Protein 3W53 (pdb70)

Organism: NCBI:txid86171

InterPro domains:
  IPR001360 Glycoside hydrolase family 1 [PF00232] (10-468)
  IPR001360 Glycoside hydrolase family 1 [PR00131] (291-305)
  IPR001360 Glycoside hydrolase family 1 [PR00131] (373-381)
  IPR001360 Glycoside hydrolase family 1 [PR00131] (394-405)
  IPR001360 Glycoside hydrolase family 1 [PR00131] (415-432)
  IPR001360 Glycoside hydrolase family 1 [PR00131] (439-451)
  IPR001360 Glycoside hydrolase family 1 [PTHR10353] (16-469)
  IPR017736 Glycoside hydrolase, family 1, beta-glucosidase [TIGR03356] (11-461)
  IPR017853 Glycoside hydrolase superfamily [SSF51445] (11-469)
  IPR018120 Glycoside hydrolase family 1, active site [PS00572] (373-381)

Radius of gyration: 20.82 Å; Cα contacts (8 Å, |Δi|>4): 1024; chains: 1; bounding box: 59×54×54 Å

Solvent-accessible surface area: 17338 Å² total; per-residue (Å²): 153,88,37,64,0,50,140,57,89,14,61,162,162,3,30,0,0,0,0,1,0,3,13,1,2,8,3,10,3,81,46,83,39,19,58,35,2,5,2,7,25,12,16,152,109,165,29,6,10,26,81,66,60,68,8,58,86,4,0,31,3,12,100,68,20,128,92,0,0,91,31,0,139,125,5,34,9,26,0,0,2,5,2,0,1,4,0,1,0,15,8,12,29,160,107,56,14,99,88,0,19,58,0,1,13,90,2,0,68,24,0,73,137,13,64,3,48,0,1,0,1,0,4,3,11,2,1,0,33,44,30,15,106,169,18,0,3,39,41,55,105,6,0,81,86,0,30,101,4,0,33,21,0,16,127,78,0,23,120,54,1,110,22,0,0,0,1,0,15,4,2,9,8,0,1,24,0,2,4,6,6,42,15,6,28,9,65,73,72,48,96,8,0,0,7,0,1,0,6,2,3,0,0,0,0,23,0,0,30,74,0,85,122,56,55,7,96,57,0,0,1,0,3,18,4,1,6,19,52,26,74,70,93,69,28,100,62,1,88,63,0,7,70,42,0,31,0,0,40,1,46,0,3,4,7,0,4,45,117,25,49,10,10,139,39,0,67,110,23,4,146,65,51,10,2,68,131,32,52,93,112,40,1,33,137,53,0,36,47,104,19,58,5,0,0,0,0,2,27,47,6,23,10,0,6,11,79,116,90,79,111,75,50,71,146,109,74,64,17,23,137,27,120,62,48,32,25,11,0,27,0,92,104,10,25,74,9,36,52,154,56,91,84,12,36,2,16,72,19,13,29,33,73,2,0,69,77,0,0,27,66,2,62,134,77,17,105,138,33,22,19,1,33,0,0,7,0,2,3,2,25,118,18,108,65,43,183,89,40,42,0,113,6,93,105,0,43,82,4,4,7,38,0,0,9,0,0,5,91,0,38,88,59,53,5,64,8,119,0,0,0,0,8,0,0,0,0,2,0,17,9,2,18,0,30,72,40,45,5,0,0,0,9,0,53,62,169,81,24,78,32,32,23,0,50,2,0,112,21,1,18,42,5,1,68,81,24,64,180

Structure (mmCIF, N/CA/C/O backbone):
data_3W53
#
_entry.id   3W53
#
_cell.length_a   57.280
_cell.length_b   84.670
_cell.length_c   184.770
_cell.angle_alpha   90.00
_cell.angle_beta   90.00
_cell.angle_gamma   90.00
#
_symmetry.space_group_name_H-M   'C 2 2 21'
#
loop_
_entity.id
_entity.type
_entity.pdbx_description
1 polymer Beta-glucosidase
2 non-polymer 2-AMINO-2-HYDROXYMETHYL-PROPANE-1,3-DIOL
3 water water
#
loop_
_atom_site.group_PDB
_atom_site.id
_atom_site.type_symbol
_atom_site.label_atom_id
_atom_site.label_alt_id
_atom_site.label_comp_id
_atom_site.label_asym_id
_atom_site.label_entity_id
_atom_site.label_seq_id
_atom_site.pdbx_PDB_ins_code
_atom_site.Cartn_x
_atom_site.Cartn_y
_atom_site.Cartn_z
_atom_site.occupancy
_atom_site.B_iso_or_equiv
_atom_site.auth_seq_id
_atom_site.auth_comp_id
_atom_site.auth_asym_id
_atom_site.auth_atom_id
_atom_site.pdbx_PDB_model_num
ATOM 1 N N . MET A 1 36 ? 43.984 21.717 9.253 1.00 51.78 2 MET A N 1
ATOM 2 C CA . MET A 1 36 ? 43.275 22.763 8.511 1.00 48.11 2 MET A CA 1
ATOM 3 C C . MET A 1 36 ? 42.083 23.331 9.288 1.00 49.35 2 MET A C 1
ATOM 4 O O . MET A 1 36 ? 41.433 22.626 10.066 1.00 45.67 2 MET A O 1
ATOM 6 N N . ASN A 1 37 ? 41.794 24.607 9.060 1.00 37.87 3 ASN A N 1
ATOM 7 C CA . ASN A 1 37 ? 40.715 25.273 9.765 1.00 28.05 3 ASN A CA 1
ATOM 8 C C . ASN A 1 37 ? 39.404 25.264 8.987 1.00 26.03 3 ASN A C 1
ATOM 9 O O . ASN A 1 37 ? 39.384 25.104 7.763 1.00 27.38 3 ASN A O 1
ATOM 14 N N . HIS A 1 38 ? 38.310 25.420 9.720 1.00 19.97 4 HIS A N 1
ATOM 15 C CA . HIS A 1 38 ? 36.970 25.481 9.147 1.00 16.19 4 HIS A CA 1
ATOM 16 C C . HIS A 1 38 ? 36.713 26.849 8.529 1.00 13.90 4 HIS A C 1
ATOM 17 O O . HIS A 1 38 ? 37.436 27.800 8.818 1.00 14.56 4 HIS A O 1
ATOM 24 N N . LEU A 1 39 ? 35.681 26.948 7.693 1.00 15.13 5 LEU A N 1
ATOM 25 C CA . LEU A 1 39 ? 35.232 28.240 7.165 1.00 14.31 5 LEU A CA 1
ATOM 26 C C . LEU A 1 39 ? 34.943 29.244 8.285 1.00 12.43 5 LEU A C 1
ATOM 27 O O . LEU A 1 39 ? 35.303 30.424 8.192 1.00 11.14 5 LEU A O 1
ATOM 32 N N . SER A 1 40 ? 34.292 28.770 9.344 1.00 8.61 6 SER A N 1
ATOM 33 C CA . SER A 1 40 ? 33.927 29.645 10.447 1.00 12.31 6 SER A CA 1
ATOM 34 C C . SER A 1 40 ? 35.155 30.235 11.130 1.00 10.34 6 SER A C 1
ATOM 35 O O . SER A 1 40 ? 35.106 31.356 11.646 1.00 13.00 6 SER A O 1
ATOM 38 N N . GLN A 1 41 ? 36.259 29.498 11.120 1.00 9.71 7 GLN A N 1
ATOM 39 C CA . GLN A 1 41 ? 37.483 29.965 11.773 1.00 13.54 7 GLN A CA 1
ATOM 40 C C . GLN A 1 41 ? 38.259 30.982 10.940 1.00 15.27 7 GLN A C 1
ATOM 41 O O . GLN A 1 41 ? 39.170 31.636 11.450 1.00 15.19 7 GLN A O 1
ATOM 47 N N . LYS A 1 42 ? 37.905 31.107 9.663 1.00 11.44 8 LYS A N 1
ATOM 48 C CA . LYS A 1 42 ? 38.632 31.988 8.750 1.00 11.43 8 LYS A CA 1
ATOM 49 C C . LYS A 1 42 ? 37.781 33.139 8.217 1.00 14.40 8 LYS A C 1
ATOM 50 O O . LYS A 1 42 ? 38.304 34.123 7.695 1.00 17.27 8 LYS A O 1
ATOM 56 N N . PHE A 1 43 ? 36.470 33.000 8.364 1.00 12.25 9 PHE A N 1
ATOM 57 C CA . PHE A 1 43 ? 35.502 33.980 7.902 1.00 13.12 9 PHE A CA 1
ATOM 58 C C . PHE A 1 43 ? 35.675 35.288 8.659 1.00 15.23 9 PHE A C 1
ATOM 59 O O . PHE A 1 43 ? 36.007 35.287 9.850 1.00 14.16 9 PHE A O 1
ATOM 67 N N . ALA A 1 44 ? 35.457 36.404 7.966 1.00 14.84 10 ALA A N 1
ATOM 68 C CA . ALA A 1 44 ? 35.406 37.700 8.622 1.00 17.41 10 ALA A CA 1
ATOM 69 C C . ALA A 1 44 ? 33.950 37.960 9.009 1.00 14.98 10 ALA A C 1
ATOM 70 O O . ALA A 1 44 ? 33.183 38.525 8.220 1.00 12.37 10 ALA A O 1
ATOM 72 N N . TRP A 1 45 ? 33.565 37.519 10.209 1.00 16.83 11 TRP A N 1
ATOM 73 C CA . TRP A 1 45 ? 32.180 37.657 10.674 1.00 14.64 11 TRP A CA 1
ATOM 74 C C . TRP A 1 45 ? 31.794 39.131 10.797 1.00 14.28 11 TRP A C 1
ATOM 75 O O . TRP A 1 45 ? 32.668 39.979 11.000 1.00 12.97 11 TRP A O 1
ATOM 86 N N . PRO A 1 46 ? 30.488 39.441 10.681 1.00 9.82 12 PRO A N 1
ATOM 87 C CA . PRO A 1 46 ? 30.065 40.824 10.955 1.00 15.71 12 PRO A CA 1
ATOM 88 C C . PRO A 1 46 ? 30.540 41.296 12.339 1.00 15.14 12 PRO A C 1
ATOM 89 O O . PRO A 1 46 ? 30.522 40.508 13.293 1.00 14.66 12 PRO A O 1
ATOM 93 N N . LYS A 1 47 ? 30.970 42.553 12.446 1.00 16.21 13 LYS A N 1
ATOM 94 C CA . LYS A 1 47 ? 31.553 43.048 13.691 1.00 14.90 13 LYS A CA 1
ATOM 95 C C . LYS A 1 47 ? 30.520 43.091 14.815 1.00 15.73 13 LYS A C 1
ATOM 96 O O . LYS A 1 47 ? 30.849 42.855 15.982 1.00 18.52 13 LYS A O 1
ATOM 102 N N . GLU A 1 48 ? 29.269 43.377 14.458 1.00 13.62 14 GLU A N 1
ATOM 103 C CA . GLU A 1 48 ? 28.189 43.428 15.447 1.00 19.61 14 GLU A CA 1
ATOM 104 C C . GLU A 1 48 ? 27.427 42.097 15.592 1.00 18.49 14 GLU A C 1
ATOM 105 O O . GLU A 1 48 ? 26.367 42.044 16.218 1.00 15.98 14 GLU A O 1
ATOM 111 N N . PHE A 1 49 ? 27.970 41.028 15.008 1.00 15.95 15 PHE A N 1
ATOM 112 C CA . PHE A 1 49 ? 27.456 39.681 15.236 1.00 11.07 15 PHE A CA 1
ATOM 113 C C . PHE A 1 49 ? 27.629 39.351 16.725 1.00 11.37 15 PHE A C 1
ATOM 114 O O . PHE A 1 49 ? 28.686 39.617 17.312 1.00 12.43 15 PHE A O 1
ATOM 122 N N . LEU A 1 50 ? 26.598 38.775 17.337 1.00 11.48 16 LEU A N 1
ATOM 123 C CA . LEU A 1 50 ? 26.593 38.555 18.782 1.00 10.48 16 LEU A CA 1
ATOM 124 C C . LEU A 1 50 ? 27.050 37.127 19.147 1.00 11.67 16 LEU A C 1
ATOM 125 O O . LEU A 1 50 ? 26.397 36.145 18.775 1.00 10.16 16 LEU A O 1
ATOM 130 N N . TRP A 1 51 ? 28.173 37.012 19.864 1.00 9.90 17 TRP A N 1
ATOM 131 C CA . TRP A 1 51 ? 28.700 35.710 20.290 1.00 8.38 17 TRP A CA 1
ATOM 132 C C . TRP A 1 51 ? 28.331 35.420 21.734 1.00 12.79 17 TRP A C 1
ATOM 133 O O . TRP A 1 51 ? 28.750 36.152 22.648 1.00 10.13 17 TRP A O 1
ATOM 144 N N . GLY A 1 52 ? 27.577 34.344 21.955 1.00 10.65 18 GLY A N 1
ATOM 145 C CA . GLY A 1 52 ? 27.117 34.054 23.296 1.00 6.37 18 GLY A CA 1
ATOM 146 C C . GLY A 1 52 ? 27.230 32.605 23.692 1.00 8.83 18 GLY A C 1
ATOM 147 O O . GLY A 1 52 ? 27.791 31.774 22.951 1.00 8.67 18 GLY A O 1
ATOM 148 N N . SER A 1 53 ? 26.701 32.314 24.879 1.00 6.80 19 SER A N 1
ATOM 149 C CA . SER A 1 53 ? 26.510 30.951 25.355 1.00 8.46 19 SER A CA 1
ATOM 150 C C . SER A 1 53 ? 25.224 30.938 26.177 1.00 8.50 19 SER A C 1
ATOM 151 O O . SER A 1 53 ? 24.805 31.986 26.672 1.00 7.11 19 SER A O 1
ATOM 154 N N . ALA A 1 54 ? 24.605 29.767 26.321 1.00 6.44 20 ALA A N 1
ATOM 155 C CA . ALA A 1 54 ? 23.277 29.677 26.934 1.00 9.81 20 ALA A CA 1
ATOM 156 C C . ALA A 1 54 ? 23.179 28.618 28.041 1.00 8.99 20 ALA A C 1
ATOM 157 O O . ALA A 1 54 ? 23.883 27.607 28.005 1.00 6.98 20 ALA A O 1
ATOM 159 N N . THR A 1 55 ? 22.297 28.867 29.016 1.00 8.77 21 THR A N 1
ATOM 160 C CA . THR A 1 55 ? 21.954 27.905 30.064 1.00 5.19 21 THR A CA 1
ATOM 161 C C . THR A 1 55 ? 20.473 28.095 30.394 1.00 8.35 21 THR A C 1
ATOM 162 O O . THR A 1 55 ? 19.809 28.940 29.797 1.00 5.44 21 THR A O 1
ATOM 166 N N . ALA A 1 56 ? 19.968 27.309 31.343 1.00 4.87 22 ALA A N 1
ATOM 167 C CA . ALA A 1 56 ? 18.617 27.485 31.879 1.00 6.04 22 ALA A CA 1
ATOM 168 C C . ALA A 1 56 ? 18.681 27.359 33.401 1.00 6.81 22 ALA A C 1
ATOM 169 O O . ALA A 1 56 ? 19.534 26.630 33.931 1.00 7.67 22 ALA A O 1
ATOM 171 N N . ALA A 1 57 ? 17.800 28.068 34.101 1.00 4.04 23 ALA A N 1
ATOM 172 C CA . ALA A 1 57 ? 17.808 28.063 35.566 1.00 7.55 23 ALA A CA 1
ATOM 173 C C . ALA A 1 57 ? 17.772 26.658 36.142 1.00 8.55 23 ALA A C 1
ATOM 174 O O . ALA A 1 57 ? 18.681 26.255 36.879 1.00 10.01 23 ALA A O 1
ATOM 176 N N . ALA A 1 58 ? 16.721 25.914 35.812 1.00 7.30 24 ALA A N 1
ATOM 177 C CA . ALA A 1 58 ? 16.523 24.577 36.373 1.00 8.41 24 ALA A CA 1
ATOM 178 C C . ALA A 1 58 ? 17.736 23.690 36.154 1.00 8.53 24 ALA A C 1
ATOM 179 O O . ALA A 1 58 ? 18.040 22.827 36.979 1.00 9.29 24 ALA A O 1
ATOM 181 N N . GLN A 1 59 ? 18.433 23.899 35.044 1.00 6.75 25 GLN A N 1
ATOM 182 C CA . GLN A 1 59 ? 19.528 22.995 34.683 1.00 7.35 25 GLN A CA 1
ATOM 183 C C . GLN A 1 59 ? 20.863 23.250 35.394 1.00 8.14 25 GLN A C 1
ATOM 184 O O . GLN A 1 59 ? 21.687 22.338 35.494 1.00 8.61 25 GLN A O 1
ATOM 190 N N . ILE A 1 60 ? 21.086 24.473 35.881 1.00 7.55 26 ILE A N 1
ATOM 191 C CA . ILE A 1 60 ? 22.382 24.805 36.483 1.00 8.60 26 ILE A CA 1
ATOM 192 C C . ILE A 1 60 ? 22.369 25.358 37.910 1.00 10.32 26 ILE A C 1
ATOM 193 O O . ILE A 1 60 ? 23.369 25.224 38.636 1.00 9.39 26 ILE A O 1
ATOM 198 N N . GLU A 1 61 ? 21.275 26.011 38.301 1.00 6.92 27 GLU A N 1
ATOM 199 C CA . GLU A 1 61 ? 21.257 26.796 39.539 1.00 7.34 27 GLU A CA 1
ATOM 200 C C . GLU A 1 61 ? 21.496 25.970 40.810 1.00 8.84 27 GLU A C 1
ATOM 201 O O . GLU A 1 61 ? 22.269 26.376 41.683 1.00 9.21 27 GLU A O 1
ATOM 207 N N . GLY A 1 62 ? 20.848 24.815 40.927 1.00 7.36 28 GLY A N 1
ATOM 208 C CA . GLY A 1 62 ? 20.826 24.157 42.222 1.00 8.32 28 GLY A CA 1
ATOM 209 C C . GLY A 1 62 ? 20.095 25.071 43.206 1.00 9.36 28 GLY A C 1
ATOM 210 O O . GLY A 1 62 ? 19.240 25.874 42.787 1.00 8.69 28 GLY A O 1
ATOM 211 N N . ALA A 1 63 ? 20.418 24.970 44.497 1.00 8.90 29 ALA A N 1
ATOM 212 C CA . ALA A 1 63 ? 19.667 25.700 45.516 1.00 8.97 29 ALA A CA 1
ATOM 213 C C . ALA A 1 63 ? 18.184 25.420 45.282 1.00 10.56 29 ALA A C 1
ATOM 214 O O . ALA A 1 63 ? 17.351 26.339 45.311 1.00 12.63 29 ALA A O 1
ATOM 216 N N . GLY A 1 64 ? 17.869 24.151 45.023 1.00 11.20 30 GLY A N 1
ATOM 217 C CA . GLY A 1 64 ? 16.545 23.747 44.563 1.00 10.04 30 GLY A CA 1
ATOM 218 C C . GLY A 1 64 ? 15.402 24.038 45.518 1.00 12.49 30 GLY A C 1
ATOM 219 O O . GLY A 1 64 ? 14.253 24.208 45.097 1.00 10.88 30 GLY A O 1
ATOM 220 N N . HIS A 1 65 ? 15.709 24.085 46.809 1.00 11.88 31 HIS A N 1
ATOM 221 C CA . HIS A 1 65 ? 14.697 24.390 47.807 1.00 15.95 31 HIS A CA 1
ATOM 222 C C . HIS A 1 65 ? 15.293 25.264 48.889 1.00 18.23 31 HIS A C 1
ATOM 223 O O . HIS A 1 65 ? 15.018 25.078 50.076 1.00 17.06 31 HIS A O 1
ATOM 230 N N . SER A 1 66 ? 16.114 26.221 48.462 1.00 11.33 32 SER A N 1
ATOM 231 C CA . SER A 1 66 ? 16.715 27.169 49.381 1.00 11.70 32 SER A CA 1
ATOM 232 C C . SER A 1 66 ? 16.319 28.567 48.944 1.00 15.74 32 SER A C 1
ATOM 233 O O . SER A 1 66 ? 15.898 28.775 47.796 1.00 11.56 32 SER A O 1
ATOM 236 N N . TYR A 1 67 ? 16.449 29.520 49.864 1.00 14.19 33 TYR A N 1
ATOM 237 C CA . TYR A 1 67 ? 16.250 30.926 49.550 1.00 15.19 33 TYR A CA 1
ATOM 238 C C . TYR A 1 67 ? 14.859 31.147 48.983 1.00 12.26 33 TYR A C 1
ATOM 239 O O . TYR A 1 67 ? 14.664 31.975 48.093 1.00 9.01 33 TYR A O 1
ATOM 248 N N . GLY A 1 68 ? 13.904 30.384 49.507 1.00 12.12 34 GLY A N 1
ATOM 249 C CA . GLY A 1 68 ? 12.503 30.581 49.198 1.00 10.58 34 GLY A CA 1
ATOM 250 C C . GLY A 1 68 ? 11.987 29.766 48.028 1.00 11.74 34 GLY A C 1
ATOM 251 O O . GLY A 1 68 ? 10.767 29.576 47.895 1.00 13.57 34 GLY A O 1
ATOM 252 N N . LYS A 1 69 ? 12.884 29.279 47.176 1.00 8.35 35 LYS A N 1
ATOM 253 C CA . LYS A 1 69 ? 12.447 28.471 46.027 1.00 10.29 35 LYS A CA 1
ATOM 254 C C . LYS A 1 69 ? 11.660 27.234 46.470 1.00 11.56 35 LYS A C 1
ATOM 255 O O . LYS A 1 69 ? 12.001 26.605 47.480 1.00 12.00 35 LYS A O 1
ATOM 261 N N . GLU A 1 70 ? 10.607 26.892 45.723 1.00 9.01 36 GLU A N 1
ATOM 262 C CA . GLU A 1 70 ? 9.840 25.672 45.972 1.00 10.00 36 GLU A CA 1
ATOM 263 C C . GLU A 1 70 ? 9.750 24.853 44.684 1.00 12.32 36 GLU A C 1
ATOM 264 O O . GLU A 1 70 ? 10.218 25.315 43.633 1.00 11.84 36 GLU A O 1
ATOM 270 N N . ASP A 1 71 ? 9.169 23.652 44.766 1.00 10.48 37 ASP A N 1
ATOM 271 C CA . ASP A 1 71 ? 9.090 22.742 43.620 1.00 8.90 37 ASP A CA 1
ATOM 272 C C . ASP A 1 71 ? 8.712 23.434 42.307 1.00 9.89 37 ASP A C 1
ATOM 273 O O . ASP A 1 71 ? 7.776 24.242 42.267 1.00 9.48 37 ASP A O 1
ATOM 278 N N . SER A 1 72 ? 9.464 23.126 41.253 1.00 7.94 38 SER A N 1
ATOM 279 C CA . SER A 1 72 ? 8.999 23.335 39.889 1.00 11.23 38 SER A CA 1
ATOM 280 C C . SER A 1 72 ? 8.357 22.019 39.454 1.00 9.10 38 SER A C 1
ATOM 281 O O . SER A 1 72 ? 8.489 21.002 40.147 1.00 10.43 38 SER A O 1
ATOM 284 N N . VAL A 1 73 ? 7.684 22.013 38.310 1.00 9.52 39 VAL A N 1
ATOM 285 C CA . VAL A 1 73 ? 7.172 20.760 37.760 1.00 7.85 39 VAL A CA 1
ATOM 286 C C . VAL A 1 73 ? 8.278 19.728 37.623 1.00 7.36 39 VAL A C 1
ATOM 287 O O . VAL A 1 73 ? 8.025 18.515 37.718 1.00 8.14 39 VAL A O 1
ATOM 291 N N . TRP A 1 74 ? 9.506 20.202 37.411 1.00 6.47 40 TRP A N 1
ATOM 292 C CA . TRP A 1 74 ? 10.640 19.294 37.279 1.00 8.02 40 TRP A CA 1
ATOM 293 C C . TRP A 1 74 ? 11.093 18.687 38.607 1.00 7.82 40 TRP A C 1
ATOM 294 O O . TRP A 1 74 ? 11.437 17.502 38.658 1.00 10.27 40 TRP A O 1
ATOM 305 N N . ASP A 1 75 ? 11.083 19.465 39.687 1.00 7.03 41 ASP A N 1
ATOM 306 C CA . ASP A 1 75 ? 11.386 18.876 41.005 1.00 9.77 41 ASP A CA 1
ATOM 307 C C . ASP A 1 75 ? 10.393 17.757 41.374 1.00 10.94 41 ASP A C 1
ATOM 308 O O . ASP A 1 75 ? 10.791 16.694 41.861 1.00 12.34 41 ASP A O 1
ATOM 313 N N . ALA A 1 76 ? 9.112 17.991 41.111 1.00 8.71 42 ALA A N 1
ATOM 314 C CA . ALA A 1 76 ? 8.084 16.989 41.394 1.00 13.48 42 ALA A CA 1
ATOM 315 C C . ALA A 1 76 ? 8.225 15.764 40.483 1.00 12.07 42 ALA A C 1
ATOM 316 O O . ALA A 1 76 ? 8.154 14.617 40.940 1.00 12.63 42 ALA A O 1
ATOM 318 N N . PHE A 1 77 ? 8.424 16.015 39.192 1.00 12.57 43 PHE A N 1
ATOM 319 C CA . PHE A 1 77 ? 8.590 14.947 38.205 1.00 13.40 43 PHE A CA 1
ATOM 320 C C . PHE A 1 77 ? 9.754 14.032 38.602 1.00 12.24 43 PHE A C 1
ATOM 321 O O . PHE A 1 77 ? 9.659 12.813 38.492 1.00 13.75 43 PHE A O 1
ATOM 329 N N . ALA A 1 78 ? 10.836 14.623 39.109 1.00 13.41 44 ALA A N 1
ATOM 330 C CA . ALA A 1 78 ? 12.054 13.860 39.419 1.00 13.47 44 ALA A CA 1
ATOM 331 C C . ALA A 1 78 ? 11.906 12.945 40.626 1.00 14.58 44 ALA A C 1
ATOM 332 O O . ALA A 1 78 ? 12.833 12.206 40.959 1.00 21.82 44 ALA A O 1
ATOM 334 N N . ARG A 1 79 ? 10.757 12.997 41.292 1.00 14.47 45 ARG A N 1
ATOM 335 C CA . AR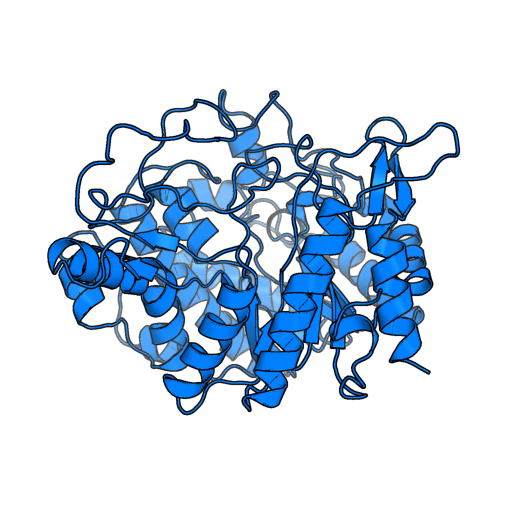G A 1 79 ? 10.471 12.037 42.360 1.00 17.35 45 ARG A CA 1
ATOM 336 C C . ARG A 1 79 ? 9.773 10.806 41.808 1.00 17.92 45 ARG A C 1
ATOM 337 O O . ARG A 1 79 ? 9.682 9.783 42.484 1.00 20.07 45 ARG A O 1
ATOM 345 N N . LYS A 1 80 ? 9.283 10.903 40.573 1.00 17.13 46 LYS A N 1
ATOM 346 C CA . LYS A 1 80 ? 8.594 9.775 39.955 1.00 13.51 46 LYS A CA 1
ATOM 347 C C . LYS A 1 80 ? 9.622 8.779 39.432 1.00 21.13 46 LYS A C 1
ATOM 348 O O . LYS A 1 80 ? 10.633 9.167 38.827 1.00 18.06 46 LYS A O 1
ATOM 354 N N . GLU A 1 81 ? 9.387 7.497 39.692 1.00 24.00 47 GLU A N 1
ATOM 355 C CA . GLU A 1 81 ? 10.312 6.452 39.261 1.00 20.67 47 GLU A CA 1
ATOM 356 C C . GLU A 1 81 ? 10.302 6.360 37.737 1.00 21.04 47 GLU A C 1
ATOM 357 O O . GLU A 1 81 ? 9.239 6.402 37.111 1.00 15.87 47 GLU A O 1
ATOM 363 N N . GLY A 1 82 ? 11.481 6.255 37.134 1.00 18.74 48 GLY A N 1
ATOM 364 C CA . GLY A 1 82 ? 11.565 6.127 35.687 1.00 16.11 48 GLY A CA 1
ATOM 365 C C . GLY A 1 82 ? 11.620 7.470 34.974 1.00 15.26 48 GLY A C 1
ATOM 366 O O . GLY A 1 82 ? 11.895 7.541 33.776 1.00 15.54 48 GLY A O 1
ATOM 367 N N . ALA A 1 83 ? 11.367 8.545 35.713 1.00 13.43 49 ALA A N 1
ATOM 368 C CA . ALA A 1 83 ? 11.346 9.875 35.112 1.00 11.43 49 ALA A CA 1
ATOM 369 C C . ALA A 1 83 ? 12.732 10.319 34.626 1.00 15.76 49 ALA A C 1
ATOM 370 O O . ALA A 1 83 ? 12.885 10.753 33.476 1.00 15.47 49 ALA A O 1
ATOM 372 N N . ILE A 1 84 ? 13.731 10.227 35.505 1.00 14.34 50 ILE A N 1
ATOM 373 C CA . ILE A 1 84 ? 15.075 10.734 35.205 1.00 13.37 50 ILE A CA 1
ATOM 374 C C . ILE A 1 84 ? 16.125 9.622 35.317 1.00 14.28 50 ILE A C 1
ATOM 375 O O . ILE A 1 84 ? 16.087 8.830 36.266 1.00 11.94 50 ILE A O 1
ATOM 380 N N . ALA A 1 85 ? 17.034 9.548 34.339 1.00 10.88 51 ALA A N 1
ATOM 381 C CA . ALA A 1 85 ? 18.159 8.604 34.384 1.00 10.78 51 ALA A CA 1
ATOM 382 C C . ALA A 1 85 ? 18.889 8.645 35.730 1.00 13.81 51 ALA A C 1
ATOM 383 O O . ALA A 1 85 ? 19.163 9.724 36.268 1.00 12.86 51 ALA A O 1
ATOM 385 N N . GLY A 1 86 ? 19.190 7.470 36.277 1.00 13.63 52 GLY A N 1
ATOM 386 C CA . GLY A 1 86 ? 19.980 7.370 37.493 1.00 11.52 52 GLY A CA 1
ATOM 387 C C . GLY A 1 86 ? 19.306 7.863 38.766 1.00 12.49 52 GLY A C 1
ATOM 388 O O . GLY A 1 86 ? 19.936 7.888 39.828 1.00 18.04 52 GLY A O 1
ATOM 389 N N . GLY A 1 87 ? 18.037 8.256 38.675 1.00 11.95 53 GLY A N 1
ATOM 390 C CA . GLY A 1 87 ? 17.321 8.762 39.835 1.00 11.85 53 GLY A CA 1
ATOM 391 C C . GLY A 1 87 ? 17.828 10.128 40.280 1.00 11.92 53 GLY A C 1
ATOM 392 O O . GLY A 1 87 ? 17.695 10.512 41.445 1.00 14.66 53 GLY A O 1
ATOM 393 N N . GLU A 1 88 ? 18.392 10.881 39.343 1.00 11.35 54 GLU A N 1
ATOM 394 C CA . GLU A 1 88 ? 18.999 12.163 39.673 1.00 10.76 54 GLU A CA 1
ATOM 395 C C . GLU A 1 88 ? 17.942 13.262 39.751 1.00 12.17 54 GLU A C 1
ATOM 396 O O . GLU A 1 88 ? 16.825 13.103 39.236 1.00 10.89 54 GLU A O 1
ATOM 402 N N . ASN A 1 89 ? 18.299 14.375 40.389 1.00 10.89 55 ASN A N 1
ATOM 403 C CA . ASN A 1 89 ? 17.375 15.493 40.568 1.00 10.09 55 ASN A CA 1
ATOM 404 C C . ASN A 1 89 ? 18.053 16.862 40.381 1.00 12.11 55 ASN A C 1
ATOM 405 O O . ASN A 1 89 ? 19.239 16.942 40.012 1.00 8.06 55 ASN A O 1
ATOM 410 N N . LEU A 1 90 ? 17.310 17.926 40.684 1.00 9.48 56 LEU A N 1
ATOM 411 C CA . LEU A 1 90 ? 17.724 19.279 40.328 1.00 12.49 56 LEU A CA 1
ATOM 412 C C . LEU A 1 90 ? 18.119 20.114 41.539 1.00 10.84 56 LEU A C 1
ATOM 413 O O . LEU A 1 90 ? 18.309 21.330 41.425 1.00 9.82 56 LEU A O 1
ATOM 418 N N . GLU A 1 91 ? 18.257 19.461 42.689 1.00 8.36 57 GLU A N 1
ATOM 419 C CA . GLU A 1 91 ? 18.564 20.150 43.942 1.00 9.34 57 GLU A CA 1
ATOM 420 C C . GLU A 1 91 ? 19.868 20.933 43.914 1.00 10.01 57 GLU A C 1
ATOM 421 O O . GLU A 1 91 ? 19.943 22.044 44.448 1.00 11.43 57 GLU A O 1
ATOM 427 N N . VAL A 1 92 ? 20.894 20.345 43.302 1.00 9.11 58 VAL A N 1
ATOM 428 C CA . VAL A 1 92 ? 22.243 20.908 43.331 1.00 10.21 58 VAL A CA 1
ATOM 429 C C . VAL A 1 92 ? 22.790 21.285 41.943 1.00 8.69 58 VAL A C 1
ATOM 430 O O . VAL A 1 92 ? 23.391 22.349 41.783 1.00 7.78 58 VAL A O 1
ATOM 434 N N . ALA A 1 93 ? 22.592 20.416 40.950 1.00 11.54 59 ALA A N 1
ATOM 435 C CA . ALA A 1 93 ? 23.094 20.668 39.597 1.00 8.46 59 ALA A CA 1
ATOM 436 C C . ALA A 1 93 ? 24.572 21.054 39.605 1.00 8.31 59 ALA A C 1
ATOM 437 O O . ALA A 1 93 ? 25.405 20.357 40.193 1.00 6.98 59 ALA A O 1
ATOM 439 N N . VAL A 1 94 ? 24.905 22.169 38.955 1.00 7.32 60 VAL A N 1
ATOM 440 C CA . VAL A 1 94 ? 26.273 22.669 39.023 1.00 9.22 60 VAL A CA 1
ATOM 441 C C . VAL A 1 94 ? 26.369 23.887 39.932 1.00 7.86 60 VAL A C 1
ATOM 442 O O . VAL A 1 94 ? 27.324 24.665 39.851 1.00 7.93 60 VAL A O 1
ATOM 446 N N . ASP A 1 95 ? 25.363 24.044 40.784 1.00 7.50 61 ASP A N 1
ATOM 447 C CA . ASP A 1 95 ? 25.404 25.016 41.873 1.00 8.80 61 ASP A CA 1
ATOM 448 C C . ASP A 1 95 ? 25.746 26.448 41.420 1.00 11.13 61 ASP A C 1
ATOM 449 O O . ASP A 1 95 ? 26.454 27.184 42.122 1.00 11.48 61 ASP A O 1
ATOM 454 N N . HIS A 1 96 ? 25.230 26.839 40.258 1.00 8.04 62 HIS A N 1
ATOM 455 C CA . HIS A 1 96 ? 25.418 28.192 39.725 1.00 8.59 62 HIS A CA 1
ATOM 456 C C . HIS A 1 96 ? 24.908 29.281 40.682 1.00 8.56 62 HIS A C 1
ATOM 457 O O . HIS A 1 96 ? 25.384 30.420 40.647 1.00 6.56 62 HIS A O 1
ATOM 464 N N . TYR A 1 97 ? 23.928 28.938 41.516 1.00 7.36 63 TYR A N 1
ATOM 465 C CA . TYR A 1 97 ? 23.351 29.902 42.451 1.00 9.53 63 TYR A CA 1
ATOM 466 C C . TYR A 1 97 ? 24.444 30.485 43.351 1.00 11.23 63 TYR A C 1
ATOM 467 O O . TYR A 1 97 ? 24.433 31.675 43.672 1.00 12.88 63 TYR A O 1
ATOM 476 N N . HIS A 1 98 ? 25.405 29.650 43.734 1.00 11.54 64 HIS A N 1
ATOM 477 C CA . HIS A 1 98 ? 26.488 30.086 44.626 1.00 10.34 64 HIS A CA 1
ATOM 478 C C . HIS A 1 98 ? 27.792 30.390 43.877 1.00 14.52 64 HIS A C 1
ATOM 479 O O . HIS A 1 98 ? 28.748 30.924 44.460 1.00 14.44 64 HIS A O 1
ATOM 486 N N . ARG A 1 99 ? 27.843 30.044 42.591 1.00 13.06 65 ARG A N 1
ATOM 487 C CA . ARG A 1 99 ? 29.082 30.198 41.819 1.00 16.09 65 ARG A CA 1
ATOM 488 C C . ARG A 1 99 ? 28.988 31.157 40.639 1.00 14.06 65 ARG A C 1
ATOM 489 O O . ARG A 1 99 ? 29.920 31.234 39.832 1.00 14.63 65 ARG A O 1
ATOM 497 N N . TYR A 1 100 ? 27.878 31.890 40.548 1.00 12.30 66 TYR A N 1
ATOM 498 C CA . TYR A 1 100 ? 27.611 32.746 39.389 1.00 13.00 66 TYR A CA 1
ATOM 499 C C . TYR A 1 100 ? 28.720 33.770 39.146 1.00 13.45 66 TYR A C 1
ATOM 500 O O . TYR A 1 100 ? 29.026 34.091 37.991 1.00 12.50 66 TYR A O 1
ATOM 509 N N . ARG A 1 101 ? 29.314 34.295 40.216 1.00 15.49 67 ARG A N 1
ATOM 510 C CA . ARG A 1 101 ? 30.351 35.319 40.052 1.00 18.48 67 ARG A CA 1
ATOM 511 C C . ARG A 1 101 ? 31.508 34.723 39.290 1.00 14.94 67 ARG A C 1
ATOM 512 O O . ARG A 1 101 ? 32.068 35.346 38.387 1.00 13.67 67 ARG A O 1
ATOM 520 N N . GLU A 1 102 ? 31.847 33.494 39.651 1.00 13.57 68 GLU A N 1
ATOM 521 C CA . GLU A 1 102 ? 32.967 32.813 39.036 1.00 13.72 68 GLU A CA 1
ATOM 522 C C . GLU A 1 102 ? 32.600 32.276 37.654 1.00 11.89 68 GLU A C 1
ATOM 523 O O . GLU A 1 102 ? 33.440 32.201 36.754 1.00 12.08 68 GLU A O 1
ATOM 529 N N . ASP A 1 103 ? 31.335 31.940 37.460 1.00 10.64 69 ASP A N 1
ATOM 530 C CA . ASP A 1 103 ? 30.907 31.513 36.133 1.00 11.43 69 ASP A CA 1
ATOM 531 C C . ASP A 1 103 ? 30.939 32.711 35.184 1.00 7.45 69 ASP A C 1
ATOM 532 O O . ASP A 1 103 ? 31.303 32.576 34.012 1.00 8.68 69 ASP A O 1
ATOM 537 N N . VAL A 1 104 ? 30.595 33.890 35.696 1.00 8.55 70 VAL A N 1
ATOM 538 C CA . VAL A 1 104 ? 30.700 35.119 34.897 1.00 10.69 70 VAL A CA 1
ATOM 539 C C . VAL A 1 104 ? 32.158 35.430 34.497 1.00 10.03 70 VAL A C 1
ATOM 540 O O . VAL A 1 104 ? 32.432 35.817 33.352 1.00 11.08 70 VAL A O 1
ATOM 544 N N . GLN A 1 105 ? 33.094 35.238 35.422 1.00 7.19 71 GLN A N 1
ATOM 545 C CA . GLN A 1 105 ? 34.514 35.383 35.083 1.00 11.76 71 GLN A CA 1
ATOM 546 C C . GLN A 1 105 ? 34.937 34.421 33.969 1.00 8.98 71 GLN A C 1
ATOM 547 O O . GLN A 1 105 ? 35.753 34.775 33.119 1.00 9.52 71 GLN A O 1
ATOM 553 N N . LEU A 1 106 ? 34.372 33.216 33.949 1.00 9.20 72 LEU A N 1
ATOM 554 C CA . LEU A 1 106 ? 34.689 32.292 32.862 1.00 9.38 72 LEU A CA 1
ATOM 555 C C . LEU A 1 106 ? 34.140 32.797 31.529 1.00 8.42 72 LEU A C 1
ATOM 556 O O . LEU A 1 106 ? 34.796 32.655 30.492 1.00 8.32 72 LEU A O 1
ATOM 561 N N . MET A 1 107 ? 32.946 33.392 31.556 1.00 9.46 73 MET A N 1
ATOM 562 C CA . MET A 1 107 ? 32.360 33.970 30.345 1.00 9.14 73 MET A CA 1
ATOM 563 C C . MET A 1 107 ? 33.310 35.017 29.796 1.00 10.39 73 MET A C 1
ATOM 564 O O . MET A 1 107 ? 33.562 35.077 28.592 1.00 13.12 73 MET A O 1
ATOM 569 N N . ARG A 1 108 ? 33.856 35.833 30.688 1.00 9.37 74 ARG A N 1
ATOM 570 C CA . ARG A 1 108 ? 34.757 36.900 30.263 1.00 10.71 74 ARG A CA 1
ATOM 571 C C . ARG A 1 108 ? 36.074 36.358 29.706 1.00 12.60 74 ARG A C 1
ATOM 572 O O . ARG A 1 108 ? 36.584 36.868 28.709 1.00 13.30 74 ARG A O 1
ATOM 580 N N . GLU A 1 109 ? 36.613 35.323 30.344 1.00 9.31 75 GLU A N 1
ATOM 581 C CA . GLU A 1 109 ? 37.851 34.693 29.877 1.00 15.67 75 GLU A CA 1
ATOM 582 C C . GLU A 1 109 ? 37.632 34.061 28.493 1.00 15.41 75 GLU A C 1
ATOM 583 O O . GLU A 1 109 ? 38.560 33.954 27.692 1.00 14.83 75 GLU A O 1
ATOM 589 N N . LEU A 1 110 ? 36.394 33.659 28.209 1.00 13.92 76 LEU A N 1
ATOM 590 C CA . LEU A 1 110 ? 36.029 33.156 26.879 1.00 11.49 76 LEU A CA 1
ATOM 591 C C . LEU A 1 110 ? 35.827 34.299 25.873 1.00 11.99 76 LEU A C 1
ATOM 592 O O . LEU A 1 110 ? 35.875 34.089 24.661 1.00 12.44 76 LEU A O 1
ATOM 597 N N . GLY A 1 111 ? 35.587 35.507 26.373 1.00 12.24 77 GLY A N 1
ATOM 598 C CA . GLY A 1 111 ? 35.359 36.642 25.493 1.00 12.01 77 GLY A CA 1
ATOM 599 C C . GLY A 1 111 ? 33.969 36.672 24.871 1.00 15.14 77 GLY A C 1
ATOM 600 O O . GLY A 1 111 ? 33.778 37.248 23.799 1.00 16.22 77 GLY A O 1
ATOM 601 N N . LEU A 1 112 ? 32.994 36.048 25.530 1.00 10.82 78 LEU A N 1
ATOM 602 C CA . LEU A 1 112 ? 31.609 36.109 25.058 1.00 11.49 78 LEU A CA 1
ATOM 603 C C . LEU A 1 112 ? 31.064 37.544 25.058 1.00 12.32 78 LEU A C 1
ATOM 604 O O . LEU A 1 112 ? 31.396 38.338 25.948 1.00 13.54 78 LEU A O 1
ATOM 609 N N . ASP A 1 113 ? 30.226 37.875 24.072 1.00 10.91 79 ASP A N 1
ATOM 610 C CA . ASP A 1 113 ? 29.539 39.172 24.030 1.00 10.62 79 ASP A CA 1
ATOM 611 C C . ASP A 1 113 ? 28.310 39.156 24.914 1.00 12.66 79 ASP A C 1
ATOM 612 O O . ASP A 1 113 ? 27.882 40.193 25.438 1.00 9.11 79 ASP A O 1
ATOM 617 N N . SER A 1 114 ? 27.711 37.976 25.043 1.00 8.82 80 SER A N 1
ATOM 618 C CA . SER A 1 114 ? 26.420 37.880 25.692 1.00 7.90 80 SER A CA 1
ATOM 619 C C . SER A 1 114 ? 26.171 36.547 26.383 1.00 9.56 80 SER A C 1
ATOM 620 O O . SER A 1 114 ? 26.788 35.524 26.058 1.00 10.01 80 SER A O 1
ATOM 623 N N . TYR A 1 115 ? 25.245 36.563 27.333 1.00 7.53 81 TYR A N 1
ATOM 624 C CA . TYR A 1 115 ? 24.927 35.369 28.087 1.00 7.05 81 TYR A CA 1
ATOM 625 C C . TYR A 1 115 ? 23.424 35.213 28.137 1.00 7.88 81 TYR A C 1
ATOM 626 O O . TYR A 1 115 ? 22.707 36.106 28.607 1.00 6.43 81 TYR A O 1
ATOM 635 N N . ARG A 1 116 ? 22.957 34.079 27.616 1.00 7.92 82 ARG A N 1
ATOM 636 C CA . ARG A 1 116 ? 21.542 33.744 27.586 1.00 10.07 82 ARG A CA 1
ATOM 637 C C . ARG A 1 116 ? 21.226 32.798 28.744 1.00 9.52 82 ARG A C 1
ATOM 638 O O . ARG A 1 116 ? 21.826 31.715 28.872 1.00 10.64 82 ARG A O 1
ATOM 646 N N . PHE A 1 117 ? 20.308 33.223 29.605 1.00 7.15 83 PHE A N 1
ATOM 647 C CA . PHE A 1 117 ? 19.965 32.467 30.799 1.00 8.42 83 PHE A CA 1
ATOM 648 C C . PHE A 1 117 ? 18.470 32.620 31.035 1.00 8.03 83 PHE A C 1
ATOM 649 O O . PHE A 1 117 ? 17.831 33.488 30.443 1.00 6.93 83 PHE A O 1
ATOM 657 N N . SER A 1 118 ? 17.897 31.796 31.904 1.00 5.83 84 SER A N 1
ATOM 658 C CA . SER A 1 118 ? 16.493 31.997 32.231 1.00 6.71 84 SER A CA 1
ATOM 659 C C . SER A 1 118 ? 16.293 32.319 33.717 1.00 8.80 84 SER A C 1
ATOM 660 O O . SER A 1 118 ? 17.148 32.006 34.558 1.00 7.91 84 SER A O 1
ATOM 663 N N . THR A 1 119 ? 15.171 32.960 34.039 1.00 7.67 85 THR A N 1
ATOM 664 C CA . THR A 1 119 ? 14.770 33.116 35.432 1.00 6.57 85 THR A CA 1
ATOM 665 C C . THR A 1 119 ? 13.749 32.033 35.730 1.00 8.66 85 THR A C 1
ATOM 666 O O . THR A 1 119 ? 12.909 31.702 34.876 1.00 6.72 85 THR A O 1
ATOM 670 N N . SER A 1 120 ? 13.811 31.484 36.940 1.00 7.12 86 SER A N 1
ATOM 671 C CA . SER A 1 120 ? 12.917 30.397 37.318 1.00 8.74 86 SER A CA 1
ATOM 672 C C . SER A 1 120 ? 11.644 30.873 38.022 1.00 10.82 86 SER A C 1
ATOM 673 O O . SER A 1 120 ? 11.698 31.414 39.139 1.00 9.26 86 SER A O 1
ATOM 676 N N . TRP A 1 121 ? 10.504 30.663 37.362 1.00 9.73 87 TRP A N 1
ATOM 677 C CA . TRP A 1 121 ? 9.187 30.987 37.922 1.00 11.11 87 TRP A CA 1
ATOM 678 C C . TRP A 1 121 ? 9.030 30.306 39.288 1.00 11.11 87 TRP A C 1
ATOM 679 O O . TRP A 1 121 ? 8.495 30.893 40.246 1.00 10.39 87 TRP A O 1
ATOM 690 N N . ALA A 1 122 ? 9.516 29.070 39.381 1.00 10.08 88 ALA A N 1
ATOM 691 C CA . ALA A 1 122 ? 9.467 28.325 40.643 1.00 9.06 88 ALA A CA 1
ATOM 692 C C . ALA A 1 122 ? 10.289 28.988 41.750 1.00 9.32 88 ALA A C 1
ATOM 693 O O . ALA A 1 122 ? 10.043 28.746 42.9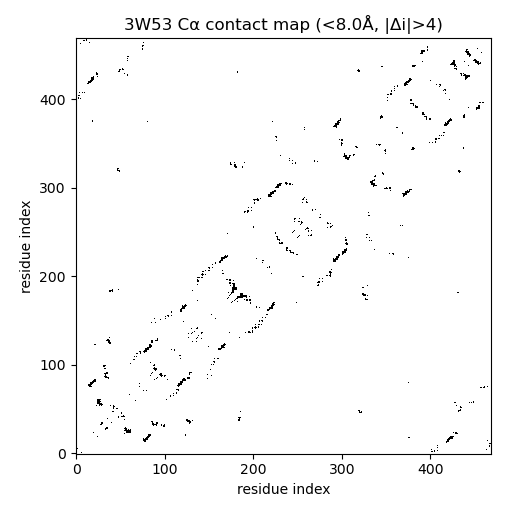35 1.00 10.96 88 ALA A O 1
ATOM 695 N N . ARG A 1 123 ? 11.275 29.800 41.373 1.00 6.73 89 ARG A N 1
ATOM 696 C CA . ARG A 1 123 ? 12.096 30.512 42.360 1.00 9.28 89 ARG A CA 1
ATOM 697 C C . ARG A 1 123 ? 11.572 31.923 42.631 1.00 9.83 89 ARG A C 1
ATOM 698 O O . ARG A 1 123 ? 11.640 32.409 43.773 1.00 9.57 89 ARG A O 1
ATOM 706 N N . VAL A 1 124 ? 11.056 32.579 41.582 1.00 7.85 90 VAL A N 1
ATOM 707 C CA . VAL A 1 124 ? 10.578 33.955 41.695 1.00 6.06 90 VAL A CA 1
ATOM 708 C C . VAL A 1 124 ? 9.194 34.061 42.357 1.00 9.98 90 VAL A C 1
ATOM 709 O O . VAL A 1 124 ? 8.944 34.974 43.145 1.00 9.60 90 VAL A O 1
ATOM 713 N N . VAL A 1 125 ? 8.293 33.138 42.037 1.00 8.15 91 VAL A N 1
ATOM 714 C CA . VAL A 1 125 ? 6.973 33.122 42.682 1.00 10.35 91 VAL A CA 1
ATOM 715 C C . VAL A 1 125 ? 6.698 31.726 43.224 1.00 11.26 91 VAL A C 1
ATOM 716 O O . VAL A 1 125 ? 5.908 30.970 42.645 1.00 9.10 91 VAL A O 1
ATOM 720 N N . PRO A 1 126 ? 7.375 31.374 44.330 1.00 11.51 92 PRO A N 1
ATOM 721 C CA . PRO A 1 126 ? 7.376 29.987 44.801 1.00 12.79 92 PRO A CA 1
ATOM 722 C C . PRO A 1 126 ? 5.956 29.531 45.086 1.00 11.91 92 PRO A C 1
ATOM 723 O O . PRO A 1 126 ? 5.232 30.229 45.806 1.00 13.73 92 PRO A O 1
ATOM 727 N N . GLY A 1 127 ? 5.555 28.406 44.498 1.00 13.49 93 GLY A N 1
ATOM 728 C CA . GLY A 1 127 ? 4.213 27.875 44.690 1.00 14.54 93 GLY A CA 1
ATOM 729 C C . GLY A 1 127 ? 3.133 28.742 44.060 1.00 14.27 93 GLY A C 1
ATOM 730 O O . GLY A 1 127 ? 1.937 28.561 44.324 1.00 21.01 93 GLY A O 1
ATOM 731 N N . GLY A 1 128 ? 3.549 29.695 43.230 1.00 11.35 94 GLY A N 1
ATOM 732 C CA . GLY A 1 128 ? 2.611 30.593 42.580 1.00 10.06 94 GLY A CA 1
ATOM 733 C C . GLY A 1 128 ? 1.944 31.529 43.568 1.00 13.18 94 GLY A C 1
ATOM 734 O O . GLY A 1 128 ? 0.950 32.183 43.240 1.00 13.13 94 GLY A O 1
ATOM 735 N N . ARG A 1 129 ? 2.497 31.600 44.779 1.00 13.84 95 ARG A N 1
ATOM 736 C CA . ARG A 1 129 ? 1.914 32.406 45.849 1.00 13.31 95 ARG A CA 1
ATOM 737 C C . ARG A 1 129 ? 2.461 33.829 45.871 1.00 14.89 95 ARG A C 1
ATOM 738 O O . ARG A 1 129 ? 2.068 34.671 45.059 1.00 20.01 95 ARG A O 1
ATOM 746 N N . THR A 1 130 ? 3.367 34.087 46.808 1.00 16.80 96 THR A N 1
ATOM 747 C CA . THR A 1 130 ? 3.951 35.414 46.993 1.00 19.05 96 THR A CA 1
ATOM 748 C C . THR A 1 130 ? 5.287 35.541 46.243 1.00 17.01 96 THR A C 1
ATOM 749 O O . THR A 1 130 ? 6.099 34.605 46.225 1.00 13.99 96 THR A O 1
ATOM 753 N N . VAL A 1 131 ? 5.522 36.694 45.630 1.00 13.59 97 VAL A N 1
ATOM 754 C CA . VAL A 1 131 ? 6.838 36.981 45.071 1.00 13.54 97 VAL A CA 1
ATOM 755 C C . VAL A 1 131 ? 7.956 36.791 46.117 1.00 15.19 97 VAL A C 1
ATOM 756 O O . VAL A 1 131 ? 7.799 37.127 47.296 1.00 17.60 97 VAL A O 1
ATOM 760 N N . ASN A 1 132 ? 9.078 36.237 45.675 1.00 12.64 98 ASN A N 1
ATOM 761 C CA . ASN A 1 132 ? 10.214 35.957 46.540 1.00 13.18 98 ASN A CA 1
ATOM 762 C C . ASN A 1 132 ? 11.340 36.957 46.256 1.00 12.30 98 ASN A C 1
ATOM 763 O O . ASN A 1 132 ? 12.006 36.858 45.222 1.00 11.35 98 ASN A O 1
ATOM 768 N N . PRO A 1 133 ? 11.545 37.937 47.164 1.00 12.23 99 PRO A N 1
ATOM 769 C CA . PRO A 1 133 ? 12.602 38.943 46.963 1.00 12.48 99 PRO A CA 1
ATOM 770 C C . PRO A 1 133 ? 14.024 38.378 46.963 1.00 13.60 99 PRO A C 1
ATOM 771 O O . PRO A 1 133 ? 14.922 39.012 46.399 1.00 14.04 99 PRO A O 1
ATOM 775 N N . GLU A 1 134 ? 14.246 37.231 47.596 1.00 12.49 100 GLU A N 1
ATOM 776 C CA . GLU A 1 134 ? 15.567 36.606 47.545 1.00 12.89 100 GLU A CA 1
ATOM 777 C C . GLU A 1 134 ? 15.862 36.102 46.135 1.00 11.99 100 GLU A C 1
ATOM 778 O O . GLU A 1 134 ? 17.009 36.133 45.676 1.00 9.47 100 GLU A O 1
ATOM 784 N N . GLY A 1 135 ? 14.819 35.609 45.467 1.00 9.57 101 GLY A N 1
ATOM 785 C CA . GLY A 1 135 ? 14.949 35.113 44.110 1.00 11.65 101 GLY A CA 1
ATOM 786 C C . GLY A 1 135 ? 15.217 36.247 43.139 1.00 9.78 101 GLY A C 1
ATOM 787 O O . GLY A 1 135 ? 16.114 36.156 42.306 1.00 8.72 101 GLY A O 1
ATOM 788 N N . LEU A 1 136 ? 14.447 37.323 43.241 1.00 9.31 102 LEU A N 1
ATOM 789 C CA . LEU A 1 136 ? 14.682 38.478 42.372 1.00 10.82 102 LEU A CA 1
ATOM 790 C C . LEU A 1 136 ? 16.064 39.071 42.633 1.00 12.99 102 LEU A C 1
ATOM 791 O O . LEU A 1 136 ? 16.741 39.535 41.712 1.00 13.57 102 LEU A O 1
ATOM 796 N N . ASP A 1 137 ? 16.490 39.041 43.889 1.00 9.82 103 ASP A N 1
ATOM 797 C CA . ASP A 1 137 ? 17.776 39.627 44.244 1.00 13.77 103 ASP A CA 1
ATOM 798 C C . ASP A 1 137 ? 18.948 38.853 43.613 1.00 14.00 103 ASP A C 1
ATOM 799 O O . ASP A 1 137 ? 19.919 39.454 43.143 1.00 12.06 103 ASP A O 1
ATOM 804 N N . PHE A 1 138 ? 18.851 37.527 43.598 1.00 10.59 104 PHE A N 1
ATOM 805 C CA . PHE A 1 138 ? 19.863 36.716 42.932 1.00 11.90 104 PHE A CA 1
ATOM 806 C C . PHE A 1 138 ? 19.983 37.161 41.480 1.00 10.86 104 PHE A C 1
ATOM 807 O O . PHE A 1 138 ? 21.075 37.483 41.010 1.00 11.95 104 PHE A O 1
ATOM 815 N N . TYR A 1 139 ? 18.856 37.215 40.775 1.00 11.19 105 TYR A N 1
ATOM 816 C CA . TYR A 1 139 ? 18.879 37.615 39.367 1.00 13.12 105 TYR A CA 1
ATOM 817 C C . TYR A 1 139 ? 19.425 39.032 39.182 1.00 9.87 105 TYR A C 1
ATOM 818 O O . TYR A 1 139 ? 20.139 39.312 38.213 1.00 8.71 105 TYR A O 1
ATOM 827 N N . SER A 1 140 ? 19.117 39.913 40.126 1.00 10.79 106 SER A N 1
ATOM 828 C CA . SER A 1 140 ? 19.656 41.270 40.100 1.00 11.88 106 SER A CA 1
ATOM 829 C C . SER A 1 140 ? 21.182 41.279 40.305 1.00 11.30 106 SER A C 1
ATOM 830 O O . SER A 1 140 ? 21.904 42.014 39.627 1.00 11.41 106 SER A O 1
ATOM 833 N N . ARG A 1 141 ? 21.671 40.461 41.231 1.00 9.08 107 ARG A N 1
ATOM 834 C CA . ARG A 1 141 ? 23.114 40.339 41.437 1.00 12.52 107 ARG A CA 1
ATOM 835 C C . ARG A 1 141 ? 23.799 39.730 40.220 1.00 10.52 107 ARG A C 1
ATOM 836 O O . ARG A 1 141 ? 24.914 40.113 39.880 1.00 11.08 107 ARG A O 1
ATOM 844 N N . LEU A 1 142 ? 23.134 38.780 39.568 1.00 9.22 108 LEU A N 1
ATOM 845 C CA . LEU A 1 142 ? 23.692 38.143 38.372 1.00 11.74 108 LEU A CA 1
ATOM 846 C C . LEU A 1 142 ? 23.837 39.175 37.255 1.00 10.31 108 LEU A C 1
ATOM 847 O O . LEU A 1 142 ? 24.914 39.313 36.646 1.00 9.72 108 LEU A O 1
ATOM 852 N N . VAL A 1 143 ? 22.742 39.891 36.994 1.00 8.04 109 VAL A N 1
ATOM 853 C CA . VAL A 1 143 ? 22.703 40.901 35.945 1.00 10.96 109 VAL A CA 1
ATOM 854 C C . VAL A 1 143 ? 23.778 41.970 36.158 1.00 12.36 109 VAL A C 1
ATOM 855 O O . VAL A 1 143 ? 24.434 42.387 35.191 1.00 10.59 109 VAL A O 1
ATOM 859 N N . ASP A 1 144 ? 23.976 42.389 37.415 1.00 11.80 110 ASP A N 1
ATOM 860 C CA . ASP A 1 144 ? 25.064 43.322 37.750 1.00 14.04 110 ASP A CA 1
ATOM 861 C C . ASP A 1 144 ? 26.451 42.758 37.419 1.00 11.52 110 ASP A C 1
ATOM 862 O O . ASP A 1 144 ? 27.273 43.466 36.847 1.00 10.18 110 ASP A O 1
ATOM 867 N N . GLU A 1 145 ? 26.718 41.502 37.799 1.00 12.73 111 GLU A N 1
ATOM 868 C CA . GLU A 1 145 ? 27.994 40.849 37.463 1.00 13.00 111 GLU A CA 1
ATOM 869 C C . GLU A 1 145 ? 28.225 40.863 35.952 1.00 13.16 111 GLU A C 1
ATOM 870 O O . GLU A 1 145 ? 29.317 41.199 35.458 1.00 12.03 111 GLU A O 1
ATOM 876 N N . LEU A 1 146 ? 27.192 40.461 35.224 1.00 9.37 112 LEU A N 1
ATOM 877 C CA . LEU A 1 146 ? 27.245 40.447 33.768 1.00 10.65 112 LEU A CA 1
ATOM 878 C C . LEU A 1 146 ? 27.619 41.828 33.238 1.00 11.75 112 LEU A C 1
ATOM 879 O O . LEU A 1 146 ? 28.630 41.981 32.549 1.00 12.26 112 LEU A O 1
ATOM 884 N N . LEU A 1 147 ? 26.823 42.839 33.578 1.00 10.97 113 LEU A N 1
ATOM 885 C CA . LEU A 1 147 ? 27.052 44.180 33.028 1.00 14.67 113 LEU A CA 1
ATOM 886 C C . LEU A 1 147 ? 28.439 44.712 33.403 1.00 16.63 113 LEU A C 1
ATOM 887 O O . LEU A 1 147 ? 29.168 45.240 32.550 1.00 13.70 113 LEU A O 1
ATOM 892 N N . GLU A 1 148 ? 28.804 44.534 34.669 1.00 10.74 114 GLU A N 1
ATOM 893 C CA . GLU A 1 148 ? 30.104 44.955 35.176 1.00 19.17 114 GLU A CA 1
ATOM 894 C C . GLU A 1 148 ? 31.245 44.333 34.379 1.00 15.66 114 GLU A C 1
ATOM 895 O O . GLU A 1 148 ? 32.294 44.955 34.192 1.00 20.64 114 GLU A O 1
ATOM 901 N N . ASN A 1 149 ? 31.041 43.111 33.895 1.00 13.58 115 ASN A N 1
ATOM 902 C CA . ASN A 1 149 ? 32.069 42.460 33.091 1.00 13.07 115 ASN A CA 1
ATOM 903 C C . ASN A 1 149 ? 31.859 42.600 31.583 1.00 13.11 115 ASN A C 1
ATOM 904 O O . ASN A 1 149 ? 32.466 41.865 30.798 1.00 12.80 115 ASN A O 1
ATOM 909 N N . GLY A 1 150 ? 31.017 43.548 31.179 1.00 8.95 116 GLY A N 1
ATOM 910 C CA . GLY A 1 150 ? 30.807 43.814 29.763 1.00 15.58 116 GLY A CA 1
ATOM 911 C C . GLY A 1 150 ? 30.067 42.718 29.003 1.00 17.53 116 GLY A C 1
ATOM 912 O O . GLY A 1 150 ? 30.204 42.584 27.779 1.00 17.66 116 GLY A O 1
ATOM 913 N N . ILE A 1 151 ? 29.267 41.938 29.724 1.00 12.41 117 ILE A N 1
ATOM 914 C CA . ILE A 1 151 ? 28.511 40.856 29.110 1.00 11.31 117 ILE A CA 1
ATOM 915 C C . ILE A 1 151 ? 27.024 41.199 29.056 1.00 10.51 117 ILE A C 1
ATOM 916 O O . ILE A 1 151 ? 26.418 41.559 30.069 1.00 10.64 117 ILE A O 1
ATOM 921 N N . LEU A 1 152 ? 26.444 41.087 27.865 1.00 10.48 118 LEU A N 1
ATOM 922 C CA . LEU A 1 152 ? 25.054 41.465 27.639 1.00 9.10 118 LEU A CA 1
ATOM 923 C C . LEU A 1 152 ? 24.067 40.385 28.110 1.00 8.74 118 LEU A C 1
ATOM 924 O O . LEU A 1 152 ? 24.062 39.265 27.588 1.00 9.31 118 LEU A O 1
ATOM 929 N N . PRO A 1 153 ? 23.207 40.723 29.082 1.00 10.84 119 PRO A N 1
ATOM 930 C CA . PRO A 1 153 ? 22.216 39.737 29.538 1.00 12.60 119 PRO A CA 1
ATOM 931 C C . PRO A 1 153 ? 21.104 39.527 28.510 1.00 12.35 119 PRO A C 1
ATOM 932 O O . PRO A 1 153 ? 20.496 40.494 28.038 1.00 11.18 119 PRO A O 1
ATOM 936 N N . TRP A 1 154 ? 20.846 38.267 28.178 1.00 9.81 120 TRP A N 1
ATOM 937 C CA . TRP A 1 154 ? 19.755 37.895 27.297 1.00 10.21 120 TRP A CA 1
ATOM 938 C C . TRP A 1 154 ? 18.871 36.997 28.135 1.00 10.61 120 TRP A C 1
ATOM 939 O O . TRP A 1 154 ? 19.225 35.834 28.376 1.00 6.87 120 TRP A O 1
ATOM 950 N N . LEU A 1 155 ? 17.727 37.514 28.570 1.00 8.31 121 LEU A N 1
ATOM 951 C CA . LEU A 1 155 ? 16.903 36.809 29.549 1.00 8.47 121 LEU A CA 1
ATOM 952 C C . LEU A 1 155 ? 15.739 36.024 28.913 1.00 9.69 121 LEU A C 1
ATOM 953 O O . LEU A 1 155 ? 15.030 36.536 28.036 1.00 10.22 121 LEU A O 1
ATOM 958 N N . THR A 1 156 ? 15.553 34.778 29.353 1.00 9.41 122 THR A N 1
ATOM 959 C CA . THR A 1 156 ? 14.365 33.996 28.996 1.00 8.08 122 THR A CA 1
ATOM 960 C C . THR A 1 156 ? 13.462 33.846 30.220 1.00 7.85 122 THR A C 1
ATOM 961 O O . THR A 1 156 ? 13.925 33.420 31.285 1.00 7.07 122 THR A O 1
ATOM 965 N N . LEU A 1 157 ? 12.181 34.182 30.080 1.00 8.89 123 LEU A N 1
ATOM 966 C CA . LEU A 1 157 ? 11.248 34.079 31.210 1.00 7.77 123 LEU A CA 1
ATOM 967 C C . LEU A 1 157 ? 10.789 32.660 31.524 1.00 7.03 123 LEU A C 1
ATOM 968 O O . LEU A 1 157 ? 10.611 32.289 32.693 1.00 6.49 123 LEU A O 1
ATOM 973 N N . TYR A 1 158 ? 10.557 31.863 30.489 1.00 9.48 124 TYR A N 1
ATOM 974 C CA . TYR A 1 158 ? 10.097 30.504 30.735 1.00 8.07 124 TYR A CA 1
ATOM 975 C C . TYR A 1 158 ? 10.953 29.451 30.045 1.00 8.47 124 TYR A C 1
ATOM 976 O O . TYR A 1 158 ? 10.947 29.327 28.810 1.00 7.44 124 TYR A O 1
ATOM 985 N N . HIS A 1 159 ? 11.690 28.697 30.856 1.00 8.95 125 HIS A N 1
ATOM 986 C CA . HIS A 1 159 ? 12.456 27.570 30.363 1.00 7.85 125 HIS A CA 1
ATOM 987 C C . HIS A 1 159 ? 12.099 26.325 31.193 1.00 11.15 125 HIS A C 1
ATOM 988 O O . HIS A 1 159 ? 12.983 25.652 31.742 1.00 6.97 125 HIS A O 1
ATOM 995 N N . TRP A 1 160 ? 10.785 26.080 31.297 1.00 8.45 126 TRP A N 1
ATOM 996 C CA . TRP A 1 160 ? 10.182 24.801 31.713 1.00 8.07 126 TRP A CA 1
ATOM 997 C C . TRP A 1 160 ? 9.923 24.630 33.208 1.00 7.43 126 TRP A C 1
ATOM 998 O O . TRP A 1 160 ? 9.455 23.56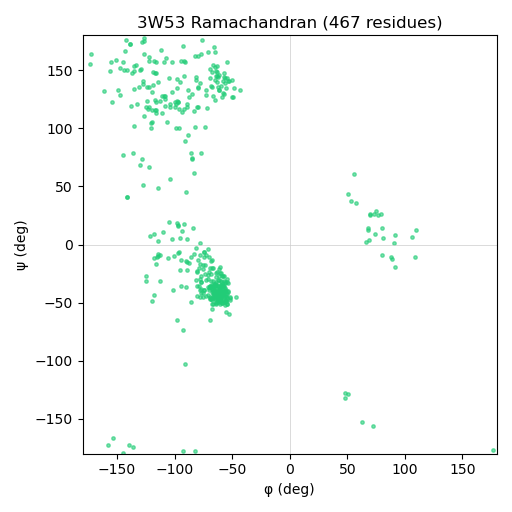3 33.620 1.00 9.40 126 TRP A O 1
ATOM 1009 N N . ASP A 1 161 ? 10.225 25.643 34.019 1.00 5.57 127 ASP A N 1
ATOM 1010 C CA . ASP A 1 161 ? 10.100 25.480 35.465 1.00 7.98 127 ASP A CA 1
ATOM 1011 C C . ASP A 1 161 ? 8.863 26.162 36.048 1.00 10.16 127 ASP A C 1
ATOM 1012 O O . ASP A 1 161 ? 8.969 26.996 36.949 1.00 11.21 127 ASP A O 1
ATOM 1017 N N . LEU A 1 162 ? 7.693 25.806 35.524 1.00 10.55 128 LEU A N 1
ATOM 1018 C CA . LEU A 1 162 ? 6.424 26.190 36.132 1.00 9.69 128 LEU A CA 1
ATOM 1019 C C . LEU A 1 162 ? 6.420 25.684 37.568 1.00 7.83 128 LEU A C 1
ATOM 1020 O O . LEU A 1 162 ? 6.884 24.568 37.829 1.00 11.22 128 LEU A O 1
ATOM 1025 N N . PRO A 1 163 ? 5.918 26.496 38.514 1.00 9.08 129 PRO A N 1
ATOM 1026 C CA . PRO A 1 163 ? 5.847 25.938 39.875 1.00 11.06 129 PRO A CA 1
ATOM 1027 C C . PRO A 1 163 ? 4.893 24.751 39.899 1.00 9.78 129 PRO A C 1
ATOM 1028 O O . PRO A 1 163 ? 3.860 24.816 39.214 1.00 11.72 129 PRO A O 1
ATOM 1032 N N . GLN A 1 164 ? 5.234 23.683 40.624 1.00 9.52 130 GLN A N 1
ATOM 1033 C CA . GLN A 1 164 ? 4.391 22.478 40.642 1.00 9.71 130 GLN A CA 1
ATOM 1034 C C . GLN A 1 164 ? 2.964 22.791 41.078 1.00 12.64 130 GLN A C 1
ATOM 1035 O O . GLN A 1 164 ? 2.007 22.268 40.509 1.00 16.61 130 GLN A O 1
ATOM 1041 N N . ALA A 1 165 ? 2.828 23.667 42.070 1.00 13.68 131 ALA A N 1
ATOM 1042 C CA . ALA A 1 165 ? 1.513 24.045 42.580 1.00 16.53 131 ALA A CA 1
ATOM 1043 C C . ALA A 1 165 ? 0.585 24.536 41.473 1.00 13.83 131 ALA A C 1
ATOM 1044 O O . ALA A 1 165 ? -0.629 24.336 41.543 1.00 17.65 131 ALA A O 1
ATOM 1046 N N . LEU A 1 166 ? 1.138 25.191 40.454 1.00 11.27 132 LEU A N 1
ATOM 1047 C CA . LEU A 1 166 ? 0.287 25.643 39.350 1.00 15.66 132 LEU A CA 1
ATOM 1048 C C . LEU A 1 166 ? -0.078 24.480 38.418 1.00 15.84 132 LEU A C 1
ATOM 1049 O O . LEU A 1 166 ? -1.143 24.486 37.781 1.00 14.96 132 LEU A O 1
ATOM 1054 N N . GLU A 1 167 ? 0.782 23.464 38.362 1.00 13.93 133 GLU A N 1
ATOM 1055 C CA . GLU A 1 167 ? 0.446 22.256 37.607 1.00 15.38 133 GLU A CA 1
ATOM 1056 C C . GLU A 1 167 ? -0.688 21.475 38.288 1.00 15.19 133 GLU A C 1
ATOM 1057 O O . GLU A 1 167 ? -1.554 20.913 37.616 1.00 15.03 133 GLU A O 1
ATOM 1063 N N . GLU A 1 168 ? -0.687 21.458 39.621 1.00 16.20 134 GLU A N 1
ATOM 1064 C CA . GLU A 1 168 ? -1.772 20.831 40.377 1.00 17.17 134 GLU A CA 1
ATOM 1065 C C . GLU A 1 168 ? -3.132 21.468 40.039 1.00 20.33 134 GLU A C 1
ATOM 1066 O O . GLU A 1 168 ? -4.168 20.823 40.161 1.00 15.51 134 GLU A O 1
ATOM 1072 N N . ARG A 1 169 ? -3.119 22.736 39.623 1.00 16.61 135 ARG A N 1
ATOM 1073 C CA . ARG A 1 169 ? -4.330 23.405 39.145 1.00 18.76 135 ARG A CA 1
ATOM 1074 C C . ARG A 1 169 ? -4.529 23.279 37.621 1.00 12.86 135 ARG A C 1
ATOM 1075 O O . ARG A 1 169 ? -5.297 24.034 37.016 1.00 17.36 135 ARG A O 1
ATOM 1083 N N . GLY A 1 170 ? -3.835 22.329 37.004 1.00 11.02 136 GLY A N 1
ATOM 1084 C CA . GLY A 1 170 ? -4.008 22.086 35.582 1.00 12.63 136 GLY A CA 1
ATOM 1085 C C . GLY A 1 170 ? -2.831 22.528 34.721 1.00 13.36 136 GLY A C 1
ATOM 1086 O O . GLY A 1 170 ? -2.783 22.196 33.523 1.00 13.85 136 GLY A O 1
ATOM 1087 N N . GLY A 1 171 ? -1.892 23.268 35.319 1.00 14.23 137 GLY A N 1
ATOM 1088 C CA . GLY A 1 171 ? -0.736 23.792 34.605 1.00 9.07 137 GLY A CA 1
ATOM 1089 C C . GLY A 1 171 ? -1.089 24.478 33.291 1.00 10.38 137 GLY A C 1
ATOM 1090 O O . GLY A 1 171 ? -1.969 25.344 33.243 1.00 10.27 137 GLY A O 1
ATOM 1091 N N . TRP A 1 172 ? -0.430 24.076 32.208 1.00 10.64 138 TRP A N 1
ATOM 1092 C CA . TRP A 1 172 ? -0.688 24.708 30.914 1.00 11.28 138 TRP A CA 1
ATOM 1093 C C . TRP A 1 172 ? -2.014 24.296 30.261 1.00 9.66 138 TRP A C 1
ATOM 1094 O O . TRP A 1 172 ? -2.402 24.854 29.235 1.00 10.52 138 TRP A O 1
ATOM 1105 N N . THR A 1 173 ? -2.716 23.330 30.852 1.00 8.15 139 THR A N 1
ATOM 1106 C CA . THR A 1 173 ? -4.071 23.014 30.390 1.00 11.17 139 THR A CA 1
ATOM 1107 C C . THR A 1 173 ? -5.066 24.072 30.863 1.00 13.32 139 THR A C 1
ATOM 1108 O O . THR A 1 173 ? -6.182 24.191 30.330 1.00 13.14 139 THR A O 1
ATOM 1112 N N . ASN A 1 174 ? -4.658 24.843 31.869 1.00 14.39 140 ASN A N 1
ATOM 1113 C CA . ASN A 1 174 ? -5.540 25.825 32.503 1.00 12.82 140 ASN A CA 1
ATOM 1114 C C . ASN A 1 174 ? -5.266 27.223 31.965 1.00 14.97 140 ASN A C 1
ATOM 1115 O O . ASN A 1 174 ? -4.143 27.712 32.075 1.00 16.48 140 ASN A O 1
ATOM 1120 N N . ARG A 1 175 ? -6.291 27.870 31.413 1.00 12.48 141 ARG A N 1
ATOM 1121 C CA . ARG A 1 175 ? -6.119 29.171 30.770 1.00 12.54 141 ARG A CA 1
ATOM 1122 C C . ARG A 1 175 ? -5.581 30.237 31.732 1.00 13.17 141 ARG A C 1
ATOM 1123 O O . ARG A 1 175 ? -4.850 31.145 31.317 1.00 12.01 141 ARG A O 1
ATOM 1131 N N . GLU A 1 176 ? -5.930 30.123 33.012 1.00 10.82 142 GLU A N 1
ATOM 1132 C CA . GLU A 1 176 ? -5.448 31.079 34.012 1.00 14.79 142 GLU A CA 1
ATOM 1133 C C . GLU A 1 176 ? -3.923 31.147 34.063 1.00 15.12 142 GLU A C 1
ATOM 1134 O O . GLU A 1 176 ? -3.352 32.201 34.364 1.00 10.97 142 GLU A O 1
ATOM 1140 N N . THR A 1 177 ? -3.266 30.024 33.772 1.00 9.04 143 THR A N 1
ATOM 1141 C CA . THR A 1 177 ? -1.801 29.978 33.807 1.00 10.37 143 THR A CA 1
ATOM 1142 C C . THR A 1 177 ? -1.178 30.989 32.833 1.00 9.16 143 THR A C 1
ATOM 1143 O O . THR A 1 177 ? -0.120 31.557 33.096 1.00 10.19 143 THR A O 1
ATOM 1147 N N . SER A 1 178 ? -1.851 31.238 31.720 1.00 7.46 144 SER A N 1
ATOM 1148 C CA . SER A 1 178 ? -1.346 32.221 30.773 1.00 10.54 144 SER A CA 1
ATOM 1149 C C . SER A 1 178 ? -1.306 33.600 31.436 1.00 13.07 144 SER A C 1
ATOM 1150 O O . SER A 1 178 ? -0.315 34.330 31.308 1.00 10.22 144 SER A O 1
ATOM 1153 N N . TYR A 1 179 ? -2.369 33.940 32.168 1.00 11.96 145 TYR A N 1
ATOM 1154 C CA . TYR A 1 179 ? -2.441 35.228 32.860 1.00 11.75 145 TYR A CA 1
ATOM 1155 C C . TYR A 1 179 ? -1.522 35.303 34.086 1.00 14.35 145 TYR A C 1
ATOM 1156 O O . TYR A 1 179 ? -1.021 36.382 34.413 1.00 16.05 145 TYR A O 1
ATOM 1165 N N . LYS A 1 180 ? -1.278 34.173 34.752 1.00 11.68 146 LYS A N 1
ATOM 1166 C CA . LYS A 1 180 ? -0.282 34.159 35.827 1.00 13.63 146 LYS A CA 1
ATOM 1167 C C . LYS A 1 180 ? 1.116 34.438 35.270 1.00 11.17 146 LYS A C 1
ATOM 1168 O O . LYS A 1 180 ? 1.881 35.196 35.868 1.00 12.44 146 LYS A O 1
ATOM 1174 N N . PHE A 1 181 ? 1.433 33.852 34.114 1.00 9.22 147 PHE A N 1
ATOM 1175 C CA . PHE A 1 181 ? 2.710 34.120 33.446 1.00 10.68 147 PHE A CA 1
ATOM 1176 C C . PHE A 1 181 ? 2.868 35.608 33.150 1.00 11.75 147 PHE A C 1
ATOM 1177 O O . PHE A 1 181 ? 3.954 36.179 33.316 1.00 13.32 147 PHE A O 1
ATOM 1185 N N . LEU A 1 182 ? 1.783 36.226 32.690 1.00 12.02 148 LEU A N 1
ATOM 1186 C CA . LEU A 1 182 ? 1.774 37.663 32.404 1.00 12.63 148 LEU A CA 1
ATOM 1187 C C . LEU A 1 182 ? 2.217 38.467 33.621 1.00 10.69 148 LEU A C 1
ATOM 1188 O O . LEU A 1 182 ? 3.110 39.320 33.529 1.00 11.24 148 LEU A O 1
ATOM 1193 N N . GLU A 1 183 ? 1.599 38.188 34.764 1.00 11.64 149 GLU A N 1
ATOM 1194 C CA . GLU A 1 183 ? 1.971 38.853 36.014 1.00 15.70 149 GLU A CA 1
ATOM 1195 C C . GLU A 1 183 ? 3.428 38.553 36.411 1.00 12.11 149 GLU A C 1
ATOM 1196 O O . GLU A 1 183 ? 4.157 39.451 36.836 1.00 11.84 149 GLU A O 1
ATOM 1202 N N . TYR A 1 184 ? 3.840 37.293 36.265 1.00 11.27 150 TYR A N 1
ATOM 1203 C CA . TYR A 1 184 ? 5.228 36.891 36.496 1.00 10.14 150 TYR A CA 1
ATOM 1204 C C . TYR A 1 184 ? 6.188 37.694 35.609 1.00 10.10 150 TYR A C 1
ATOM 1205 O O . TYR A 1 184 ? 7.171 38.249 36.099 1.00 11.07 150 TYR A O 1
ATOM 1214 N N . ALA A 1 185 ? 5.898 37.765 34.311 1.00 8.67 151 ALA A N 1
ATOM 1215 C CA . ALA A 1 185 ? 6.709 38.576 33.394 1.00 9.17 151 ALA A CA 1
ATOM 1216 C C . ALA A 1 185 ? 6.884 40.025 33.883 1.00 10.17 151 ALA A C 1
ATOM 1217 O O . ALA A 1 185 ? 7.998 40.576 33.867 1.00 7.85 151 ALA A O 1
ATOM 1219 N N . GLU A 1 186 ? 5.787 40.640 34.319 1.00 9.20 152 GLU A N 1
ATOM 1220 C CA . GLU A 1 186 ? 5.844 42.014 34.813 1.00 11.63 152 GLU A CA 1
ATOM 1221 C C . GLU A 1 186 ? 6.680 42.078 36.090 1.00 11.39 152 GLU A C 1
ATOM 1222 O O . GLU A 1 186 ? 7.508 42.981 36.259 1.00 11.34 152 GLU A O 1
ATOM 1228 N N . THR A 1 187 ? 6.479 41.105 36.979 1.00 8.89 153 THR A N 1
ATOM 1229 C CA . THR A 1 187 ? 7.242 41.048 38.235 1.00 12.37 153 THR A CA 1
ATOM 1230 C C . THR A 1 187 ? 8.761 41.039 37.978 1.00 12.10 153 THR A C 1
ATOM 1231 O O . THR A 1 187 ? 9.509 41.772 38.628 1.00 10.86 153 THR A O 1
ATOM 1235 N N . VAL A 1 188 ? 9.214 40.230 37.020 1.00 9.92 154 VAL A N 1
ATOM 1236 C CA . VAL A 1 188 ? 10.645 40.170 36.695 1.00 9.08 154 VAL A CA 1
ATOM 1237 C C . VAL A 1 188 ? 11.123 41.468 36.034 1.00 10.99 154 VAL A C 1
ATOM 1238 O O . VAL A 1 188 ? 12.238 41.937 36.289 1.00 8.98 154 VAL A O 1
ATOM 1242 N N . HIS A 1 189 ? 10.271 42.063 35.201 1.00 10.99 155 HIS A N 1
ATOM 1243 C CA . HIS A 1 189 ? 10.665 43.269 34.495 1.00 10.79 155 HIS A CA 1
ATOM 1244 C C . HIS A 1 189 ? 10.777 44.483 35.418 1.00 13.69 155 HIS A C 1
ATOM 1245 O O . HIS A 1 189 ? 11.641 45.353 35.217 1.00 13.95 155 HIS A O 1
ATOM 1252 N N . GLU A 1 190 ? 9.886 44.552 36.407 1.00 13.56 156 GLU A N 1
ATOM 1253 C CA . GLU A 1 190 ? 9.970 45.573 37.449 1.00 15.96 156 GLU A CA 1
ATOM 1254 C C . GLU A 1 190 ? 11.375 45.555 38.041 1.00 13.36 156 GLU A C 1
ATOM 1255 O O . GLU A 1 190 ? 12.000 46.599 38.207 1.00 14.00 156 GLU A O 1
ATOM 1261 N N . LYS A 1 191 ? 11.879 44.358 38.327 1.00 13.88 157 LYS A N 1
ATOM 1262 C CA . LYS A 1 191 ? 13.177 44.219 38.994 1.00 11.22 157 LYS A CA 1
ATOM 1263 C C . LYS A 1 191 ? 14.383 44.439 38.065 1.00 12.01 157 LYS A C 1
ATOM 1264 O O . LYS A 1 191 ? 15.347 45.091 38.457 1.00 12.95 157 LYS A O 1
ATOM 1270 N N . LEU A 1 192 ? 14.327 43.916 36.840 1.00 9.56 158 LEU A N 1
ATOM 1271 C CA . LEU A 1 192 ? 15.513 43.871 35.984 1.00 9.76 158 LEU A CA 1
ATOM 1272 C C . LEU A 1 192 ? 15.433 44.778 34.752 1.00 9.53 158 LEU A C 1
ATOM 1273 O O . LEU A 1 192 ? 16.428 44.963 34.051 1.00 10.86 158 LEU A O 1
ATOM 1278 N N . GLY A 1 193 ? 14.257 45.345 34.500 1.00 10.39 159 GLY A N 1
ATOM 1279 C CA . GLY A 1 193 ? 14.008 46.087 33.275 1.00 9.86 159 GLY A CA 1
ATOM 1280 C C . GLY A 1 193 ? 14.892 47.303 33.070 1.00 16.01 159 GLY A C 1
ATOM 1281 O O . GLY A 1 193 ? 15.052 47.773 31.938 1.00 14.23 159 GLY A O 1
ATOM 1282 N N . ASP A 1 194 ? 15.463 47.823 34.156 1.00 13.54 160 ASP A N 1
ATOM 1283 C CA . ASP A 1 194 ? 16.338 48.988 34.047 1.00 14.44 160 ASP A CA 1
ATOM 1284 C C . ASP A 1 194 ? 17.684 48.608 33.428 1.00 17.69 160 ASP A C 1
ATOM 1285 O O . ASP A 1 194 ? 18.421 49.475 32.943 1.00 14.42 160 ASP A O 1
ATOM 1290 N N . ARG A 1 195 ? 17.989 47.310 33.424 1.00 14.19 161 ARG A N 1
ATOM 1291 C CA . ARG A 1 195 ? 19.313 46.838 33.008 1.00 14.15 161 ARG A CA 1
ATOM 1292 C C . ARG A 1 195 ? 19.277 45.801 31.875 1.00 13.98 161 ARG A C 1
ATOM 1293 O O . ARG A 1 195 ? 20.193 45.730 31.050 1.00 22.75 161 ARG A O 1
ATOM 1301 N N . VAL A 1 196 ? 18.219 45.001 31.835 1.00 12.26 162 VAL A N 1
ATOM 1302 C CA . VAL A 1 196 ? 18.100 43.967 30.819 1.00 13.72 162 VAL A CA 1
ATOM 1303 C C . VAL A 1 196 ? 17.230 44.467 29.670 1.00 13.55 162 VAL A C 1
ATOM 1304 O O . VAL A 1 196 ? 16.084 44.853 29.892 1.00 12.39 162 VAL A O 1
ATOM 1308 N N . LYS A 1 197 ? 17.778 44.463 28.453 1.00 10.56 163 LYS A N 1
ATOM 1309 C CA . LYS A 1 197 ? 17.061 44.968 27.281 1.00 13.77 163 LYS A CA 1
ATOM 1310 C C . LYS A 1 197 ? 16.561 43.865 26.348 1.00 12.08 163 LYS A C 1
ATOM 1311 O O . LYS A 1 197 ? 15.785 44.133 25.422 1.00 12.38 163 LYS A O 1
ATOM 1317 N N . HIS A 1 198 ? 17.027 42.642 26.567 1.00 10.23 164 HIS A N 1
ATOM 1318 C CA . HIS A 1 198 ? 16.682 41.527 25.685 1.00 11.06 164 HIS A CA 1
ATOM 1319 C C . HIS A 1 198 ? 15.879 40.489 26.451 1.00 13.87 164 HIS A C 1
ATOM 1320 O O . HIS A 1 198 ? 16.388 39.858 27.402 1.00 8.07 164 HIS A O 1
ATOM 1327 N N . TRP A 1 199 ? 14.631 40.324 26.016 1.00 8.34 165 TRP A N 1
ATOM 1328 C CA . TRP A 1 199 ? 13.644 39.516 26.704 1.00 8.97 165 TRP A CA 1
ATOM 1329 C C . TRP A 1 199 ? 13.063 38.425 25.814 1.00 12.79 165 TRP A C 1
ATOM 1330 O O . TRP A 1 199 ? 12.523 38.720 24.741 1.00 11.71 165 TRP A O 1
ATOM 1341 N N . THR A 1 200 ? 13.180 37.171 26.260 1.00 12.57 166 THR A N 1
ATOM 1342 C CA . THR A 1 200 ? 12.540 36.042 25.585 1.00 8.84 166 THR A CA 1
ATOM 1343 C C . THR A 1 200 ? 11.420 35.485 26.460 1.00 9.09 166 THR A C 1
ATOM 1344 O O . THR A 1 200 ? 11.630 35.182 27.645 1.00 10.65 166 THR A O 1
ATOM 1348 N N . THR A 1 201 ? 10.227 35.348 25.886 1.00 7.16 167 THR A N 1
ATOM 1349 C CA . THR A 1 201 ? 9.104 34.800 26.643 1.00 8.08 167 THR A CA 1
ATOM 1350 C C . THR A 1 201 ? 9.322 33.311 26.938 1.00 7.07 167 THR A C 1
ATOM 1351 O O . THR A 1 201 ? 9.493 32.909 28.097 1.00 9.27 167 THR A O 1
ATOM 1355 N N . PHE A 1 202 ? 9.343 32.501 25.887 1.00 5.79 168 PHE A N 1
ATOM 1356 C CA . PHE A 1 202 ? 9.508 31.057 26.033 1.00 7.58 168 PHE A CA 1
ATOM 1357 C C . PHE A 1 202 ? 10.767 30.524 25.353 1.00 10.91 168 PHE A C 1
ATOM 1358 O O . PHE A 1 202 ? 11.197 31.045 24.314 1.00 9.92 168 PHE A O 1
ATOM 1366 N N . ASN A 1 203 ? 11.335 29.470 25.930 1.00 7.32 169 ASN A N 1
ATOM 1367 C CA . ASN A 1 203 ? 12.311 28.651 25.222 1.00 8.77 169 ASN A CA 1
ATOM 1368 C C . ASN A 1 203 ? 11.716 27.296 24.850 1.00 7.26 169 ASN A C 1
ATOM 1369 O O . ASN A 1 203 ? 11.331 26.524 25.729 1.00 9.37 169 ASN A O 1
ATOM 1374 N N . GLU A 1 204 ? 11.651 27.006 23.556 1.00 7.50 170 GLU A N 1
ATOM 1375 C CA . GLU A 1 204 ? 11.182 25.707 23.072 1.00 7.85 170 GLU A CA 1
ATOM 1376 C C . GLU A 1 204 ? 9.792 25.338 23.571 1.00 6.61 170 GLU A C 1
ATOM 1377 O O . GLU A 1 204 ? 9.628 24.314 24.236 1.00 7.73 170 GLU A O 1
ATOM 1383 N N . PRO A 1 205 ? 8.779 26.156 23.239 1.00 7.68 171 PRO A N 1
ATOM 1384 C CA . PRO A 1 205 ? 7.426 25.819 23.710 1.00 6.16 171 PRO A CA 1
ATOM 1385 C C . PRO A 1 205 ? 6.951 24.441 23.271 1.00 6.17 171 PRO A C 1
ATOM 1386 O O . PRO A 1 205 ? 6.121 23.839 23.972 1.00 6.23 171 PRO A O 1
ATOM 1390 N N . LEU A 1 206 ? 7.466 23.937 22.150 1.00 7.83 172 LEU A N 1
ATOM 1391 C CA . LEU A 1 206 ? 7.094 22.598 21.680 1.00 6.42 172 LEU A CA 1
ATOM 1392 C C . LEU A 1 206 ? 7.400 21.555 22.732 1.00 9.14 172 LEU A C 1
ATOM 1393 O O . LEU A 1 206 ? 6.633 20.600 22.922 1.00 8.12 172 LEU A O 1
ATOM 1398 N N . CYS A 1 207 ? 8.546 21.710 23.390 1.00 5.80 173 CYS A N 1
ATOM 1399 C CA . CYS A 1 207 ? 8.958 20.729 24.389 1.00 10.09 173 CYS A CA 1
ATOM 1400 C C . CYS A 1 207 ? 8.026 20.743 25.604 1.00 10.37 173 CYS A C 1
ATOM 1401 O O . CYS A 1 207 ? 7.512 19.699 26.016 1.00 11.42 173 CYS A O 1
ATOM 1404 N N . SER A 1 208 ? 7.797 21.926 26.170 1.00 6.35 174 SER A N 1
ATOM 1405 C CA . SER A 1 208 ? 6.997 22.013 27.385 1.00 8.23 174 SER A CA 1
ATOM 1406 C C . SER A 1 208 ? 5.523 21.679 27.114 1.00 7.99 174 SER A C 1
ATOM 1407 O O . SER A 1 208 ? 4.781 21.325 28.031 1.00 9.89 174 SER A O 1
ATOM 1410 N N . SER A 1 209 ? 5.101 21.769 25.856 1.00 6.80 175 SER A N 1
ATOM 1411 C CA . SER A 1 209 ? 3.731 21.402 25.505 1.00 6.24 175 SER A CA 1
ATOM 1412 C C . SER A 1 209 ? 3.616 19.934 25.062 1.00 10.42 175 SER A C 1
ATOM 1413 O O . SER A 1 209 ? 3.103 19.085 25.810 1.00 11.48 175 SER A O 1
ATOM 1416 N N . LEU A 1 210 ? 4.089 19.629 23.855 1.00 9.11 176 LEU A N 1
ATOM 1417 C CA . LEU A 1 210 ? 3.990 18.263 23.311 1.00 8.84 176 LEU A CA 1
ATOM 1418 C C . LEU A 1 210 ? 4.793 17.215 24.092 1.00 9.64 176 LEU A C 1
ATOM 1419 O O . LEU A 1 210 ? 4.309 16.121 24.367 1.00 9.21 176 LEU A O 1
ATOM 1424 N N . ILE A 1 211 ? 6.030 17.529 24.437 1.00 8.65 177 ILE A N 1
ATOM 1425 C CA . ILE A 1 211 ? 6.886 16.507 25.026 1.00 9.56 177 ILE A CA 1
ATOM 1426 C C . ILE A 1 211 ? 6.590 16.313 26.514 1.00 11.08 177 ILE A C 1
ATOM 1427 O O . ILE A 1 211 ? 6.851 15.245 27.074 1.00 11.88 177 ILE A O 1
ATOM 1432 N N . GLY A 1 212 ? 6.024 17.339 27.150 1.00 8.81 178 GLY A N 1
ATOM 1433 C CA . GLY A 1 212 ? 5.670 17.258 28.558 1.00 7.96 178 GLY A CA 1
ATOM 1434 C C . GLY A 1 212 ? 4.220 16.868 28.823 1.00 12.42 178 GLY A C 1
ATOM 1435 O O . GLY A 1 212 ? 3.904 16.380 29.909 1.00 11.17 178 GLY A O 1
ATOM 1436 N N . TYR A 1 213 ? 3.333 17.073 27.853 1.00 7.51 179 TYR A N 1
ATOM 1437 C CA . TYR A 1 213 ? 1.929 16.708 28.056 1.00 10.82 179 TYR A CA 1
ATOM 1438 C C . TYR A 1 213 ? 1.421 15.578 27.141 1.00 12.56 179 TYR A C 1
ATOM 1439 O O . TYR A 1 213 ? 0.334 15.045 27.356 1.00 11.70 179 TYR A O 1
ATOM 1448 N N . ALA A 1 214 ? 2.199 15.208 26.129 1.00 9.71 180 ALA A N 1
ATOM 1449 C CA . ALA A 1 214 ? 1.781 14.156 25.204 1.00 8.86 180 ALA A CA 1
ATOM 1450 C C . ALA A 1 214 ? 2.749 12.968 25.194 1.00 12.71 180 ALA A C 1
ATOM 1451 O O . ALA A 1 214 ? 2.326 11.812 25.302 1.00 14.11 180 ALA A O 1
ATOM 1453 N N . ALA A 1 215 ? 4.044 13.250 25.067 1.00 6.96 181 ALA A N 1
ATOM 1454 C CA . ALA A 1 215 ? 5.052 12.190 24.986 1.00 9.94 181 ALA A CA 1
ATOM 1455 C C . ALA A 1 215 ? 5.347 11.593 26.350 1.00 10.59 181 ALA A C 1
ATOM 1456 O O . ALA A 1 215 ? 5.690 10.410 26.471 1.00 8.95 181 ALA A O 1
ATOM 1458 N N . GLY A 1 216 ? 5.255 12.431 27.376 1.00 11.16 182 GLY A N 1
ATOM 1459 C CA . GLY A 1 216 ? 5.520 12.004 28.737 1.00 11.66 182 GLY A CA 1
ATOM 1460 C C . GLY A 1 216 ? 6.989 11.954 29.109 1.00 12.59 182 GLY A C 1
ATOM 1461 O O . GLY A 1 216 ? 7.327 11.502 30.205 1.00 14.12 182 GLY A O 1
ATOM 1462 N N . GLU A 1 217 ? 7.871 12.409 28.218 1.00 9.94 183 GLU A N 1
ATOM 1463 C CA . GLU A 1 217 ? 9.297 12.408 28.548 1.00 11.33 183 GLU A CA 1
ATOM 1464 C C . GLU A 1 217 ? 9.664 13.580 29.464 1.00 11.45 183 GLU A C 1
ATOM 1465 O O . GLU A 1 217 ? 10.522 13.447 30.345 1.00 9.42 183 GLU A O 1
ATOM 1471 N N . HIS A 1 218 ? 9.013 14.725 29.249 1.00 10.01 184 HIS A N 1
ATOM 1472 C CA . HIS A 1 218 ? 9.311 15.941 30.016 1.00 10.72 184 HIS A CA 1
ATOM 1473 C C . HIS A 1 218 ? 8.262 16.189 31.089 1.00 9.01 184 HIS A C 1
ATOM 1474 O O . HIS A 1 218 ? 7.134 15.714 30.972 1.00 7.93 184 HIS A O 1
ATOM 1481 N N . ALA A 1 219 ? 8.637 16.937 32.129 1.00 10.27 185 ALA A N 1
ATOM 1482 C CA . ALA A 1 219 ? 7.684 17.334 33.165 1.00 10.58 185 ALA A CA 1
ATOM 1483 C C . ALA A 1 219 ? 6.509 18.073 32.516 1.00 10.61 185 ALA A C 1
ATOM 1484 O O . ALA A 1 219 ? 6.712 18.846 31.576 1.00 11.80 185 ALA A O 1
ATOM 1486 N N . PRO A 1 220 ? 5.280 17.866 33.030 1.00 9.76 186 PRO A N 1
ATOM 1487 C CA . PRO A 1 220 ? 4.910 17.044 34.194 1.00 8.71 186 PRO A CA 1
ATOM 1488 C C . PRO A 1 220 ? 4.741 15.560 33.882 1.00 12.40 186 PRO A C 1
ATOM 1489 O O . PRO A 1 220 ? 4.170 14.828 34.701 1.00 12.05 186 PRO A O 1
ATOM 1493 N N . GLY A 1 221 ? 5.208 15.118 32.716 1.00 10.99 187 GLY A N 1
ATOM 1494 C CA . GLY A 1 221 ? 5.197 13.701 32.395 1.00 8.22 187 GLY A CA 1
ATOM 1495 C C . GLY A 1 221 ? 3.828 13.147 32.036 1.00 15.72 187 GLY A C 1
ATOM 1496 O O . GLY A 1 221 ? 3.548 11.959 32.249 1.00 12.11 187 GLY A O 1
ATOM 1497 N N . ARG A 1 222 ? 2.962 13.988 31.480 1.00 11.21 188 ARG A N 1
ATOM 1498 C CA . ARG A 1 222 ? 1.634 13.518 31.107 1.00 12.02 188 ARG A CA 1
ATOM 1499 C C . ARG A 1 222 ? 1.599 12.998 29.672 1.00 14.22 188 ARG A C 1
ATOM 1500 O O . ARG A 1 222 ? 2.449 13.357 28.846 1.00 10.98 188 ARG A O 1
ATOM 1508 N N . GLN A 1 223 ? 0.627 12.137 29.380 1.00 15.10 189 GLN A N 1
ATOM 1509 C CA . GLN A 1 223 ? 0.452 11.607 28.025 1.00 13.95 189 GLN A CA 1
ATOM 1510 C C . GLN A 1 223 ? -1.009 11.757 27.589 1.00 14.48 189 GLN A C 1
ATOM 1511 O O . GLN A 1 223 ? -1.748 10.770 27.454 1.00 10.82 189 GLN A O 1
ATOM 1517 N N . GLU A 1 224 ? -1.410 13.014 27.392 1.00 15.07 190 GLU A N 1
ATOM 1518 C CA . GLU A 1 224 ? -2.784 13.375 27.056 1.00 14.23 190 GLU A CA 1
ATOM 1519 C C . GLU A 1 224 ? -2.809 14.394 25.933 1.00 12.69 190 GLU A C 1
ATOM 1520 O O . GLU A 1 224 ? -2.584 15.589 26.170 1.00 16.86 190 GLU A O 1
ATOM 1526 N N . PRO A 1 225 ? -3.103 13.930 24.711 1.00 14.90 191 PRO A N 1
ATOM 1527 C CA . PRO A 1 225 ? -3.159 14.767 23.510 1.00 15.26 191 PRO A CA 1
ATOM 1528 C C . PRO A 1 225 ? -3.953 16.050 23.734 1.00 15.82 191 PRO A C 1
ATOM 1529 O O . PRO A 1 225 ? -3.491 17.127 23.330 1.00 13.36 191 PRO A O 1
ATOM 1533 N N . GLN A 1 226 ? -5.114 15.943 24.378 1.00 13.09 192 GLN A N 1
ATOM 1534 C CA . GLN A 1 226 ? -5.961 17.114 24.626 1.00 16.18 192 GLN A CA 1
ATOM 1535 C C . GLN A 1 226 ? -5.257 18.111 25.530 1.00 14.69 192 GLN A C 1
ATOM 1536 O O . GLN A 1 226 ? -5.415 19.326 25.374 1.00 13.20 192 GLN A O 1
ATOM 1542 N N . ALA A 1 227 ? -4.507 17.589 26.500 1.00 12.50 193 ALA A N 1
ATOM 1543 C CA . ALA A 1 227 ? -3.787 18.432 27.443 1.00 12.09 193 ALA A CA 1
ATOM 1544 C C . ALA A 1 227 ? -2.643 19.113 26.714 1.00 12.42 193 ALA A C 1
ATOM 1545 O O . ALA A 1 227 ? -2.355 20.289 26.955 1.00 10.60 193 ALA A O 1
ATOM 1547 N N . ALA A 1 228 ? -2.012 18.386 25.794 1.00 9.71 194 ALA A N 1
ATOM 1548 C CA . ALA A 1 228 ? -0.872 18.937 25.051 1.00 13.17 194 ALA A CA 1
ATOM 1549 C C . ALA A 1 228 ? -1.282 20.117 24.175 1.00 10.83 194 ALA A C 1
ATOM 1550 O O . ALA A 1 228 ? -0.652 21.190 24.202 1.00 11.53 194 ALA A O 1
ATOM 1552 N N . LEU A 1 229 ? -2.346 19.925 23.403 1.00 12.33 195 LEU A N 1
ATOM 1553 C CA . LEU A 1 229 ? -2.858 20.990 22.533 1.00 13.12 195 LEU A CA 1
ATOM 1554 C C . LEU A 1 229 ? -3.370 22.207 23.329 1.00 11.11 195 LEU A C 1
ATOM 1555 O O . LEU A 1 229 ? -3.248 23.357 22.886 1.00 11.01 195 LEU A O 1
ATOM 1560 N N . ALA A 1 230 ? -3.932 21.958 24.505 1.00 11.92 196 ALA A N 1
ATOM 1561 C CA . ALA A 1 230 ? -4.345 23.051 25.381 1.00 11.32 196 ALA A CA 1
ATOM 1562 C C . ALA A 1 230 ? -3.098 23.825 25.797 1.00 13.06 196 ALA A C 1
ATOM 1563 O O . ALA A 1 230 ? -3.080 25.068 25.788 1.00 11.46 196 ALA A O 1
ATOM 1565 N N . ALA A 1 231 ? -2.049 23.080 26.139 1.00 8.51 197 ALA A N 1
ATOM 1566 C CA . ALA A 1 231 ? -0.778 23.681 26.529 1.00 10.88 197 ALA A CA 1
ATOM 1567 C C . ALA A 1 231 ? -0.182 24.491 25.376 1.00 9.21 197 ALA A C 1
ATOM 1568 O O . ALA A 1 231 ? 0.371 25.570 25.598 1.00 9.15 197 ALA A O 1
ATOM 1570 N N . VAL A 1 232 ? -0.280 23.972 24.151 1.00 8.68 198 VAL A N 1
ATOM 1571 C CA . VAL A 1 232 ? 0.205 24.715 22.992 1.00 9.84 198 VAL A CA 1
ATOM 1572 C C . VAL A 1 232 ? -0.420 26.100 22.941 1.00 7.24 198 VAL A C 1
ATOM 1573 O O . VAL A 1 232 ? 0.275 27.109 22.824 1.00 9.52 198 VAL A O 1
ATOM 1577 N N . HIS A 1 233 ? -1.741 26.149 23.037 1.00 9.03 199 HIS A N 1
ATOM 1578 C CA . HIS A 1 233 ? -2.446 27.419 22.915 1.00 8.47 199 HIS A CA 1
ATOM 1579 C C . HIS A 1 233 ? -2.199 28.365 24.089 1.00 8.17 199 HIS A C 1
ATOM 1580 O O . HIS A 1 233 ? -1.962 29.561 23.902 1.00 9.42 199 HIS A O 1
ATOM 1587 N N . HIS A 1 234 ? -2.263 27.845 25.306 1.00 8.50 200 HIS A N 1
ATOM 1588 C CA . HIS A 1 234 ? -2.107 28.716 26.467 1.00 7.64 200 HIS A CA 1
ATOM 1589 C C . HIS A 1 234 ? -0.694 29.279 26.601 1.00 11.26 200 HIS A C 1
ATOM 1590 O O . HIS A 1 234 ? -0.523 30.408 27.078 1.00 13.69 200 HIS A O 1
ATOM 1597 N N . GLN A 1 235 ? 0.315 28.526 26.162 1.00 8.55 201 GLN A N 1
ATOM 1598 C CA . GLN A 1 235 ? 1.682 29.070 26.101 1.00 9.00 201 GLN A CA 1
ATOM 1599 C C . GLN A 1 235 ? 1.753 30.215 25.092 1.00 7.86 201 GLN A C 1
ATOM 1600 O O . GLN A 1 235 ? 2.339 31.266 25.370 1.00 10.23 201 GLN A O 1
ATOM 1606 N N . HIS A 1 236 ? 1.154 30.002 23.920 1.00 7.76 202 HIS A N 1
ATOM 1607 C CA . HIS A 1 236 ? 1.069 31.034 22.887 1.00 9.57 202 HIS A CA 1
ATOM 1608 C C . HIS A 1 236 ? 0.409 32.276 23.477 1.00 9.58 202 HIS A C 1
ATOM 1609 O O . HIS A 1 236 ? 0.902 33.401 23.313 1.00 8.29 202 HIS A O 1
ATOM 1616 N N . LEU A 1 237 ? -0.715 32.066 24.162 1.00 10.78 203 LEU A N 1
ATOM 1617 C CA . LEU A 1 237 ? -1.473 33.175 24.744 1.00 8.87 203 LEU A CA 1
ATOM 1618 C C . LEU A 1 237 ? -0.612 33.885 25.790 1.00 11.54 203 LEU A C 1
ATOM 1619 O O . LEU A 1 237 ? -0.560 35.117 25.840 1.00 11.53 203 LEU A O 1
ATOM 1624 N N . ALA A 1 238 ? 0.071 33.092 26.613 1.00 9.12 204 ALA A N 1
ATOM 1625 C CA . ALA A 1 238 ? 1.024 33.615 27.586 1.00 9.94 204 ALA A CA 1
ATOM 1626 C C . ALA A 1 238 ? 2.115 34.439 26.888 1.00 9.80 204 ALA A C 1
ATOM 1627 O O . ALA A 1 238 ? 2.481 35.523 27.340 1.00 11.07 204 ALA A O 1
ATOM 1629 N N . HIS A 1 239 ? 2.638 33.913 25.788 1.00 10.33 205 HIS A N 1
ATOM 1630 C CA . HIS A 1 239 ? 3.652 34.626 25.026 1.00 7.18 205 HIS A CA 1
ATOM 1631 C C . HIS A 1 239 ? 3.150 35.995 24.580 1.00 9.66 205 HIS A C 1
ATOM 1632 O O . HIS A 1 239 ? 3.886 36.998 24.647 1.00 10.47 205 HIS A O 1
ATOM 1639 N N . GLY A 1 240 ? 1.911 36.026 24.090 1.00 9.20 206 GLY A N 1
ATOM 1640 C CA . GLY A 1 240 ? 1.349 37.234 23.498 1.00 10.94 206 GLY A CA 1
ATOM 1641 C C . GLY A 1 240 ? 1.022 38.280 24.545 1.00 10.67 206 GLY A C 1
ATOM 1642 O O . GLY A 1 240 ? 1.332 39.470 24.375 1.00 12.80 206 GLY A O 1
ATOM 1643 N N . LEU A 1 241 ? 0.405 37.831 25.635 1.00 9.40 207 LEU A N 1
ATOM 1644 C CA . LEU A 1 241 ? 0.106 38.699 26.766 1.00 11.47 207 LEU A CA 1
ATOM 1645 C C . LEU A 1 241 ? 1.389 39.330 27.302 1.00 10.65 207 LEU A C 1
ATOM 1646 O O . LEU A 1 241 ? 1.451 40.539 27.535 1.00 15.03 207 LEU A O 1
ATOM 1651 N N . ALA A 1 242 ? 2.412 38.508 27.498 1.00 10.32 208 ALA A N 1
ATOM 1652 C CA . ALA A 1 242 ? 3.667 38.977 28.080 1.00 9.60 208 ALA A CA 1
ATOM 1653 C C . ALA A 1 242 ? 4.432 39.892 27.131 1.00 9.55 208 ALA A C 1
ATOM 1654 O O . ALA A 1 242 ? 5.032 40.882 27.567 1.00 11.58 208 ALA A O 1
ATOM 1656 N N . THR A 1 243 ? 4.423 39.566 25.838 1.00 9.83 209 THR A N 1
ATOM 1657 C CA . THR A 1 243 ? 5.120 40.402 24.852 1.00 10.62 209 THR A CA 1
ATOM 1658 C C . THR A 1 243 ? 4.542 41.809 24.864 1.00 10.39 209 THR A C 1
ATOM 1659 O O . THR A 1 243 ? 5.286 42.786 24.938 1.00 15.61 209 THR A O 1
ATOM 1663 N N . ALA A 1 244 ? 3.215 41.897 24.817 1.00 11.12 210 ALA A N 1
ATOM 1664 C CA . ALA A 1 244 ? 2.516 43.179 24.835 1.00 14.63 210 ALA A CA 1
ATOM 1665 C C . ALA A 1 244 ? 2.833 43.977 26.089 1.00 11.49 210 ALA A C 1
ATOM 1666 O O . ALA A 1 244 ? 3.185 45.158 26.008 1.00 12.68 210 ALA A O 1
ATOM 1668 N N . ARG A 1 245 ? 2.704 43.338 27.248 1.00 14.08 211 ARG A N 1
ATOM 1669 C CA . ARG A 1 245 ? 2.945 44.028 28.521 1.00 12.53 211 ARG A CA 1
ATOM 1670 C C . ARG A 1 245 ? 4.401 44.509 28.633 1.00 14.72 211 ARG A C 1
ATOM 1671 O O . ARG A 1 245 ? 4.657 45.665 28.984 1.00 15.05 211 ARG A O 1
ATOM 1679 N N . LEU A 1 246 ? 5.348 43.629 28.306 1.00 12.59 212 LEU A N 1
ATOM 1680 C CA . LEU A 1 246 ? 6.771 43.976 28.347 1.00 12.79 212 LEU A CA 1
ATOM 1681 C C . LEU A 1 246 ? 7.074 45.139 27.410 1.00 14.12 212 LEU A C 1
ATOM 1682 O O . LEU A 1 246 ? 7.871 46.019 27.729 1.00 15.58 212 LEU A O 1
ATOM 1687 N N . ARG A 1 247 ? 6.436 45.137 26.247 1.00 12.42 213 ARG A N 1
ATOM 1688 C CA . ARG A 1 247 ? 6.574 46.246 25.319 1.00 15.85 213 ARG A CA 1
ATOM 1689 C C . ARG A 1 247 ? 6.081 47.536 25.987 1.00 15.40 213 ARG A C 1
ATOM 1690 O O . ARG A 1 247 ? 6.787 48.558 25.985 1.00 16.68 213 ARG A O 1
ATOM 1698 N N . GLU A 1 248 ? 4.886 47.488 26.577 1.00 16.15 214 GLU A N 1
ATOM 1699 C CA . GLU A 1 248 ? 4.364 48.628 27.342 1.00 14.30 214 GLU A CA 1
ATOM 1700 C C . GLU A 1 248 ? 5.354 49.089 28.415 1.00 16.38 214 GLU A C 1
ATOM 1701 O O . GLU A 1 248 ? 5.532 50.287 28.634 1.00 14.71 214 GLU A O 1
ATOM 1707 N N . LEU A 1 249 ? 5.999 48.137 29.086 1.00 13.90 215 LEU A N 1
ATOM 1708 C CA . LEU A 1 249 ? 6.932 48.476 30.158 1.00 13.92 215 LEU A CA 1
ATOM 1709 C C . LEU A 1 249 ? 8.272 48.958 29.607 1.00 14.34 215 LEU A C 1
ATOM 1710 O O . LEU A 1 249 ? 9.204 49.259 30.370 1.00 14.97 215 LEU A O 1
ATOM 1715 N N . GLY A 1 250 ? 8.367 49.026 28.281 1.00 14.45 216 GLY A N 1
AT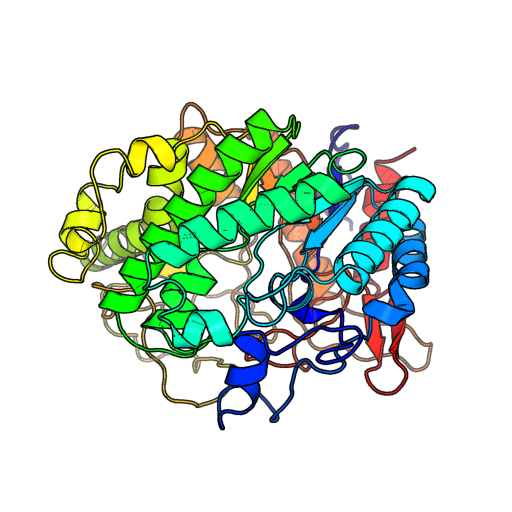OM 1716 C CA . GLY A 1 250 ? 9.544 49.575 27.630 1.00 14.96 216 GLY A CA 1
ATOM 1717 C C . GLY A 1 250 ? 10.652 48.602 27.257 1.00 16.11 216 GLY A C 1
ATOM 1718 O O . GLY A 1 250 ? 11.729 49.035 26.845 1.00 16.10 216 GLY A O 1
ATOM 1719 N N . ALA A 1 251 ? 10.416 47.299 27.392 1.00 16.04 217 ALA A N 1
ATOM 1720 C CA . ALA A 1 251 ? 11.439 46.331 26.996 1.00 11.68 217 ALA A CA 1
ATOM 1721 C C . ALA A 1 251 ? 11.806 46.560 25.533 1.00 12.87 217 ALA A C 1
ATOM 1722 O O . ALA A 1 251 ? 10.925 46.643 24.672 1.00 11.05 217 ALA A O 1
ATOM 1724 N N . GLU A 1 252 ? 13.104 46.671 25.259 1.00 11.49 218 GLU A N 1
ATOM 1725 C CA . GLU A 1 252 ? 13.574 47.088 23.939 1.00 16.12 218 GLU A CA 1
ATOM 1726 C C . GLU A 1 252 ? 13.526 45.988 22.873 1.00 13.29 218 GLU A C 1
ATOM 1727 O O . GLU A 1 252 ? 13.093 46.231 21.749 1.00 13.03 218 GLU A O 1
ATOM 1733 N N . HIS A 1 253 ? 13.986 44.788 23.212 1.00 12.81 219 HIS A N 1
ATOM 1734 C CA . HIS A 1 253 ? 13.938 43.673 22.264 1.00 14.20 219 HIS A CA 1
ATOM 1735 C C . HIS A 1 253 ? 13.205 42.513 22.899 1.00 12.22 219 HIS A C 1
ATOM 1736 O O . HIS A 1 253 ? 13.631 41.987 23.930 1.00 10.75 219 HIS A O 1
ATOM 1743 N N . ILE A 1 254 ? 12.091 42.126 22.293 1.00 11.63 220 ILE A N 1
ATOM 1744 C CA . ILE A 1 254 ? 11.304 41.019 22.809 1.00 11.33 220 ILE A CA 1
ATOM 1745 C C . ILE A 1 254 ? 11.133 39.974 21.713 1.00 11.03 220 ILE A C 1
ATOM 1746 O O . ILE A 1 254 ? 10.840 40.307 20.560 1.00 9.86 220 ILE A O 1
ATOM 1751 N N . GLY A 1 255 ? 11.314 38.708 22.068 1.00 6.95 221 GLY A N 1
ATOM 1752 C CA . GLY A 1 255 ? 11.126 37.641 21.100 1.00 9.32 221 GLY A CA 1
ATOM 1753 C C . GLY A 1 255 ? 10.750 36.324 21.754 1.00 7.59 221 GLY A C 1
ATOM 1754 O O . GLY A 1 255 ? 10.405 36.282 22.939 1.00 7.03 221 GLY A O 1
ATOM 1755 N N . ILE A 1 256 ? 10.834 35.251 20.973 1.00 6.02 222 ILE A N 1
ATOM 1756 C CA . ILE A 1 256 ? 10.557 33.905 21.448 1.00 7.10 222 ILE A CA 1
ATOM 1757 C C . ILE A 1 256 ? 11.577 32.964 20.800 1.00 8.79 222 ILE A C 1
ATOM 1758 O O . ILE A 1 256 ? 12.067 33.239 19.690 1.00 9.59 222 ILE A O 1
ATOM 1763 N N . THR A 1 257 ? 11.917 31.877 21.493 1.00 6.42 223 THR A N 1
ATOM 1764 C CA . THR A 1 257 ? 12.862 30.898 20.960 1.00 8.22 223 THR A CA 1
ATOM 1765 C C . THR A 1 257 ? 12.176 29.561 20.665 1.00 8.40 223 THR A C 1
ATOM 1766 O O . THR A 1 257 ? 11.548 28.960 21.553 1.00 8.09 223 THR A O 1
ATOM 1770 N N . LEU A 1 258 ? 12.288 29.104 19.414 1.00 8.56 224 LEU A N 1
ATOM 1771 C CA . LEU A 1 258 ? 11.668 27.847 18.987 1.00 7.76 224 LEU A CA 1
ATOM 1772 C C . LEU A 1 258 ? 12.705 26.835 18.515 1.00 9.74 224 LEU A C 1
ATOM 1773 O O . LEU A 1 258 ? 13.655 27.189 17.786 1.00 5.94 224 LEU A O 1
ATOM 1778 N N . ASN A 1 259 ? 12.531 25.573 18.912 1.00 6.63 225 ASN A N 1
ATOM 1779 C CA . ASN A 1 259 ? 13.341 24.530 18.302 1.00 7.54 225 ASN A CA 1
ATOM 1780 C C . ASN A 1 259 ? 12.676 24.135 16.983 1.00 8.88 225 ASN A C 1
ATOM 1781 O O . ASN A 1 259 ? 11.539 23.649 16.962 1.00 8.79 225 ASN A O 1
ATOM 1786 N N . LEU A 1 260 ? 13.371 24.396 15.877 1.00 7.30 226 LEU A N 1
ATOM 1787 C CA . LEU A 1 260 ? 12.790 24.179 14.552 1.00 9.18 226 LEU A CA 1
ATOM 1788 C C . LEU A 1 260 ? 13.554 23.100 13.800 1.00 8.14 226 LEU A C 1
ATOM 1789 O O . LEU A 1 260 ? 14.728 22.828 14.083 1.00 8.33 226 LEU A O 1
ATOM 1794 N N . THR A 1 261 ? 12.883 22.484 12.839 1.00 11.08 227 THR A N 1
ATOM 1795 C CA . THR A 1 261 ? 13.469 21.359 12.122 1.00 10.78 227 THR A CA 1
ATOM 1796 C C . THR A 1 261 ? 13.159 21.447 10.633 1.00 10.36 227 THR A C 1
ATOM 1797 O O . THR A 1 261 ? 12.400 22.328 10.198 1.00 10.42 227 THR A O 1
ATOM 1801 N N . ASN A 1 262 ? 13.772 20.561 9.855 1.00 9.23 228 ASN A N 1
ATOM 1802 C CA . ASN A 1 262 ? 13.321 20.313 8.495 1.00 9.60 228 ASN A CA 1
ATOM 1803 C C . ASN A 1 262 ? 12.682 18.933 8.508 1.00 11.96 228 ASN A C 1
ATOM 1804 O O . ASN A 1 262 ? 13.301 17.975 8.966 1.00 8.87 228 ASN A O 1
ATOM 1809 N N . ALA A 1 263 ? 11.438 18.830 8.052 1.00 8.38 229 ALA A N 1
ATOM 1810 C CA . ALA A 1 263 ? 10.801 17.523 7.935 1.00 9.56 229 ALA A CA 1
ATOM 1811 C C . ALA A 1 263 ? 11.135 16.955 6.563 1.00 9.23 229 ALA A C 1
ATOM 1812 O O . ALA A 1 263 ? 10.455 17.252 5.574 1.00 10.46 229 ALA A O 1
ATOM 1814 N N . VAL A 1 264 ? 12.199 16.156 6.513 1.00 10.16 230 VAL A N 1
ATOM 1815 C CA . VAL A 1 264 ? 12.692 15.567 5.267 1.00 11.77 230 VAL A CA 1
ATOM 1816 C C . VAL A 1 264 ? 12.015 14.222 5.000 1.00 14.14 230 VAL A C 1
ATOM 1817 O O . VAL A 1 264 ? 12.152 13.284 5.793 1.00 10.36 230 VAL A O 1
ATOM 1821 N N . PRO A 1 265 ? 11.284 14.120 3.880 1.00 15.03 231 PRO A N 1
ATOM 1822 C CA . PRO A 1 265 ? 10.677 12.829 3.553 1.00 10.91 231 PRO A CA 1
ATOM 1823 C C . PRO A 1 265 ? 11.758 11.797 3.223 1.00 14.27 231 PRO A C 1
ATOM 1824 O O . PRO A 1 265 ? 12.632 12.055 2.384 1.00 12.37 231 PRO A O 1
ATOM 1828 N N . ASN A 1 266 ? 11.697 10.640 3.881 1.00 9.45 232 ASN A N 1
ATOM 1829 C CA . ASN A 1 266 ? 12.679 9.591 3.655 1.00 10.57 232 ASN A CA 1
ATOM 1830 C C . ASN A 1 266 ? 12.768 9.233 2.180 1.00 12.95 232 ASN A C 1
ATOM 1831 O O . ASN A 1 266 ? 13.857 9.106 1.628 1.00 12.07 232 ASN A O 1
ATOM 1836 N N . ASN A 1 267 ? 11.608 9.074 1.552 1.00 11.25 233 ASN A N 1
ATOM 1837 C CA . ASN A 1 267 ? 11.524 8.886 0.113 1.00 11.50 233 ASN A CA 1
ATOM 1838 C C . ASN A 1 267 ? 10.670 10.011 -0.462 1.00 11.30 233 ASN A C 1
ATOM 1839 O O . ASN A 1 267 ? 9.443 9.995 -0.329 1.00 14.18 233 ASN A O 1
ATOM 1844 N N . PRO A 1 268 ? 11.316 10.991 -1.111 1.00 11.27 234 PRO A N 1
ATOM 1845 C CA . PRO A 1 268 ? 10.616 12.162 -1.649 1.00 15.61 234 PRO A CA 1
ATOM 1846 C C . PRO A 1 268 ? 9.715 11.791 -2.821 1.00 16.25 234 PRO A C 1
ATOM 1847 O O . PRO A 1 268 ? 8.886 12.612 -3.221 1.00 14.51 234 PRO A O 1
ATOM 1851 N N . GLY A 1 269 ? 9.890 10.588 -3.370 1.00 12.47 235 GLY A N 1
ATOM 1852 C CA . GLY A 1 269 ? 9.050 10.121 -4.458 1.00 11.11 235 GLY A CA 1
ATOM 1853 C C . GLY A 1 269 ? 7.804 9.399 -3.975 1.00 13.67 235 GLY A C 1
ATOM 1854 O O . GLY A 1 269 ? 7.028 8.871 -4.779 1.00 12.86 235 GLY A O 1
ATOM 1855 N N . ASP A 1 270 ? 7.603 9.387 -2.657 1.00 12.10 236 ASP A N 1
ATOM 1856 C CA . ASP A 1 270 ? 6.536 8.596 -2.038 1.00 10.58 236 ASP A CA 1
ATOM 1857 C C . ASP A 1 270 ? 5.530 9.519 -1.353 1.00 12.27 236 ASP A C 1
ATOM 1858 O O . ASP A 1 270 ? 5.868 10.187 -0.364 1.00 11.81 236 ASP A O 1
ATOM 1863 N N . PRO A 1 271 ? 4.288 9.566 -1.876 1.00 12.14 237 PRO A N 1
ATOM 1864 C CA . PRO A 1 271 ? 3.264 10.425 -1.264 1.00 8.89 237 PRO A CA 1
ATOM 1865 C C . PRO A 1 271 ? 2.967 10.078 0.196 1.00 12.88 237 PRO A C 1
ATOM 1866 O O . PRO A 1 271 ? 2.488 10.952 0.926 1.00 13.23 237 PRO A O 1
ATOM 1870 N N . VAL A 1 272 ? 3.221 8.839 0.617 1.00 11.33 238 VAL A N 1
ATOM 1871 C CA . VAL A 1 272 ? 3.026 8.484 2.024 1.00 10.81 238 VAL A CA 1
ATOM 1872 C C . VAL A 1 272 ? 4.023 9.235 2.923 1.00 11.12 238 VAL A C 1
ATOM 1873 O O . VAL A 1 272 ? 3.670 9.692 4.022 1.00 11.86 238 VAL A O 1
ATOM 1877 N N . ASP A 1 273 ? 5.255 9.377 2.445 1.00 9.24 239 ASP A N 1
ATOM 1878 C CA . ASP A 1 273 ? 6.308 10.078 3.189 1.00 11.53 239 ASP A CA 1
ATOM 1879 C C . ASP A 1 273 ? 6.109 11.584 3.166 1.00 10.88 239 ASP A C 1
ATOM 1880 O O . ASP A 1 273 ? 6.357 12.266 4.162 1.00 11.45 239 ASP A O 1
ATOM 1885 N N . LEU A 1 274 ? 5.676 12.098 2.018 1.00 11.22 240 LEU A N 1
ATOM 1886 C CA . LEU A 1 274 ? 5.380 13.523 1.875 1.00 13.97 240 LEU A CA 1
ATOM 1887 C C . LEU A 1 274 ? 4.247 13.933 2.805 1.00 14.62 240 LEU A C 1
ATOM 1888 O O . LEU A 1 274 ? 4.280 15.008 3.411 1.00 16.84 240 LEU A O 1
ATOM 1893 N N . GLU A 1 275 ? 3.241 13.074 2.926 1.00 12.99 241 GLU A N 1
ATOM 1894 C CA . GLU A 1 275 ? 2.136 13.349 3.840 1.00 12.63 241 GLU A CA 1
ATOM 1895 C C . GLU A 1 275 ? 2.641 13.333 5.278 1.00 13.80 241 GLU A C 1
ATOM 1896 O O . GLU A 1 275 ? 2.272 14.195 6.084 1.00 14.17 241 GLU A O 1
ATOM 1902 N N . ALA A 1 276 ? 3.495 12.361 5.595 1.00 7.67 242 ALA A N 1
ATOM 1903 C CA . ALA A 1 276 ? 4.027 12.262 6.947 1.00 9.27 242 ALA A CA 1
ATOM 1904 C C . ALA A 1 276 ? 4.894 13.477 7.240 1.00 9.11 242 ALA A C 1
ATOM 1905 O O . ALA A 1 276 ? 4.853 14.023 8.344 1.00 8.56 242 ALA A O 1
ATOM 1907 N N . ALA A 1 277 ? 5.668 13.904 6.244 1.00 8.78 243 ALA A N 1
ATOM 1908 C CA . ALA A 1 277 ? 6.546 15.064 6.403 1.00 11.91 243 ALA A CA 1
ATOM 1909 C C . ALA A 1 277 ? 5.750 16.355 6.592 1.00 11.35 243 ALA A C 1
ATOM 1910 O O . ALA A 1 277 ? 6.117 17.210 7.412 1.00 11.49 243 ALA A O 1
ATOM 1912 N N . ARG A 1 278 ? 4.686 16.507 5.812 1.00 9.21 244 ARG A N 1
ATOM 1913 C CA . ARG A 1 278 ? 3.761 17.626 5.990 1.00 11.31 244 ARG A CA 1
ATOM 1914 C C . ARG A 1 278 ? 3.212 17.682 7.423 1.00 11.75 244 ARG A C 1
ATOM 1915 O O . ARG A 1 278 ? 3.207 18.745 8.056 1.00 7.65 244 ARG A O 1
ATOM 1923 N N . ARG A 1 279 ? 2.747 16.537 7.928 1.00 9.33 245 ARG A N 1
ATOM 1924 C CA . ARG A 1 279 ? 2.134 16.486 9.250 1.00 11.39 245 ARG A CA 1
ATOM 1925 C C . ARG A 1 279 ? 3.154 16.826 10.335 1.00 12.91 245 ARG A C 1
ATOM 1926 O O . ARG A 1 279 ? 2.816 17.446 11.341 1.00 14.32 245 ARG A O 1
ATOM 1934 N N . VAL A 1 280 ? 4.406 16.439 10.111 1.00 10.61 246 VAL A N 1
ATOM 1935 C CA . VAL A 1 280 ? 5.478 16.730 11.059 1.00 11.44 246 VAL A CA 1
ATOM 1936 C C . VAL A 1 280 ? 5.871 18.201 10.960 1.00 8.74 246 VAL A C 1
ATOM 1937 O O . VAL A 1 280 ? 6.079 18.863 11.970 1.00 6.94 246 VAL A O 1
ATOM 1941 N N . ASP A 1 281 ? 5.958 18.714 9.737 1.00 7.34 247 ASP A N 1
ATOM 1942 C CA . ASP A 1 281 ? 6.290 20.116 9.544 1.00 8.30 247 ASP A CA 1
ATOM 1943 C C . ASP A 1 281 ? 5.217 20.978 10.214 1.00 11.46 247 ASP A C 1
ATOM 1944 O O . ASP A 1 281 ? 5.532 21.960 10.903 1.00 8.51 247 ASP A O 1
ATOM 1949 N N . ALA A 1 282 ? 3.954 20.585 10.045 1.00 7.28 248 ALA A N 1
ATOM 1950 C CA . ALA A 1 282 ? 2.830 21.305 10.641 1.00 8.99 248 ALA A CA 1
ATOM 1951 C C . ALA A 1 282 ? 2.902 21.348 12.168 1.00 9.43 248 ALA A C 1
ATOM 1952 O O . ALA A 1 282 ? 2.690 22.404 12.787 1.00 9.83 248 ALA A O 1
ATOM 1954 N N . LEU A 1 283 ? 3.179 20.200 12.780 1.00 7.63 249 LEU A N 1
ATOM 1955 C CA . LEU A 1 283 ? 3.144 20.106 14.239 1.00 10.48 249 LEU A CA 1
ATOM 1956 C C . LEU A 1 283 ? 4.365 20.754 14.871 1.00 9.24 249 LEU A C 1
ATOM 1957 O O . LEU A 1 283 ? 4.250 21.508 15.840 1.00 12.93 249 LEU A O 1
ATOM 1962 N N . TRP A 1 284 ? 5.534 20.464 14.313 1.00 9.59 250 TRP A N 1
ATOM 1963 C CA . TRP A 1 284 ? 6.804 20.877 14.915 1.00 11.22 250 TRP A CA 1
ATOM 1964 C C . TRP A 1 284 ? 7.170 22.327 14.627 1.00 9.22 250 TRP A C 1
ATOM 1965 O O . TRP A 1 284 ? 7.633 23.055 15.517 1.00 7.12 250 TRP A O 1
ATOM 1976 N N . ASN A 1 285 ? 6.989 22.738 13.375 1.00 7.83 251 ASN A N 1
ATOM 1977 C CA . ASN A 1 285 ? 7.364 24.086 12.954 1.00 8.03 251 ASN A CA 1
ATOM 1978 C C . ASN A 1 285 ? 6.178 25.043 12.935 1.00 8.85 251 ASN A C 1
ATOM 1979 O O . ASN A 1 285 ? 6.118 25.999 13.715 1.00 7.71 251 ASN A O 1
ATOM 1984 N N . ARG A 1 286 ? 5.224 24.771 12.052 1.00 8.38 252 ARG A N 1
ATOM 1985 C CA . ARG A 1 286 ? 4.173 25.746 11.759 1.00 10.90 252 ARG A CA 1
ATOM 1986 C C . ARG A 1 286 ? 3.132 25.988 12.865 1.00 10.91 252 ARG A C 1
ATOM 1987 O O . ARG A 1 286 ? 2.599 27.094 12.987 1.00 8.23 252 ARG A O 1
ATOM 1995 N N . MET A 1 287 ? 2.855 24.981 13.686 1.00 9.67 253 MET A N 1
ATOM 1996 C CA . MET A 1 287 ? 1.958 25.196 14.821 1.00 8.92 253 MET A CA 1
ATOM 1997 C C . MET A 1 287 ? 2.499 26.265 15.789 1.00 12.12 253 MET A C 1
ATOM 1998 O O . MET A 1 287 ? 1.721 26.909 16.507 1.00 8.34 253 MET A O 1
ATOM 2003 N N . TYR A 1 288 ? 3.823 26.460 15.792 1.00 9.04 254 TYR A N 1
ATOM 2004 C CA . TYR A 1 288 ? 4.462 27.462 16.657 1.00 9.48 254 TYR A CA 1
ATOM 2005 C C . TYR A 1 288 ? 4.838 28.751 15.910 1.00 10.70 254 TYR A C 1
ATOM 2006 O O . TYR A 1 288 ? 4.680 29.857 16.438 1.00 11.06 254 TYR A O 1
ATOM 2015 N N . LEU A 1 289 ? 5.319 28.612 14.682 1.00 7.21 255 LEU A N 1
ATOM 2016 C CA . LEU A 1 289 ? 5.647 29.786 13.869 1.00 6.56 255 LEU A CA 1
ATOM 2017 C C . LEU A 1 289 ? 4.418 30.613 13.453 1.00 10.57 255 LEU A C 1
ATOM 2018 O O . LEU A 1 289 ? 4.422 31.840 13.556 1.00 11.00 255 LEU A O 1
ATOM 2023 N N . ASP A 1 290 ? 3.378 29.952 12.957 1.00 9.82 256 ASP A N 1
ATOM 2024 C CA . ASP A 1 290 ? 2.271 30.682 12.333 1.00 14.70 256 ASP A CA 1
ATOM 2025 C C . ASP A 1 290 ? 1.448 31.563 13.286 1.00 12.85 256 ASP A C 1
ATOM 2026 O O . ASP A 1 290 ? 1.160 32.711 12.946 1.00 9.95 256 ASP A O 1
ATOM 2031 N N . PRO A 1 291 ? 1.078 31.043 14.476 1.00 11.26 257 PRO A N 1
ATOM 2032 C CA . PRO A 1 291 ? 0.307 31.941 15.349 1.00 12.89 257 PRO A CA 1
ATOM 2033 C C . PRO A 1 291 ? 1.108 33.169 15.798 1.00 13.07 257 PRO A C 1
ATOM 2034 O O . PRO A 1 291 ? 0.528 34.259 15.938 1.00 11.33 257 PRO A O 1
ATOM 2038 N N . VAL A 1 292 ? 2.410 32.997 16.022 1.00 10.96 258 VAL A N 1
ATOM 2039 C CA . VAL A 1 292 ? 3.282 34.120 16.382 1.00 12.98 258 VAL A CA 1
ATOM 2040 C C . VAL A 1 292 ? 3.450 35.116 15.227 1.00 14.75 258 VAL A C 1
ATOM 2041 O O . VAL A 1 292 ? 3.188 36.319 15.382 1.00 13.05 258 VAL A O 1
ATOM 2045 N N . LEU A 1 293 ? 3.887 34.610 14.073 1.00 11.30 259 LEU A N 1
ATOM 2046 C CA . LEU A 1 293 ? 4.187 35.464 12.916 1.00 12.95 259 LEU A CA 1
ATOM 2047 C C . LEU A 1 293 ? 3.009 35.738 11.965 1.00 14.23 259 LEU A C 1
ATOM 2048 O O . LEU A 1 293 ? 3.043 36.713 11.217 1.00 17.48 259 LEU A O 1
ATOM 2053 N N . ARG A 1 294 ? 1.984 34.889 11.957 1.00 11.44 260 ARG A N 1
ATOM 2054 C CA . ARG A 1 294 ? 0.891 35.084 10.996 1.00 15.51 260 ARG A CA 1
ATOM 2055 C C . ARG A 1 294 ? -0.469 35.351 11.628 1.00 13.40 260 ARG A C 1
ATOM 2056 O O . ARG A 1 294 ? -1.400 35.735 10.927 1.00 15.20 260 ARG A O 1
ATOM 2064 N N . GLY A 1 295 ? -0.582 35.149 12.940 1.00 11.93 261 GLY A N 1
ATOM 2065 C CA . GLY A 1 295 ? -1.836 35.381 13.639 1.00 10.45 261 GLY A CA 1
ATOM 2066 C C . GLY A 1 295 ? -2.880 34.315 13.349 1.00 13.05 261 GLY A C 1
ATOM 2067 O O . GLY A 1 295 ? -4.083 34.568 13.438 1.00 16.43 261 GLY A O 1
ATOM 2068 N N . SER A 1 296 ? -2.421 33.115 12.999 1.00 14.65 262 SER A N 1
ATOM 2069 C CA . SER A 1 296 ? -3.323 32.001 12.683 1.00 14.23 262 SER A CA 1
ATOM 2070 C C . SER A 1 296 ? -2.639 30.653 12.883 1.00 13.77 262 SER A C 1
ATOM 2071 O O . SER A 1 296 ? -1.429 30.532 12.704 1.00 12.60 262 SER A O 1
ATOM 2074 N N . TYR A 1 297 ? -3.414 29.641 13.253 1.00 13.39 263 TYR A N 1
ATOM 2075 C CA . TYR A 1 297 ? -2.935 28.272 13.155 1.00 14.32 263 TYR A CA 1
ATOM 2076 C C . TYR A 1 297 ? -3.120 27.846 11.699 1.00 16.88 263 TYR A C 1
ATOM 2077 O O . TYR A 1 297 ? -4.092 28.253 11.055 1.00 12.49 263 TYR A O 1
ATOM 2086 N N . PRO A 1 298 ? -2.182 27.042 11.165 1.00 16.94 264 PRO A N 1
ATOM 2087 C CA . PRO A 1 298 ? -2.283 26.621 9.761 1.00 16.11 264 PRO A CA 1
ATOM 2088 C C . PRO A 1 298 ? -3.558 25.828 9.542 1.00 15.04 264 PRO A C 1
ATOM 2089 O O . PRO A 1 298 ? -3.975 25.098 10.447 1.00 13.29 264 PRO A O 1
ATOM 2093 N N . GLU A 1 299 ? -4.157 25.956 8.363 1.00 17.85 265 GLU A N 1
ATOM 2094 C CA . GLU A 1 299 ? -5.412 25.277 8.064 1.00 19.86 265 GLU A CA 1
ATOM 2095 C C . GLU A 1 299 ? -5.242 23.747 8.052 1.00 18.19 265 GLU A C 1
ATOM 2096 O O . GLU A 1 299 ? -6.094 23.016 8.577 1.00 18.53 265 GLU A O 1
ATOM 2102 N N . ASP A 1 300 ? -4.145 23.261 7.471 1.00 13.31 266 ASP A N 1
ATOM 2103 C CA . ASP A 1 300 ? -3.920 21.812 7.419 1.00 14.35 266 ASP A CA 1
ATOM 2104 C C . ASP A 1 300 ? -3.675 21.231 8.817 1.00 14.40 266 ASP A C 1
ATOM 2105 O O . ASP A 1 300 ? -4.106 20.112 9.130 1.00 14.33 266 ASP A O 1
ATOM 2110 N N . LEU A 1 301 ? -3.012 22.005 9.670 1.00 13.33 267 LEU A N 1
ATOM 2111 C CA . LEU A 1 301 ? -2.766 21.559 11.036 1.00 14.44 267 LEU A CA 1
ATOM 2112 C C . LEU A 1 301 ? -4.080 21.410 11.798 1.00 10.87 267 LEU A C 1
ATOM 2113 O O . LEU A 1 301 ? -4.305 20.409 12.479 1.00 13.70 267 LEU A O 1
ATOM 2118 N N . LEU A 1 302 ? -4.943 22.413 11.682 1.00 13.78 268 LEU A N 1
ATOM 2119 C CA . LEU A 1 302 ? -6.261 22.382 12.327 1.00 16.28 268 LEU A CA 1
ATOM 2120 C C . LEU A 1 302 ? -7.090 21.181 11.868 1.00 16.20 268 LEU A C 1
ATOM 2121 O O . LEU A 1 302 ? -7.878 20.630 12.642 1.00 18.00 268 LEU A O 1
ATOM 2126 N N . GLU A 1 303 ? -6.919 20.785 10.611 1.00 16.36 269 GLU A N 1
ATOM 2127 C CA . GLU A 1 303 ? -7.600 19.603 10.097 1.00 17.80 269 GLU A CA 1
ATOM 2128 C C . GLU A 1 303 ? -6.997 18.346 10.703 1.00 19.61 269 GLU A C 1
ATOM 2129 O O . GLU A 1 303 ? -7.727 17.422 11.068 1.00 19.31 269 GLU A O 1
ATOM 2135 N N . ASP A 1 304 ? -5.665 18.299 10.782 1.00 14.41 270 ASP A N 1
ATOM 2136 C CA . ASP A 1 304 ? -4.976 17.123 11.329 1.00 13.99 270 ASP A CA 1
ATOM 2137 C C . ASP A 1 304 ? -5.389 16.827 12.770 1.00 17.79 270 ASP A C 1
ATOM 2138 O O . ASP A 1 304 ? -5.628 15.672 13.132 1.00 17.82 270 ASP A O 1
ATOM 2143 N N . VAL A 1 305 ? -5.491 17.873 13.589 1.00 15.68 271 VAL A N 1
ATOM 2144 C CA . VAL A 1 305 ? -5.768 17.678 15.014 1.00 15.92 271 VAL A CA 1
ATOM 2145 C C . VAL A 1 305 ? -7.245 17.868 15.358 1.00 16.66 271 VAL A C 1
ATOM 2146 O O . VAL A 1 305 ? -7.605 18.078 16.514 1.00 19.44 271 VAL A O 1
ATOM 2150 N N . GLN A 1 306 ? -8.086 17.800 14.332 1.00 20.37 272 GLN A N 1
ATOM 2151 C CA . GLN A 1 306 ? -9.533 17.962 14.470 1.00 22.13 272 GLN A CA 1
ATOM 2152 C C . GLN A 1 306 ? -10.091 17.087 15.594 1.00 21.86 272 GLN A C 1
ATOM 2153 O O . GLN A 1 306 ? -9.835 15.877 15.637 1.00 21.14 272 GLN A O 1
ATOM 2159 N N . GLY A 1 307 ? -10.826 17.704 16.517 1.00 20.01 273 GLY A N 1
ATOM 2160 C CA . GLY A 1 307 ? -11.445 16.978 17.611 1.00 18.92 273 GLY A CA 1
ATOM 2161 C C . GLY A 1 307 ? -10.483 16.529 18.700 1.00 24.45 273 GLY A C 1
ATOM 2162 O O . GLY A 1 307 ? -10.859 15.766 19.593 1.00 24.71 273 GLY A O 1
ATOM 2163 N N . LEU A 1 308 ? -9.240 16.994 18.645 1.00 20.28 274 LEU A N 1
ATOM 2164 C CA . LEU A 1 308 ? -8.263 16.591 19.654 1.00 21.80 274 LEU A CA 1
ATOM 2165 C C . LEU A 1 308 ? -8.014 17.667 20.717 1.00 19.57 274 LEU A C 1
ATOM 2166 O O . LEU A 1 308 ? -7.150 17.499 21.574 1.00 22.62 274 LEU A O 1
ATOM 2171 N N . GLY A 1 309 ? -8.762 18.769 20.655 1.00 22.78 275 GLY A N 1
ATOM 2172 C CA . GLY A 1 309 ? -8.801 19.721 21.757 1.00 21.08 275 GLY A CA 1
ATOM 2173 C C . GLY A 1 309 ? -8.141 21.082 21.587 1.00 23.27 275 GLY A C 1
ATOM 2174 O O . GLY A 1 309 ? -7.961 21.803 22.572 1.00 26.21 275 GLY A O 1
ATOM 2175 N N . LEU A 1 310 ? -7.777 21.449 20.361 1.00 18.68 276 LEU A N 1
ATOM 2176 C CA . LEU A 1 310 ? -7.189 22.768 20.113 1.00 18.49 276 LEU A CA 1
ATOM 2177 C C . LEU A 1 310 ? -8.259 23.840 19.899 1.00 19.24 276 LEU A C 1
ATOM 2178 O O . LEU A 1 310 ? -8.220 24.902 20.519 1.00 18.02 276 LEU A O 1
ATOM 2183 N N . ALA A 1 311 ? -9.216 23.553 19.021 1.00 21.58 277 ALA A N 1
ATOM 2184 C CA . ALA A 1 311 ? -10.294 24.495 18.709 1.00 25.73 277 ALA A CA 1
ATOM 2185 C C . ALA A 1 311 ? -11.077 24.929 19.954 1.00 25.30 277 ALA A C 1
ATOM 2186 O O . ALA A 1 311 ? -11.562 26.061 20.035 1.00 25.13 277 ALA A O 1
ATOM 2188 N N . GLU A 1 312 ? -11.193 24.025 20.923 1.00 19.87 278 GLU A N 1
ATOM 2189 C CA . GLU A 1 312 ? -12.023 24.254 22.098 1.00 22.63 278 GLU A CA 1
ATOM 2190 C C . GLU A 1 312 ? -11.440 25.304 23.034 1.00 20.79 278 GLU A C 1
ATOM 2191 O O . GLU A 1 312 ? -12.176 25.947 23.786 1.00 21.70 278 GLU A O 1
ATOM 2197 N N . VAL A 1 313 ? -10.118 25.464 23.002 1.00 18.07 279 VAL A N 1
ATOM 2198 C CA . VAL A 1 313 ? -9.458 26.392 23.923 1.00 16.89 279 VAL A CA 1
ATOM 2199 C C . VAL A 1 313 ? -9.201 27.750 23.267 1.00 12.22 279 VAL A C 1
ATOM 2200 O O . VAL A 1 313 ? -8.804 28.713 23.935 1.00 12.91 279 VAL A O 1
ATOM 2204 N N . ILE A 1 314 ? -9.458 27.837 21.964 1.00 14.50 280 ILE A N 1
ATOM 2205 C CA . ILE A 1 314 ? -9.285 29.104 21.248 1.00 14.81 280 ILE A CA 1
ATOM 2206 C C . ILE A 1 314 ? -10.479 30.040 21.450 1.00 19.82 280 ILE A C 1
ATOM 2207 O O . ILE A 1 314 ? -11.605 29.713 21.060 1.00 18.29 280 ILE A O 1
ATOM 2212 N N . GLU A 1 315 ? -10.237 31.209 22.044 1.00 15.18 281 GLU A N 1
ATOM 2213 C CA . GLU A 1 315 ? -11.303 32.192 22.238 1.00 14.30 281 GLU A CA 1
ATOM 2214 C C . GLU A 1 315 ? -11.093 33.396 21.314 1.00 20.31 281 GLU A C 1
ATOM 2215 O O . GLU A 1 315 ? -9.969 33.652 20.850 1.00 16.44 281 GLU A O 1
ATOM 2221 N N . ALA A 1 316 ? -12.174 34.123 21.033 1.00 17.41 282 ALA A N 1
ATOM 2222 C CA . ALA A 1 316 ? -12.093 35.287 20.141 1.00 17.64 282 ALA A CA 1
ATOM 2223 C C . ALA A 1 316 ? -11.046 36.276 20.641 1.00 19.45 282 ALA A C 1
ATOM 2224 O O . ALA A 1 316 ? -10.982 36.577 21.842 1.00 15.51 282 ALA A O 1
ATOM 2226 N N . GLY A 1 317 ? -10.217 36.762 19.720 1.00 15.12 283 GLY A N 1
ATOM 2227 C CA . GLY A 1 317 ? -9.170 37.703 20.061 1.00 14.73 283 GLY A CA 1
ATOM 2228 C C . GLY A 1 317 ? -7.859 37.047 20.472 1.00 18.42 283 GLY A C 1
ATOM 2229 O O . GLY A 1 317 ? -6.826 37.734 20.572 1.00 15.87 283 GLY A O 1
ATOM 2230 N N . ASP A 1 318 ? -7.881 35.735 20.721 1.00 12.17 284 ASP A N 1
ATOM 2231 C CA . ASP A 1 318 ? -6.661 35.049 21.166 1.00 16.29 284 ASP A CA 1
ATOM 2232 C C . ASP A 1 318 ? -5.502 35.187 20.168 1.00 14.59 284 ASP A C 1
ATOM 2233 O O . ASP A 1 318 ? -4.383 35.571 20.540 1.00 12.48 284 ASP A O 1
ATOM 2238 N N . LEU A 1 319 ? -5.763 34.888 18.900 1.00 13.37 285 LEU A N 1
ATOM 2239 C CA . LEU A 1 319 ? -4.687 34.946 17.912 1.00 13.42 285 LEU A CA 1
ATOM 2240 C C . LEU A 1 319 ? -4.155 36.355 17.650 1.00 14.04 285 LEU A C 1
ATOM 2241 O O . LEU A 1 319 ? -2.965 36.530 17.358 1.00 13.69 285 LEU A O 1
ATOM 2246 N N . GLU A 1 320 ? -5.021 37.358 17.772 1.00 13.18 286 GLU A N 1
ATOM 2247 C CA . GLU A 1 320 ? -4.564 38.745 17.727 1.00 13.52 286 GLU A CA 1
ATOM 2248 C C . GLU A 1 320 ? -3.585 39.003 18.885 1.00 11.91 286 GLU A C 1
ATOM 2249 O O . GLU A 1 320 ? -2.521 39.616 18.710 1.00 10.86 286 GLU A O 1
ATOM 2255 N N . ILE A 1 321 ? -3.935 38.519 20.070 1.00 12.38 287 ILE A N 1
ATOM 2256 C CA . ILE A 1 321 ? -3.052 38.663 21.226 1.00 12.32 287 ILE A CA 1
ATOM 2257 C C . ILE A 1 321 ? -1.722 37.928 21.002 1.00 14.98 287 ILE A C 1
ATOM 2258 O O . ILE A 1 321 ? -0.647 38.490 21.229 1.00 16.16 287 ILE A O 1
ATOM 2263 N N . ILE A 1 322 ? -1.800 36.680 20.539 1.00 15.94 288 ILE A N 1
ATOM 2264 C CA . ILE A 1 322 ? -0.611 35.851 20.294 1.00 10.48 288 ILE A CA 1
ATOM 2265 C C . ILE A 1 322 ? 0.364 36.480 19.296 1.00 12.04 288 ILE A C 1
ATOM 2266 O O . ILE A 1 322 ? 1.586 36.420 19.486 1.00 12.26 288 ILE A O 1
ATOM 2271 N N . SER A 1 323 ? -0.174 37.100 18.245 1.00 13.19 289 SER A N 1
ATOM 2272 C CA . SER A 1 323 ? 0.651 37.610 17.145 1.00 11.27 289 SER A CA 1
ATOM 2273 C C . SER A 1 323 ? 1.120 39.045 17.338 1.00 12.35 289 SER A C 1
ATOM 2274 O O . SER A 1 323 ? 1.055 39.848 16.397 1.00 13.23 289 SER A O 1
ATOM 2277 N N . GLN A 1 324 ? 1.606 39.364 18.539 1.00 12.43 290 GLN A N 1
ATOM 2278 C CA . GLN A 1 324 ? 2.280 40.646 18.778 1.00 12.52 290 GLN A CA 1
ATOM 2279 C C . GLN A 1 324 ? 3.530 40.719 17.927 1.00 12.07 290 GLN A C 1
ATOM 2280 O O . GLN A 1 324 ? 4.150 39.686 17.641 1.00 11.57 290 GLN A O 1
ATOM 2286 N N . PRO A 1 325 ? 3.902 41.933 17.508 1.00 11.99 291 PRO A N 1
ATOM 2287 C CA . PRO A 1 325 ? 5.195 42.041 16.826 1.00 12.12 291 PRO A CA 1
ATOM 2288 C C . PRO A 1 325 ? 6.316 41.567 17.754 1.00 14.36 291 PRO A C 1
ATOM 2289 O O . PRO A 1 325 ? 6.300 41.889 18.953 1.00 11.89 291 PRO A O 1
ATOM 2293 N N . ILE A 1 326 ? 7.255 40.788 17.217 1.00 11.46 292 ILE A N 1
ATOM 2294 C CA . ILE A 1 326 ? 8.457 40.437 17.966 1.00 12.58 292 ILE A CA 1
ATOM 2295 C C . ILE A 1 326 ? 9.699 41.007 17.275 1.00 13.95 292 ILE A C 1
ATOM 2296 O O . ILE A 1 326 ? 9.738 41.109 16.040 1.00 13.22 292 ILE A O 1
ATOM 2301 N N . ASP A 1 327 ? 10.710 41.373 18.064 1.00 10.55 293 ASP A N 1
ATOM 2302 C CA . ASP A 1 327 ? 11.904 42.011 17.508 1.00 14.14 293 ASP A CA 1
ATOM 2303 C C . ASP A 1 327 ? 12.974 41.037 17.048 1.00 10.85 293 ASP A C 1
ATOM 2304 O O . ASP A 1 327 ? 13.887 41.426 16.331 1.00 14.03 293 ASP A O 1
ATOM 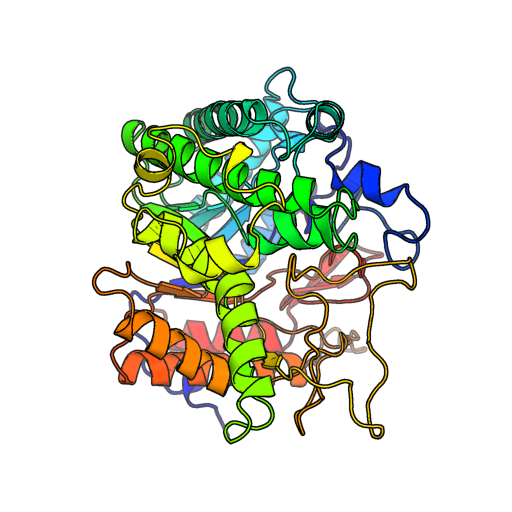2309 N N . PHE A 1 328 ? 12.883 39.783 17.482 1.00 10.98 294 PHE A N 1
ATOM 2310 C CA . PHE A 1 328 ? 13.802 38.754 16.996 1.00 10.19 294 PHE A CA 1
ATOM 2311 C C . PHE A 1 328 ? 13.127 37.393 17.134 1.00 9.76 294 PHE A C 1
ATOM 2312 O O . PHE A 1 328 ? 12.206 37.227 17.938 1.00 10.05 294 PHE A O 1
ATOM 2320 N N . LEU A 1 329 ? 13.568 36.421 16.346 1.00 10.37 295 LEU A N 1
ATOM 2321 C CA . LEU A 1 329 ? 13.138 35.041 16.549 1.00 8.45 295 LEU A CA 1
ATOM 2322 C C . LEU A 1 329 ? 14.381 34.232 16.913 1.00 11.14 295 LEU A C 1
ATOM 2323 O O . LEU A 1 329 ? 15.362 34.228 16.164 1.00 10.53 295 LEU A O 1
ATOM 2328 N N . GLY A 1 330 ? 14.365 33.571 18.066 1.00 8.90 296 GLY A N 1
ATOM 2329 C CA . GLY A 1 330 ? 15.485 32.726 18.426 1.00 8.67 296 GLY A CA 1
ATOM 2330 C C . GLY A 1 330 ? 15.259 31.344 17.837 1.00 10.22 296 GLY A C 1
ATOM 2331 O O . GLY A 1 330 ? 14.189 30.735 18.038 1.00 7.87 296 GLY A O 1
ATOM 2332 N N . VAL A 1 331 ? 16.255 30.851 17.102 1.00 7.99 297 VAL A N 1
ATOM 2333 C CA . VAL A 1 331 ? 16.188 29.517 16.503 1.00 8.81 297 VAL A CA 1
ATOM 2334 C C . VAL A 1 331 ? 17.050 28.528 17.283 1.00 7.80 297 VAL A C 1
ATOM 2335 O O . VAL A 1 331 ? 18.253 28.740 17.428 1.00 6.16 297 VAL A O 1
ATOM 2339 N N . ASN A 1 332 ? 16.443 27.465 17.807 1.00 7.51 298 ASN A N 1
ATOM 2340 C CA . ASN A 1 332 ? 17.214 26.371 18.393 1.00 6.63 298 ASN A CA 1
ATOM 2341 C C . ASN A 1 332 ? 17.233 25.232 17.390 1.00 10.36 298 ASN A C 1
ATOM 2342 O O . ASN A 1 332 ? 16.186 24.853 16.861 1.00 9.52 298 ASN A O 1
ATOM 2347 N N . HIS A 1 333 ? 18.405 24.677 17.113 1.00 6.90 299 HIS A N 1
ATOM 2348 C CA . HIS A 1 333 ? 18.465 23.612 16.129 1.00 10.57 299 HIS A CA 1
ATOM 2349 C C . HIS A 1 333 ? 19.649 22.711 16.355 1.00 10.11 299 HIS A C 1
ATOM 2350 O O . HIS A 1 333 ? 20.794 23.169 16.343 1.00 11.26 299 HIS A O 1
ATOM 2357 N N . TYR A 1 334 ? 19.365 21.423 16.535 1.00 8.84 300 TYR A N 1
ATOM 2358 C CA . TYR A 1 334 ? 20.403 20.432 16.799 1.00 8.75 300 TYR A CA 1
ATOM 2359 C C . TYR A 1 334 ? 20.551 19.443 15.640 1.00 9.47 300 TYR A C 1
ATOM 2360 O O . TYR A 1 334 ? 21.641 18.920 15.380 1.00 10.87 300 TYR A O 1
ATOM 2369 N N . HIS A 1 335 ? 19.440 19.188 14.956 1.00 11.82 301 HIS A N 1
ATOM 2370 C CA . HIS A 1 335 ? 19.410 18.282 13.808 1.00 12.06 301 HIS A CA 1
ATOM 2371 C C . HIS A 1 335 ? 18.022 18.368 13.206 1.00 10.66 301 HIS A C 1
ATOM 2372 O O . HIS A 1 335 ? 17.061 18.722 13.907 1.00 8.70 301 HIS A O 1
ATOM 2379 N N . ASP A 1 336 ? 17.903 18.052 11.918 1.00 10.40 302 ASP A N 1
ATOM 2380 C CA . ASP A 1 336 ? 16.577 17.980 11.316 1.00 11.34 302 ASP A CA 1
ATOM 2381 C C . ASP A 1 336 ? 16.044 16.552 11.379 1.00 11.65 302 ASP A C 1
ATOM 2382 O O . ASP A 1 336 ? 16.701 15.675 11.949 1.00 11.48 302 ASP A O 1
ATOM 2387 N N . ASP A 1 337 ? 14.853 16.324 10.820 1.00 10.67 303 ASP A N 1
ATOM 2388 C CA . ASP A 1 337 ? 14.182 15.024 10.943 1.00 11.87 303 ASP A CA 1
ATOM 2389 C C . ASP A 1 337 ? 13.910 14.340 9.596 1.00 11.20 303 ASP A C 1
ATOM 2390 O O . ASP A 1 337 ? 13.397 14.958 8.660 1.00 12.90 303 ASP A O 1
ATOM 2395 N N . ASN A 1 338 ? 14.272 13.062 9.518 1.00 8.41 304 ASN A N 1
ATOM 2396 C CA . ASN A 1 338 ? 13.967 12.221 8.370 1.00 9.25 304 ASN A CA 1
ATOM 2397 C C . ASN A 1 338 ? 12.642 11.519 8.656 1.00 9.89 304 ASN A C 1
ATOM 2398 O O . ASN A 1 338 ? 12.545 10.746 9.611 1.00 10.82 304 ASN A O 1
ATOM 2403 N N . VAL A 1 339 ? 11.619 11.797 7.848 1.00 12.66 305 VAL A N 1
ATOM 2404 C CA . VAL A 1 339 ? 10.258 11.374 8.167 1.00 9.67 305 VAL A CA 1
ATOM 2405 C C . VAL A 1 339 ? 9.754 10.349 7.163 1.00 11.33 305 VAL A C 1
ATOM 2406 O O . VAL A 1 339 ? 10.027 10.455 5.967 1.00 11.77 305 VAL A O 1
ATOM 2410 N N . SER A 1 340 ? 9.037 9.344 7.659 1.00 10.21 306 SER A N 1
ATOM 2411 C CA . SER A 1 340 ? 8.327 8.405 6.794 1.00 11.90 306 SER A CA 1
ATOM 2412 C C . SER A 1 340 ? 6.924 8.164 7.335 1.00 9.45 306 SER A C 1
ATOM 2413 O O . SER A 1 340 ? 6.681 8.315 8.538 1.00 11.13 306 SER A O 1
ATOM 2416 N N . GLY A 1 341 ? 6.000 7.802 6.449 1.00 10.09 307 GLY A N 1
ATOM 2417 C CA . GLY A 1 341 ? 4.660 7.420 6.867 1.00 10.67 307 GLY A CA 1
ATOM 2418 C C . GLY A 1 341 ? 4.504 5.908 6.996 1.00 10.63 307 GLY A C 1
ATOM 2419 O O . GLY A 1 341 ? 3.468 5.425 7.458 1.00 7.99 307 GLY A O 1
ATOM 2420 N N . HIS A 1 342 ? 5.535 5.164 6.591 1.00 8.48 308 HIS A N 1
ATOM 2421 C CA . HIS A 1 342 ? 5.527 3.702 6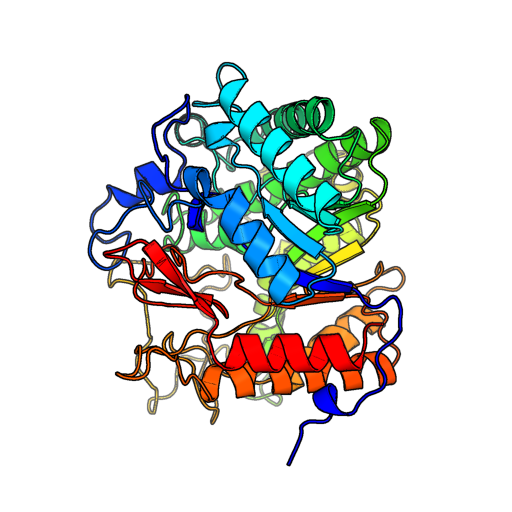.677 1.00 10.28 308 HIS A CA 1
ATOM 2422 C C . HIS A 1 342 ? 6.139 3.210 7.995 1.00 15.83 308 HIS A C 1
ATOM 2423 O O . HIS A 1 342 ? 6.941 3.926 8.612 1.00 14.26 308 HIS A O 1
ATOM 2430 N N . PRO A 1 343 ? 5.797 1.971 8.413 1.00 12.87 309 PRO A N 1
ATOM 2431 C CA . PRO A 1 343 ? 6.512 1.341 9.531 1.00 15.64 309 PRO A CA 1
ATOM 2432 C C . PRO A 1 343 ? 8.011 1.326 9.241 1.00 16.95 309 PRO A C 1
ATOM 2433 O O . PRO A 1 343 ? 8.399 1.403 8.066 1.00 15.18 309 PRO A O 1
ATOM 2437 N N . LEU A 1 344 ? 8.841 1.232 10.276 1.00 14.58 310 LEU A N 1
ATOM 2438 C CA . LEU A 1 344 ? 10.288 1.230 10.074 1.00 19.15 310 LEU A CA 1
ATOM 2439 C C . LEU A 1 344 ? 10.715 -0.018 9.306 1.00 17.48 310 LEU A C 1
ATOM 2440 O O . LEU A 1 344 ? 10.168 -1.097 9.521 1.00 20.83 310 LEU A O 1
ATOM 2445 N N . PRO A 1 345 ? 11.690 0.131 8.396 1.00 18.34 311 PRO A N 1
ATOM 2446 C CA . PRO A 1 345 ? 12.271 -1.035 7.726 1.00 26.53 311 PRO A CA 1
ATOM 2447 C C . PRO A 1 345 ? 13.107 -1.793 8.754 1.00 27.36 311 PRO A C 1
ATOM 2448 O O . PRO A 1 345 ? 13.397 -1.229 9.812 1.00 23.64 311 PRO A O 1
ATOM 2452 N N . ALA A 1 346 ? 13.489 -3.033 8.459 1.00 33.21 312 ALA A N 1
ATOM 2453 C CA . ALA A 1 346 ? 14.082 -3.908 9.476 1.00 36.11 312 ALA A CA 1
ATOM 2454 C C . ALA A 1 346 ? 15.519 -3.576 9.897 1.00 32.92 312 ALA A C 1
ATOM 2455 O O . ALA A 1 346 ? 15.929 -3.925 11.010 1.00 32.98 312 ALA A O 1
ATOM 2457 N N . GLY A 1 347 ? 16.286 -2.925 9.025 1.00 22.73 313 GLY A N 1
ATOM 2458 C CA . GLY A 1 347 ? 17.684 -2.644 9.342 1.00 33.09 313 GLY A CA 1
ATOM 2459 C C . GLY A 1 347 ? 17.883 -1.370 10.150 1.00 41.08 313 GLY A C 1
ATOM 2460 O O . GLY A 1 347 ? 18.365 -0.361 9.625 1.00 47.11 313 GLY A O 1
ATOM 2461 N N . GLN A 1 348 ? 17.548 -1.412 11.437 1.00 26.62 314 GLN A N 1
ATOM 2462 C CA . GLN A 1 348 ? 17.333 -0.168 12.166 1.00 19.49 314 GLN A CA 1
ATOM 2463 C C . GLN A 1 348 ? 18.001 -0.142 13.550 1.00 22.25 314 GLN A C 1
ATOM 2464 O O . GLN A 1 348 ? 17.895 -1.107 14.312 1.00 25.20 314 GLN A O 1
ATOM 2470 N N . PRO A 1 349 ? 18.703 0.965 13.874 1.00 21.02 315 PRO A N 1
ATOM 2471 C CA . PRO A 1 349 ? 19.356 1.105 15.184 1.00 16.84 315 PRO A CA 1
ATOM 2472 C C . PRO A 1 349 ? 18.315 1.257 16.294 1.00 17.34 315 PRO A C 1
ATOM 2473 O O . PRO A 1 349 ? 17.291 1.914 16.072 1.00 16.16 315 PRO A O 1
ATOM 2477 N N . GLN A 1 350 ? 18.566 0.674 17.464 1.00 15.81 316 GLN A N 1
ATOM 2478 C CA . GLN A 1 350 ? 17.653 0.833 18.599 1.00 16.56 316 GLN A CA 1
ATOM 2479 C C . GLN A 1 350 ? 17.461 2.308 18.947 1.00 16.64 316 GLN A C 1
ATOM 2480 O O . GLN A 1 350 ? 18.383 3.109 18.777 1.00 17.18 316 GLN A O 1
ATOM 2486 N N . PRO A 1 351 ? 16.259 2.673 19.427 1.00 18.92 317 PRO A N 1
ATOM 2487 C CA . PRO A 1 351 ? 16.097 4.051 19.896 1.00 16.90 317 PRO A CA 1
ATOM 2488 C C . PRO A 1 351 ? 17.027 4.283 21.088 1.00 20.51 317 PRO A C 1
ATOM 2489 O O . PRO A 1 351 ? 17.267 3.347 21.867 1.00 18.44 317 PRO A O 1
ATOM 2493 N N . VAL A 1 352 ? 17.570 5.491 21.207 1.00 16.77 318 VAL A N 1
ATOM 2494 C CA . VAL A 1 352 ? 18.309 5.868 22.398 1.00 16.63 318 VAL A CA 1
ATOM 2495 C C . VAL A 1 352 ? 17.391 6.776 23.205 1.00 17.10 318 VAL A C 1
ATOM 2496 O O . VAL A 1 352 ? 16.969 7.841 22.731 1.00 14.79 318 VAL A O 1
ATOM 2500 N N . VAL A 1 353 ? 17.060 6.342 24.415 1.00 15.58 319 VAL A N 1
ATOM 2501 C CA . VAL A 1 353 ? 16.127 7.080 25.260 1.00 12.03 319 VAL A CA 1
ATOM 2502 C C . VAL A 1 353 ? 16.735 7.277 26.648 1.00 12.23 319 VAL A C 1
ATOM 2503 O O . VAL A 1 353 ? 17.558 6.468 27.084 1.00 14.47 319 VAL A O 1
ATOM 2507 N N . PRO A 1 354 ? 16.356 8.370 27.334 1.00 14.26 320 PRO A N 1
ATOM 2508 C CA . PRO A 1 354 ? 16.941 8.692 28.645 1.00 11.89 320 PRO A CA 1
ATOM 2509 C C . PRO A 1 354 ? 16.640 7.651 29.731 1.00 13.16 320 PRO A C 1
ATOM 2510 O O . PRO A 1 354 ? 17.516 7.362 30.556 1.00 13.77 320 PRO A O 1
ATOM 2514 N N . THR A 1 355 ? 15.416 7.128 29.749 1.00 10.33 321 THR A N 1
ATOM 2515 C CA . THR A 1 355 ? 15.058 5.978 30.580 1.00 13.32 321 THR A CA 1
ATOM 2516 C C . THR A 1 355 ? 14.097 5.112 29.781 1.00 14.28 321 THR A C 1
ATOM 2517 O O . THR A 1 355 ? 13.669 5.499 28.689 1.00 13.24 321 THR A O 1
ATOM 2521 N N . ASP A 1 356 ? 13.720 3.966 30.340 1.00 14.10 322 ASP A N 1
ATOM 2522 C CA . ASP A 1 356 ? 12.800 3.058 29.656 1.00 14.62 322 ASP A CA 1
ATOM 2523 C C . ASP A 1 356 ? 11.345 3.215 30.107 1.00 16.06 322 ASP A C 1
ATOM 2524 O O . ASP A 1 356 ? 10.511 2.350 29.850 1.00 17.17 322 ASP A O 1
ATOM 2529 N N . SER A 1 357 ? 11.042 4.327 30.771 1.00 15.27 323 SER A N 1
ATOM 2530 C CA . SER A 1 357 ? 9.670 4.611 31.197 1.00 13.74 323 SER A CA 1
ATOM 2531 C C . SER A 1 357 ? 8.757 4.597 29.981 1.00 12.45 323 SER A C 1
ATOM 2532 O O . SER A 1 357 ? 9.169 5.010 28.897 1.00 16.08 323 SER A O 1
ATOM 2535 N N . PRO A 1 358 ? 7.514 4.113 30.148 1.00 12.66 324 PRO A N 1
ATOM 2536 C CA . PRO A 1 358 ? 6.575 4.095 29.017 1.00 14.01 324 PRO A CA 1
ATOM 2537 C C . PRO A 1 358 ? 6.317 5.519 28.523 1.00 13.73 324 PRO A C 1
ATOM 2538 O O . PRO A 1 358 ? 6.059 6.418 29.335 1.00 14.27 324 PRO A O 1
ATOM 2542 N N . LYS A 1 359 ? 6.383 5.723 27.211 1.00 11.69 325 LYS A N 1
ATOM 2543 C CA . LYS A 1 359 ? 6.216 7.056 26.639 1.00 16.83 325 LYS A CA 1
ATOM 2544 C C . LYS A 1 359 ? 5.360 6.989 25.378 1.00 13.70 325 LYS A C 1
ATOM 2545 O O . LYS A 1 359 ? 5.041 5.899 24.911 1.00 14.13 325 LYS A O 1
ATOM 2551 N N . SER A 1 360 ? 4.986 8.145 24.832 1.00 10.61 326 SER A N 1
ATOM 2552 C CA . SER A 1 360 ? 4.188 8.173 23.610 1.00 11.41 326 SER A CA 1
ATOM 2553 C C . SER A 1 360 ? 4.829 9.045 22.547 1.00 13.41 326 SER A C 1
ATOM 2554 O O . SER A 1 360 ? 5.875 9.658 22.779 1.00 14.24 326 SER A O 1
ATOM 2557 N N . SER A 1 361 ? 4.201 9.095 21.376 1.00 15.52 327 SER A N 1
ATOM 2558 C CA . SER A 1 361 ? 4.661 9.992 20.330 1.00 16.87 327 SER A CA 1
ATOM 2559 C C . SER A 1 361 ? 4.185 11.387 20.689 1.00 13.90 327 SER A C 1
ATOM 2560 O O . SER A 1 361 ? 3.053 11.560 21.168 1.00 14.08 327 SER A O 1
ATOM 2563 N N . PRO A 1 362 ? 5.049 12.394 20.477 1.00 14.51 328 PRO A N 1
ATOM 2564 C CA . PRO A 1 362 ? 4.604 13.773 20.701 1.00 11.06 328 PRO A CA 1
ATOM 2565 C C . PRO A 1 362 ? 3.743 14.274 19.546 1.00 11.33 328 PRO A C 1
ATOM 2566 O O . PRO A 1 362 ? 3.166 15.361 19.648 1.00 10.81 328 PRO A O 1
ATOM 2570 N N . PHE A 1 363 ? 3.667 13.509 18.458 1.00 11.93 329 PHE A N 1
ATOM 2571 C CA . PHE A 1 363 ? 3.013 13.995 17.244 1.00 13.65 329 PHE A CA 1
ATOM 2572 C C . PHE A 1 363 ? 1.506 13.767 17.268 1.00 14.07 329 PHE A C 1
ATOM 2573 O O . PHE A 1 363 ? 0.971 12.898 16.567 1.00 10.32 329 PHE A O 1
ATOM 2581 N N . VAL A 1 364 ? 0.844 14.580 18.087 1.00 9.69 330 VAL A N 1
ATOM 2582 C CA . VAL A 1 364 ? -0.601 14.524 18.287 1.00 13.44 330 VAL A CA 1
ATOM 2583 C C . VAL A 1 364 ? -1.342 14.518 16.955 1.00 14.00 330 VAL A C 1
ATOM 2584 O O . VAL A 1 364 ? -1.109 15.390 16.097 1.00 12.54 330 VAL A O 1
ATOM 2588 N N . GLY A 1 365 ? -2.216 13.525 16.776 1.00 16.47 331 GLY A N 1
ATOM 2589 C CA . GLY A 1 365 ? -2.940 13.342 15.525 1.00 12.64 331 GLY A CA 1
ATOM 2590 C C . GLY A 1 365 ? -2.136 12.649 14.432 1.00 12.82 331 GLY A C 1
ATOM 2591 O O . GLY A 1 365 ? -2.684 12.283 13.398 1.00 12.67 331 GLY A O 1
ATOM 2592 N N . SER A 1 366 ? -0.836 12.462 14.648 1.00 11.21 332 SER A N 1
ATOM 2593 C CA . SER A 1 366 ? 0.020 11.859 13.620 1.00 12.33 332 SER A CA 1
ATOM 2594 C C . SER A 1 366 ? 1.057 10.922 14.234 1.00 12.40 332 SER A C 1
ATOM 2595 O O . SER A 1 366 ? 2.224 10.894 13.817 1.00 13.90 332 SER A O 1
ATOM 2598 N N . GLU A 1 367 ? 0.624 10.145 15.220 1.00 12.69 333 GLU A N 1
ATOM 2599 C CA . GLU A 1 367 ? 1.537 9.267 15.952 1.00 14.76 333 GLU A CA 1
ATOM 2600 C C . GLU A 1 367 ? 2.053 8.087 15.130 1.00 13.17 333 GLU A C 1
ATOM 2601 O O . GLU A 1 367 ? 2.980 7.394 15.555 1.00 13.50 333 GLU A O 1
ATOM 2607 N N . TYR A 1 368 ? 1.462 7.873 13.955 1.00 12.98 334 TYR A N 1
ATOM 2608 C CA . TYR A 1 368 ? 1.859 6.777 13.065 1.00 12.47 334 TYR A CA 1
ATOM 2609 C C . TYR A 1 368 ? 3.176 7.042 12.340 1.00 11.35 334 TYR A C 1
ATOM 2610 O O . TYR A 1 368 ? 3.826 6.109 11.855 1.00 9.23 334 TYR A O 1
ATOM 2619 N N . VAL A 1 369 ? 3.556 8.314 12.238 1.00 9.84 335 VAL A N 1
ATOM 2620 C CA . VAL A 1 369 ? 4.755 8.667 11.487 1.00 12.50 335 VAL A CA 1
ATOM 2621 C C . VAL A 1 369 ? 5.999 8.062 12.142 1.00 11.24 335 VAL A C 1
ATOM 2622 O O . VAL A 1 369 ? 6.038 7.846 13.356 1.00 9.52 335 VAL A O 1
ATOM 2626 N N . THR A 1 370 ? 7.003 7.753 11.327 1.00 9.74 336 THR A N 1
ATOM 2627 C CA . THR A 1 370 ? 8.233 7.169 11.839 1.00 9.63 336 THR A CA 1
ATOM 2628 C C . THR A 1 370 ? 9.443 7.953 11.353 1.00 12.34 336 THR A C 1
ATOM 2629 O O . THR A 1 370 ? 9.321 8.855 10.510 1.00 9.23 336 THR A O 1
ATOM 2633 N N . PHE A 1 371 ? 10.617 7.585 11.857 1.00 10.76 337 PHE A N 1
ATOM 2634 C CA . PHE A 1 371 ? 11.835 8.339 11.556 1.00 11.79 337 PHE A CA 1
ATOM 2635 C C . PHE A 1 371 ? 13.004 7.412 11.236 1.00 10.10 337 PHE A C 1
ATOM 2636 O O . PHE A 1 371 ? 13.860 7.174 12.085 1.00 9.53 337 PHE A O 1
ATOM 2644 N N . PRO A 1 372 ? 13.039 6.877 10.003 1.00 12.12 338 PRO A N 1
ATOM 2645 C CA . PRO A 1 372 ? 14.098 5.901 9.710 1.00 12.36 338 PRO A CA 1
ATOM 2646 C C . PRO A 1 372 ? 15.481 6.536 9.757 1.00 13.71 338 PRO A C 1
ATOM 2647 O O . PRO A 1 372 ? 15.622 7.738 9.517 1.00 9.75 338 PRO A O 1
ATOM 2651 N N . ALA A 1 373 ? 16.491 5.730 10.070 1.00 9.90 339 ALA A N 1
ATOM 2652 C CA . ALA A 1 373 ? 17.846 6.240 10.232 1.00 11.91 339 ALA A CA 1
ATOM 2653 C C . ALA A 1 373 ? 18.434 6.730 8.909 1.00 13.11 339 ALA A C 1
ATOM 2654 O O . ALA A 1 373 ? 18.120 6.202 7.832 1.00 12.14 339 ALA A O 1
ATOM 2656 N N . ARG A 1 374 ? 19.293 7.742 8.992 1.00 10.92 340 ARG A N 1
ATOM 2657 C CA . ARG A 1 374 ? 20.075 8.164 7.839 1.00 14.32 340 ARG A CA 1
ATOM 2658 C C . ARG A 1 374 ? 21.521 7.735 8.056 1.00 11.53 340 ARG A C 1
ATOM 2659 O O . ARG A 1 374 ? 21.930 7.463 9.183 1.00 12.24 340 ARG A O 1
ATOM 2667 N N . ASP A 1 375 ? 22.292 7.663 6.977 1.00 16.42 341 ASP A N 1
ATOM 2668 C CA . ASP A 1 375 ? 23.712 7.334 7.089 1.00 15.77 341 ASP A CA 1
ATOM 2669 C C . ASP A 1 375 ? 24.481 8.567 7.573 1.00 17.39 341 ASP A C 1
ATOM 2670 O O . ASP A 1 375 ? 25.129 9.271 6.792 1.00 13.26 341 ASP A O 1
ATOM 2675 N N . LEU A 1 376 ? 24.408 8.832 8.872 1.00 15.20 342 LEU A N 1
ATOM 2676 C CA . LEU A 1 376 ? 25.008 10.041 9.429 1.00 14.64 342 LEU A CA 1
ATOM 2677 C C . LEU A 1 376 ? 25.576 9.728 10.802 1.00 12.67 342 LEU A C 1
ATOM 2678 O O . LEU A 1 376 ? 25.050 8.861 11.503 1.00 12.58 342 LEU A O 1
ATOM 2683 N N . PRO A 1 377 ? 26.640 10.440 11.205 1.00 11.75 343 PRO A N 1
ATOM 2684 C CA . PRO A 1 377 ? 27.144 10.190 12.560 1.00 13.42 343 PRO A CA 1
ATOM 2685 C C . PRO A 1 377 ? 26.100 10.601 13.602 1.00 11.64 343 PRO A C 1
ATOM 2686 O O . PRO A 1 377 ? 25.140 11.309 13.263 1.00 9.47 343 PRO A O 1
ATOM 2690 N N . ARG A 1 378 ? 26.287 10.161 14.845 1.00 9.29 344 ARG A N 1
ATOM 2691 C CA . ARG A 1 378 ? 25.369 10.494 15.930 1.00 10.31 344 ARG A CA 1
ATOM 2692 C C . ARG A 1 378 ? 26.115 10.942 17.169 1.00 8.81 344 ARG A C 1
ATOM 2693 O O . ARG A 1 378 ? 27.259 10.558 17.377 1.00 9.03 344 ARG A O 1
ATOM 2701 N N . THR A 1 379 ? 25.455 11.740 18.004 1.00 11.17 345 THR A N 1
ATOM 2702 C CA . THR A 1 379 ? 26.040 12.152 19.277 1.00 11.37 345 THR A CA 1
ATOM 2703 C C . THR A 1 379 ? 25.833 11.051 20.319 1.00 11.74 345 THR A C 1
ATOM 2704 O O . THR A 1 379 ? 25.268 10.005 20.007 1.00 9.36 345 THR A O 1
ATOM 2708 N N . ALA A 1 380 ? 26.269 11.275 21.560 1.00 12.17 346 ALA A N 1
ATOM 2709 C CA . ALA A 1 380 ? 26.087 10.254 22.591 1.00 10.95 346 ALA A CA 1
ATOM 2710 C C . ALA A 1 380 ? 24.616 10.058 22.957 1.00 10.52 346 ALA A C 1
ATOM 2711 O O . ALA A 1 380 ? 24.261 9.087 23.625 1.00 12.09 346 ALA A O 1
ATOM 2713 N N . MET A 1 381 ? 23.758 10.984 22.537 1.00 8.99 347 MET A N 1
ATOM 2714 C CA . MET A 1 381 ? 22.330 10.874 22.827 1.00 11.36 347 MET A CA 1
ATOM 2715 C C . MET A 1 381 ? 21.580 10.223 21.671 1.00 9.87 347 MET A C 1
ATOM 2716 O O . MET A 1 381 ? 20.349 10.132 21.687 1.00 10.28 347 MET A O 1
ATOM 2721 N N . GLY A 1 382 ? 22.337 9.776 20.670 1.00 9.66 348 GLY A N 1
ATOM 2722 C CA . GLY A 1 382 ? 21.774 9.095 19.515 1.00 10.32 348 GLY A CA 1
ATOM 2723 C C . GLY A 1 382 ? 21.187 10.054 18.497 1.00 11.60 348 GLY A C 1
ATOM 2724 O O . GLY A 1 382 ? 20.443 9.641 17.600 1.00 12.10 348 GLY A O 1
ATOM 2725 N N . TRP A 1 383 ? 21.521 11.336 18.632 1.00 9.47 349 TRP A N 1
ATOM 2726 C CA . TRP A 1 383 ? 21.011 12.356 17.719 1.00 10.00 349 TRP A CA 1
ATOM 2727 C C . TRP A 1 383 ? 21.882 12.424 16.470 1.00 12.73 349 TRP A C 1
ATOM 2728 O O . TRP A 1 383 ? 23.116 12.510 16.563 1.00 8.57 349 TRP A O 1
ATOM 2739 N N . GLU A 1 384 ? 21.251 12.378 15.301 1.00 10.76 350 GLU A N 1
ATOM 2740 C CA . GLU A 1 384 ? 22.006 12.474 14.058 1.00 8.48 350 GLU A CA 1
ATOM 2741 C C . GLU A 1 384 ? 22.633 13.863 13.927 1.00 10.41 350 GLU A C 1
ATOM 2742 O O . GLU A 1 384 ? 22.149 14.838 14.510 1.00 12.28 350 GLU A O 1
ATOM 2748 N N . VAL A 1 385 ? 23.725 13.945 13.178 1.00 8.66 351 VAL A N 1
ATOM 2749 C CA . VAL A 1 385 ? 24.448 15.194 13.019 1.00 8.83 351 VAL A CA 1
ATOM 2750 C C . VAL A 1 385 ? 24.386 15.562 11.542 1.00 10.31 351 VAL A C 1
ATOM 2751 O O . VAL A 1 385 ? 24.913 14.834 10.698 1.00 10.60 351 VAL A O 1
ATOM 2755 N N . ASN A 1 386 ? 23.724 16.677 11.230 1.00 9.43 352 ASN A N 1
ATOM 2756 C CA . ASN A 1 386 ? 23.530 17.085 9.842 1.00 8.45 352 ASN A CA 1
ATOM 2757 C C . ASN A 1 386 ? 23.586 18.616 9.700 1.00 10.53 352 ASN A C 1
ATOM 2758 O O . ASN A 1 386 ? 22.546 19.288 9.565 1.00 8.61 352 ASN A O 1
ATOM 2763 N N . PRO A 1 387 ? 24.812 19.166 9.734 1.00 9.95 353 PRO A N 1
ATOM 2764 C CA . PRO A 1 387 ? 25.055 20.611 9.812 1.00 8.87 353 PRO A CA 1
ATOM 2765 C C . PRO A 1 387 ? 24.424 21.361 8.662 1.00 8.98 353 PRO A C 1
ATOM 2766 O O . PRO A 1 387 ? 23.968 22.490 8.854 1.00 9.30 353 PRO A O 1
ATOM 2770 N N . GLU A 1 388 ? 24.410 20.769 7.474 1.00 7.76 354 GLU A N 1
ATOM 2771 C CA . GLU A 1 388 ? 23.851 21.489 6.338 1.00 11.95 354 GLU A CA 1
ATOM 2772 C C . GLU A 1 388 ? 22.339 21.691 6.507 1.00 12.56 354 GLU A C 1
ATOM 2773 O O . GLU A 1 388 ? 21.740 22.600 5.907 1.00 11.65 354 GLU A O 1
ATOM 2779 N N . GLY A 1 389 ? 21.734 20.874 7.365 1.00 9.52 355 GLY A N 1
ATOM 2780 C CA . GLY A 1 389 ? 20.326 21.035 7.695 1.00 9.82 355 GLY A CA 1
ATOM 2781 C C . GLY A 1 389 ? 20.058 22.382 8.348 1.00 10.83 355 GLY A C 1
ATOM 2782 O O . GLY A 1 389 ? 18.975 22.955 8.198 1.00 9.40 355 GLY A O 1
ATOM 2783 N N . LEU A 1 390 ? 21.040 22.901 9.077 1.00 9.06 356 LEU A N 1
ATOM 2784 C CA . LEU A 1 390 ? 20.879 24.233 9.640 1.00 9.26 356 LEU A CA 1
ATOM 2785 C C . LEU A 1 390 ? 20.741 25.256 8.510 1.00 9.98 356 LEU A C 1
ATOM 2786 O O . LEU A 1 390 ? 19.866 26.133 8.543 1.00 10.12 356 LEU A O 1
ATOM 2791 N N . ARG A 1 391 ? 21.591 25.134 7.496 1.00 9.83 357 ARG A N 1
ATOM 2792 C CA . ARG A 1 391 ? 21.533 26.064 6.366 1.00 13.61 357 ARG A CA 1
ATOM 2793 C C . ARG A 1 391 ? 20.175 25.995 5.670 1.00 10.43 357 ARG A C 1
ATOM 2794 O O . ARG A 1 391 ? 19.594 27.026 5.319 1.00 9.27 357 ARG A O 1
ATOM 2802 N N . VAL A 1 392 ? 19.670 24.777 5.483 1.00 9.41 358 VAL A N 1
ATOM 2803 C CA . VAL A 1 392 ? 18.374 24.574 4.839 1.00 10.08 358 VAL A CA 1
ATOM 2804 C C . VAL A 1 392 ? 17.267 25.236 5.640 1.00 12.28 358 VAL A C 1
ATOM 2805 O O . VAL A 1 392 ? 16.395 25.916 5.082 1.00 8.64 358 VAL A O 1
ATOM 2809 N N . LEU A 1 393 ? 17.310 25.046 6.956 1.00 9.43 359 LEU A N 1
ATOM 2810 C CA . LEU A 1 393 ? 16.304 25.620 7.840 1.00 8.05 359 LEU A CA 1
ATOM 2811 C C . LEU A 1 393 ? 16.303 27.137 7.778 1.00 9.13 359 LEU A C 1
ATOM 2812 O O . LEU A 1 393 ? 15.243 27.756 7.656 1.00 10.67 359 LEU A O 1
ATOM 2817 N N . LEU A 1 394 ? 17.486 27.738 7.863 1.00 7.98 360 LEU A N 1
ATOM 2818 C CA . LEU A 1 394 ? 17.580 29.195 7.886 1.00 10.01 360 LEU A CA 1
ATOM 2819 C C . LEU A 1 394 ? 17.049 29.754 6.568 1.00 11.14 360 LEU A C 1
ATOM 2820 O O . LEU A 1 394 ? 16.271 30.713 6.555 1.00 10.27 360 LEU A O 1
ATOM 2825 N N . ASN A 1 395 ? 17.426 29.123 5.460 1.00 9.33 361 ASN A N 1
ATOM 2826 C CA . ASN A 1 395 ? 16.956 29.575 4.160 1.00 12.58 361 ASN A CA 1
ATOM 2827 C C . ASN A 1 395 ? 15.445 29.479 4.025 1.00 13.04 361 ASN A C 1
ATOM 2828 O O . ASN A 1 395 ? 14.818 30.400 3.507 1.00 14.34 361 ASN A O 1
ATOM 2833 N N . ARG A 1 396 ? 14.855 28.383 4.500 1.00 10.29 362 ARG A N 1
ATOM 2834 C CA . ARG A 1 396 ? 13.410 28.213 4.359 1.00 12.89 362 ARG A CA 1
ATOM 2835 C C . ARG A 1 396 ? 12.640 29.264 5.159 1.00 16.28 362 ARG A C 1
ATOM 2836 O O . ARG A 1 396 ? 11.627 29.796 4.682 1.00 15.37 362 ARG A O 1
ATOM 2844 N N . LEU A 1 397 ? 13.117 29.558 6.371 1.00 12.18 363 LEU A N 1
ATOM 2845 C CA . LEU A 1 397 ? 12.487 30.581 7.198 1.00 10.58 363 LEU A CA 1
ATOM 2846 C C . LEU A 1 397 ? 12.547 31.897 6.445 1.00 14.24 363 LEU A C 1
ATOM 2847 O O . LEU A 1 397 ? 11.550 32.621 6.348 1.00 14.05 363 LEU A O 1
ATOM 2852 N N . ASN A 1 398 ? 13.717 32.193 5.884 1.00 12.49 364 ASN A N 1
ATOM 2853 C CA . ASN A 1 398 ? 13.910 33.460 5.185 1.00 15.11 364 ASN A CA 1
ATOM 2854 C C . ASN A 1 398 ? 12.965 33.622 3.997 1.00 16.94 364 ASN A C 1
ATOM 2855 O O . ASN A 1 398 ? 12.449 34.714 3.735 1.00 13.47 364 ASN A O 1
ATOM 2860 N N . GLN A 1 399 ? 12.737 32.523 3.285 1.00 15.64 365 GLN A N 1
ATOM 2861 C CA . GLN A 1 399 ? 11.928 32.554 2.070 1.00 14.73 365 GLN A CA 1
ATOM 2862 C C . GLN A 1 399 ? 10.424 32.545 2.341 1.00 14.53 365 GLN A C 1
ATOM 2863 O O . GLN A 1 399 ? 9.673 33.188 1.617 1.00 15.14 365 GLN A O 1
ATOM 2869 N N . ASP A 1 400 ? 9.981 31.832 3.378 1.00 11.13 366 ASP A N 1
ATOM 2870 C CA . ASP A 1 400 ? 8.543 31.602 3.567 1.00 13.52 366 ASP A CA 1
ATOM 2871 C C . ASP A 1 400 ? 7.816 32.593 4.488 1.00 14.94 366 ASP A C 1
ATOM 2872 O O . ASP A 1 400 ? 6.584 32.611 4.527 1.00 12.58 366 ASP A O 1
ATOM 2877 N N . TYR A 1 401 ? 8.566 33.387 5.248 1.00 15.99 367 TYR A N 1
ATOM 2878 C CA . TYR A 1 401 ? 7.958 34.372 6.140 1.00 14.74 367 TYR A CA 1
ATOM 2879 C C . TYR A 1 401 ? 8.443 35.755 5.764 1.00 18.58 367 TYR A C 1
ATOM 2880 O O . TYR A 1 401 ? 9.560 36.150 6.118 1.00 18.84 367 TYR A O 1
ATOM 2889 N N . ALA A 1 402 ? 7.598 36.475 5.027 1.00 20.60 368 ALA A N 1
ATOM 2890 C CA . ALA A 1 402 ? 7.981 37.741 4.408 1.00 25.14 368 ALA A CA 1
ATOM 2891 C C . ALA A 1 402 ? 8.520 38.736 5.430 1.00 24.76 368 ALA A C 1
ATOM 2892 O O . ALA A 1 402 ? 9.480 39.462 5.158 1.00 27.29 368 ALA A O 1
ATOM 2894 N N . ASN A 1 403 ? 7.901 38.760 6.607 1.00 19.90 369 ASN A N 1
ATOM 2895 C CA . ASN A 1 403 ? 8.338 39.663 7.661 1.00 28.38 369 ASN A CA 1
ATOM 2896 C C . ASN A 1 403 ? 8.892 38.904 8.868 1.00 26.78 369 ASN A C 1
ATOM 2897 O O . ASN A 1 403 ? 8.521 39.154 10.022 1.00 25.72 369 ASN A O 1
ATOM 2902 N N . LEU A 1 404 ? 9.779 37.958 8.572 1.00 23.28 370 LEU A N 1
ATOM 2903 C CA . LEU A 1 404 ? 10.582 37.294 9.588 1.00 16.76 370 LEU A CA 1
ATOM 2904 C C . LEU A 1 404 ? 11.446 38.350 10.266 1.00 16.92 370 LEU A C 1
ATOM 2905 O O . LEU A 1 404 ? 12.065 39.177 9.589 1.00 15.87 370 LEU A O 1
ATOM 2910 N N . PRO A 1 405 ? 11.492 38.342 11.605 1.00 16.02 371 PRO A N 1
ATOM 2911 C CA . PRO A 1 405 ? 12.398 39.287 12.260 1.00 14.83 371 PRO A CA 1
ATOM 2912 C C . PRO A 1 405 ? 13.828 38.778 12.132 1.00 14.66 371 PRO A C 1
ATOM 2913 O O . PRO A 1 405 ? 14.034 37.678 11.604 1.00 14.85 371 PRO A O 1
ATOM 2917 N N . SER A 1 406 ? 14.793 39.563 12.601 1.00 13.46 372 SER A N 1
ATOM 2918 C CA . SER A 1 406 ? 16.187 39.133 12.657 1.00 15.97 372 SER A CA 1
ATOM 2919 C C . SER A 1 406 ? 16.317 37.822 13.420 1.00 12.84 372 SER A C 1
ATOM 2920 O O . SER A 1 406 ? 15.604 37.598 14.404 1.00 11.62 372 SER A O 1
ATOM 2923 N N . LEU A 1 407 ? 17.232 36.961 12.973 1.00 9.93 373 LEU A N 1
ATOM 2924 C CA . LEU A 1 407 ? 17.391 35.646 13.582 1.00 9.40 373 LEU A CA 1
ATOM 2925 C C . LEU A 1 407 ? 18.630 35.575 14.464 1.00 10.31 373 LEU A C 1
ATOM 2926 O O . LEU A 1 407 ? 19.667 36.178 14.153 1.00 10.81 373 LEU A O 1
ATOM 2931 N N . TYR A 1 408 ? 18.505 34.843 15.574 1.00 8.49 374 TYR A N 1
ATOM 2932 C CA . TYR A 1 408 ? 19.639 34.495 16.416 1.00 6.15 374 TYR A CA 1
ATOM 2933 C C . TYR A 1 408 ? 19.601 32.982 16.610 1.00 9.26 374 TYR A C 1
ATOM 2934 O O . TYR A 1 408 ? 18.521 32.408 16.785 1.00 7.24 374 TYR A O 1
ATOM 2943 N N . ILE A 1 409 ? 20.75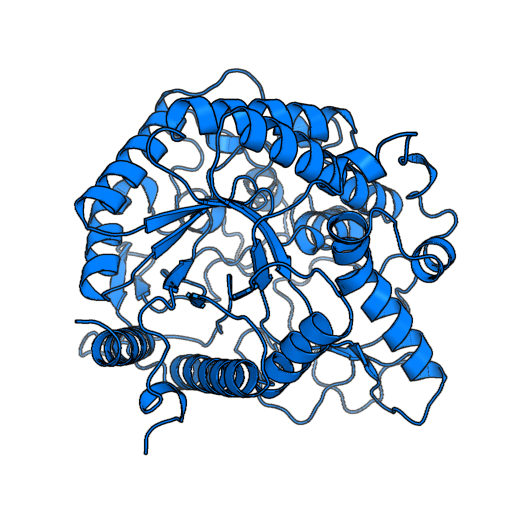9 32.323 16.540 1.00 8.56 375 ILE A N 1
ATOM 2944 C CA . ILE A 1 409 ? 20.808 30.910 16.892 1.00 6.23 375 ILE A CA 1
ATOM 2945 C C . ILE A 1 409 ? 20.916 30.878 18.400 1.00 7.82 375 ILE A C 1
ATOM 2946 O O . ILE A 1 409 ? 21.993 31.123 18.947 1.00 7.29 375 ILE A O 1
ATOM 2951 N N . THR A 1 410 ? 19.804 30.612 19.084 1.00 9.06 376 THR A N 1
ATOM 2952 C CA . THR A 1 410 ? 19.801 30.726 20.544 1.00 8.62 376 THR A CA 1
ATOM 2953 C C . THR A 1 410 ? 20.212 29.435 21.264 1.00 11.05 376 THR A C 1
ATOM 2954 O O . THR A 1 410 ? 20.525 29.464 22.458 1.00 7.70 376 THR A O 1
ATOM 2958 N N . GLU A 1 411 ? 20.207 28.315 20.539 1.00 5.48 377 GLU A N 1
ATOM 2959 C CA . GLU A 1 411 ? 20.823 27.075 21.027 1.00 10.14 377 GLU A CA 1
ATOM 2960 C C . GLU A 1 411 ? 21.365 26.235 19.880 1.00 9.07 377 GLU A C 1
ATOM 2961 O O . GLU A 1 411 ? 20.668 26.015 18.884 1.00 6.73 377 GLU A O 1
ATOM 2967 N N . ASN A 1 412 ? 22.600 25.760 20.041 1.00 10.49 378 ASN A N 1
ATOM 2968 C CA . ASN A 1 412 ? 23.203 24.782 19.141 1.00 7.59 378 ASN A CA 1
ATOM 2969 C C . ASN A 1 412 ? 24.375 24.143 19.873 1.00 6.65 378 ASN A C 1
ATOM 2970 O O . ASN A 1 412 ? 25.174 24.840 20.493 1.00 8.10 378 ASN A O 1
ATOM 2975 N N . GLY A 1 413 ? 24.456 22.816 19.845 1.00 8.26 379 GLY A N 1
ATOM 2976 C CA . GLY A 1 413 ? 25.508 22.106 20.565 1.00 6.90 379 GLY A CA 1
ATOM 2977 C C . GLY A 1 413 ? 25.366 20.596 20.457 1.00 7.15 379 GLY A C 1
ATOM 2978 O O . GLY A 1 413 ? 24.483 20.086 19.758 1.00 9.36 379 GLY A O 1
ATOM 2979 N N . ALA A 1 414 ? 26.239 19.868 21.139 1.00 6.59 380 ALA A N 1
ATOM 2980 C CA . ALA A 1 414 ? 26.239 18.416 21.032 1.00 7.57 380 ALA A CA 1
ATOM 2981 C C . ALA A 1 414 ? 26.663 17.802 22.348 1.00 11.77 380 ALA A C 1
ATOM 2982 O O . ALA A 1 414 ? 27.415 18.412 23.109 1.00 7.56 380 ALA A O 1
ATOM 2984 N N . SER A 1 415 ? 26.178 16.592 22.613 1.00 8.58 381 SER A N 1
ATOM 2985 C CA . SER A 1 415 ? 26.623 15.854 23.782 1.00 11.02 381 SER A CA 1
ATOM 2986 C C . SER A 1 415 ? 27.445 14.645 23.382 1.00 10.25 381 SER A C 1
ATOM 2987 O O . SER A 1 415 ? 26.925 13.695 22.775 1.00 10.96 381 SER A O 1
ATOM 2990 N N . TYR A 1 416 ? 28.729 14.692 23.722 1.00 9.56 382 TYR A N 1
ATOM 2991 C CA . TYR A 1 416 ? 29.610 13.543 23.592 1.00 9.76 382 TYR A CA 1
ATOM 2992 C C . TYR A 1 416 ? 30.173 13.259 24.983 1.00 14.78 382 TYR A C 1
ATOM 2993 O O . TYR A 1 416 ? 30.182 14.145 25.840 1.00 10.17 382 TYR A O 1
ATOM 3002 N N . THR A 1 417 ? 30.630 12.031 25.215 1.00 10.84 383 THR A N 1
ATOM 3003 C CA . THR A 1 417 ? 31.187 11.677 26.508 1.00 10.97 383 THR A CA 1
ATOM 3004 C C . THR A 1 417 ? 32.518 12.406 26.725 1.00 10.57 383 THR A C 1
ATOM 3005 O O . THR A 1 417 ? 33.342 12.499 25.807 1.00 14.06 383 THR A O 1
ATOM 3009 N N . ASP A 1 418 ? 32.714 12.942 27.927 1.00 8.23 384 ASP A N 1
ATOM 3010 C CA . ASP A 1 418 ? 33.928 13.685 28.248 1.00 11.43 384 ASP A CA 1
ATOM 3011 C C . ASP A 1 418 ? 34.707 12.993 29.352 1.00 13.13 384 ASP A C 1
ATOM 3012 O O . ASP A 1 418 ? 34.114 12.362 30.220 1.00 8.63 384 ASP A O 1
ATOM 3017 N N . THR A 1 419 ? 36.035 13.109 29.308 1.00 14.45 385 THR A N 1
ATOM 3018 C CA . THR A 1 419 ? 36.888 12.728 30.437 1.00 15.32 385 THR A CA 1
ATOM 3019 C C . THR A 1 419 ? 37.970 13.800 30.637 1.00 14.57 385 THR A C 1
ATOM 3020 O O . THR A 1 419 ? 38.417 14.424 29.669 1.00 12.42 385 THR A O 1
ATOM 3024 N N . VAL A 1 420 ? 38.382 14.013 31.887 1.00 12.69 386 VAL A N 1
ATOM 3025 C CA . VAL A 1 420 ? 39.464 14.941 32.195 1.00 11.79 386 VAL A CA 1
ATOM 3026 C C . VAL A 1 420 ? 40.787 14.188 32.149 1.00 12.91 386 VAL A C 1
ATOM 3027 O O . VAL A 1 420 ? 40.974 13.212 32.880 1.00 12.17 386 VAL A O 1
ATOM 3031 N N . THR A 1 421 ? 41.703 14.626 31.288 1.00 10.80 387 THR A N 1
ATOM 3032 C CA . THR A 1 421 ? 43.002 13.973 31.180 1.00 12.69 387 THR A CA 1
ATOM 3033 C C . THR A 1 421 ? 43.773 14.159 32.481 1.00 15.81 387 THR A C 1
ATOM 3034 O O . THR A 1 421 ? 43.366 14.952 33.330 1.00 13.91 387 THR A O 1
ATOM 3038 N N . GLU A 1 422 ? 44.890 13.448 32.632 1.00 16.33 388 GLU A N 1
ATOM 3039 C CA . GLU A 1 422 ? 45.732 13.614 33.815 1.00 20.97 388 GLU A CA 1
ATOM 3040 C C . GLU A 1 422 ? 46.395 14.995 33.824 1.00 17.38 388 GLU A C 1
ATOM 3041 O O . GLU A 1 422 ? 46.819 15.488 34.867 1.00 21.78 388 GLU A O 1
ATOM 3047 N N . ALA A 1 423 ? 46.464 15.616 32.651 1.00 15.97 389 ALA A N 1
ATOM 3048 C CA . ALA A 1 423 ? 47.013 16.962 32.509 1.00 13.51 389 ALA A CA 1
ATOM 3049 C C . ALA A 1 423 ? 45.971 18.011 32.872 1.00 17.12 389 ALA A C 1
ATOM 3050 O O . ALA A 1 423 ? 46.257 19.210 32.848 1.00 20.28 389 ALA A O 1
ATOM 3052 N N . GLY A 1 424 ? 44.755 17.563 33.180 1.00 14.90 390 GLY A N 1
ATOM 3053 C CA . GLY A 1 424 ? 43.692 18.469 33.596 1.00 14.74 390 GLY A CA 1
ATOM 3054 C C . GLY A 1 424 ? 43.003 19.202 32.455 1.00 16.23 390 GLY A C 1
ATOM 3055 O O . GLY A 1 424 ? 42.459 20.292 32.646 1.00 15.50 390 GLY A O 1
ATOM 3056 N N . THR A 1 425 ? 43.024 18.608 31.264 1.00 15.37 391 THR A N 1
ATOM 3057 C CA . THR A 1 425 ? 42.346 19.200 30.115 1.00 12.92 391 THR A CA 1
ATOM 3058 C C . THR A 1 425 ? 41.173 18.308 29.742 1.00 14.85 391 THR A C 1
ATOM 3059 O O . THR A 1 425 ? 41.067 17.175 30.233 1.00 12.18 391 THR A O 1
ATOM 3063 N N . VAL A 1 426 ? 40.292 18.817 28.882 1.00 12.89 392 VAL A N 1
ATOM 3064 C CA . VAL A 1 426 ? 39.231 17.995 28.316 1.00 10.95 392 VAL A CA 1
ATOM 3065 C C . VAL A 1 426 ? 39.340 18.046 26.804 1.00 12.68 392 VAL A C 1
ATOM 3066 O O . VAL A 1 426 ? 39.225 19.121 26.186 1.00 13.86 392 VAL A O 1
ATOM 3070 N N . GLU A 1 427 ? 39.613 16.882 26.221 1.00 7.63 393 GLU A N 1
ATOM 3071 C CA . GLU A 1 427 ? 39.783 16.765 24.788 1.00 8.46 393 GLU A CA 1
ATOM 3072 C C . GLU A 1 427 ? 38.484 16.259 24.200 1.00 10.22 393 GLU A C 1
ATOM 3073 O O . GLU A 1 427 ? 38.190 15.060 24.274 1.00 9.41 393 GLU A O 1
ATOM 3079 N N . ASP A 1 428 ? 37.700 17.182 23.634 1.00 9.19 394 ASP A N 1
ATOM 3080 C CA . ASP A 1 428 ? 36.387 16.853 23.087 1.00 12.09 394 ASP A CA 1
ATOM 3081 C C . ASP A 1 428 ? 36.308 17.240 21.610 1.00 10.54 394 ASP A C 1
ATOM 3082 O O . ASP A 1 428 ? 35.550 18.143 21.232 1.00 10.04 394 ASP A O 1
ATOM 3087 N N . PRO A 1 429 ? 37.100 16.555 20.764 1.00 12.52 395 PRO A N 1
ATOM 3088 C CA . PRO A 1 429 ? 37.160 16.954 19.354 1.00 10.95 395 PRO A CA 1
ATOM 3089 C C . PRO A 1 429 ? 35.828 16.793 18.634 1.00 10.22 395 PRO A C 1
ATOM 3090 O O . PRO A 1 429 ? 35.553 17.579 17.726 1.00 12.93 395 PRO A O 1
ATOM 3094 N N . GLU A 1 430 ? 35.013 15.812 19.008 1.00 11.68 396 GLU A N 1
ATOM 3095 C CA . GLU A 1 430 ? 33.730 15.646 18.323 1.00 12.10 396 GLU A CA 1
ATOM 3096 C C . GLU A 1 430 ? 32.744 16.777 18.626 1.00 11.47 396 GLU A C 1
ATOM 3097 O O . GLU A 1 430 ? 31.976 17.187 17.753 1.00 9.52 396 GLU A O 1
ATOM 3103 N N . ARG A 1 431 ? 32.767 17.289 19.854 1.00 9.85 397 ARG A N 1
ATOM 3104 C CA . ARG A 1 431 ? 31.930 18.437 20.191 1.00 8.50 397 ARG A CA 1
ATOM 3105 C C . ARG A 1 431 ? 32.423 19.681 19.449 1.00 7.63 397 ARG A C 1
ATOM 3106 O O . ARG A 1 431 ? 31.637 20.417 18.846 1.00 8.37 397 ARG A O 1
ATOM 3114 N N . GLU A 1 432 ? 33.731 19.908 19.481 1.00 10.78 398 GLU A N 1
ATOM 3115 C CA . GLU A 1 432 ? 34.329 21.021 18.739 1.00 9.50 398 GLU A CA 1
ATOM 3116 C C . GLU A 1 432 ? 33.984 20.971 17.239 1.00 11.69 398 GLU A C 1
ATOM 3117 O O . GLU A 1 432 ? 33.582 21.976 16.652 1.00 8.54 398 GLU A O 1
ATOM 3123 N N . GLU A 1 433 ? 34.140 19.797 16.633 1.00 8.18 399 GLU A N 1
ATOM 3124 C CA . GLU A 1 433 ? 33.821 19.596 15.221 1.00 10.72 399 GLU A CA 1
ATOM 3125 C C . GLU A 1 433 ? 32.353 19.926 14.900 1.00 11.72 399 GLU A C 1
ATOM 3126 O O . GLU A 1 433 ? 32.038 20.526 13.857 1.00 9.54 399 GLU A O 1
ATOM 3132 N N . TYR A 1 434 ? 31.454 19.533 15.799 1.00 9.73 400 TYR A N 1
ATOM 3133 C CA . TYR A 1 434 ? 30.031 19.799 15.623 1.00 9.46 400 TYR A CA 1
ATOM 3134 C C . TYR A 1 434 ? 29.806 21.314 15.608 1.00 11.03 400 TYR A C 1
ATOM 3135 O O . TYR A 1 434 ? 29.131 21.862 14.725 1.00 10.29 400 TYR A O 1
ATOM 3144 N N . ILE A 1 435 ? 30.362 21.994 16.600 1.00 8.18 401 ILE A N 1
ATOM 3145 C CA . ILE A 1 435 ? 30.167 23.429 16.694 1.00 7.21 401 ILE A CA 1
ATOM 3146 C C . ILE A 1 435 ? 30.718 24.161 15.466 1.00 9.52 401 ILE A C 1
ATOM 3147 O O . ILE A 1 435 ? 29.998 24.961 14.858 1.00 10.15 401 ILE A O 1
ATOM 3152 N N . LEU A 1 436 ? 31.971 23.891 15.090 1.00 6.47 402 LEU A N 1
ATOM 3153 C CA . LEU A 1 436 ? 32.566 24.565 13.932 1.00 8.42 402 LEU A CA 1
ATOM 3154 C C . LEU A 1 436 ? 31.800 24.270 12.649 1.00 8.79 402 LEU A C 1
ATOM 3155 O O . LEU A 1 436 ? 31.629 25.153 11.800 1.00 11.58 402 LEU A O 1
ATOM 3160 N N . ASN A 1 437 ? 31.336 23.032 12.503 1.00 8.32 403 ASN A N 1
ATOM 3161 C CA . ASN A 1 437 ? 30.599 22.648 11.300 1.00 9.65 403 ASN A CA 1
ATOM 3162 C C . ASN A 1 437 ? 29.271 23.365 11.197 1.00 10.77 403 ASN A C 1
ATOM 3163 O O . ASN A 1 437 ? 28.834 23.712 10.098 1.00 8.45 403 ASN A O 1
ATOM 3168 N N . HIS A 1 438 ? 28.617 23.573 12.338 1.00 6.79 404 HIS A N 1
ATOM 3169 C CA . HIS A 1 438 ? 27.344 24.284 12.333 1.00 8.75 404 HIS A CA 1
ATOM 3170 C C . HIS A 1 438 ? 27.568 25.792 12.188 1.00 7.86 404 HIS A C 1
ATOM 3171 O O . HIS A 1 438 ? 26.765 26.485 11.561 1.00 7.75 404 HIS A O 1
ATOM 3178 N N . LEU A 1 439 ? 28.672 26.294 12.733 1.00 7.89 405 LEU A N 1
ATOM 3179 C CA . LEU A 1 439 ? 29.054 27.684 12.457 1.00 10.43 405 LEU A CA 1
ATOM 3180 C C . LEU A 1 439 ? 29.335 27.878 10.955 1.00 9.06 405 LEU A C 1
ATOM 3181 O O . LEU A 1 439 ? 29.009 28.922 10.391 1.00 9.72 405 LEU A O 1
ATOM 3186 N N . ASP A 1 440 ? 29.911 26.864 10.305 1.00 10.16 406 ASP A N 1
ATOM 3187 C CA . ASP A 1 440 ? 30.138 26.925 8.858 1.00 9.93 406 ASP A CA 1
ATOM 3188 C C . ASP A 1 440 ? 28.807 27.103 8.122 1.00 10.22 406 ASP A C 1
ATOM 3189 O O . ASP A 1 440 ? 28.671 27.966 7.252 1.00 11.10 406 ASP A O 1
ATOM 3194 N N . ALA A 1 441 ? 27.824 26.288 8.488 1.00 8.69 407 ALA A N 1
ATOM 3195 C CA . ALA A 1 441 ? 26.483 26.403 7.923 1.00 8.31 407 ALA A CA 1
ATOM 3196 C C . ALA A 1 441 ? 25.898 27.803 8.132 1.00 11.01 407 ALA A C 1
ATOM 3197 O O . ALA A 1 441 ? 25.212 28.334 7.248 1.00 13.18 407 ALA A O 1
ATOM 3199 N N . VAL A 1 442 ? 26.165 28.410 9.292 1.00 9.12 408 VAL A N 1
ATOM 3200 C CA . VAL A 1 442 ? 25.649 29.759 9.554 1.00 10.46 408 VAL A CA 1
ATOM 3201 C C . VAL A 1 442 ? 26.269 30.759 8.581 1.00 10.89 408 VAL A C 1
ATOM 3202 O O . VAL A 1 442 ? 25.555 31.587 7.986 1.00 13.51 408 VAL A O 1
ATOM 3206 N N . VAL A 1 443 ? 27.588 30.668 8.411 1.00 9.45 409 VAL A N 1
ATOM 3207 C CA . VAL A 1 443 ? 28.298 31.517 7.456 1.00 9.21 409 VAL A CA 1
ATOM 3208 C C . VAL A 1 443 ? 27.654 31.443 6.080 1.00 13.17 409 VAL A C 1
ATOM 3209 O O . VAL A 1 443 ? 27.408 32.469 5.441 1.00 11.69 409 VAL A O 1
ATOM 3213 N N . ARG A 1 444 ? 27.382 30.220 5.625 1.00 11.26 410 ARG A N 1
ATOM 3214 C CA . ARG A 1 444 ? 26.795 30.020 4.304 1.00 10.50 410 ARG A CA 1
ATOM 3215 C C . ARG A 1 444 ? 25.381 30.566 4.256 1.00 12.49 410 ARG A C 1
ATOM 3216 O O . ARG A 1 444 ? 24.957 31.097 3.231 1.00 14.87 410 ARG A O 1
ATOM 3224 N N . ALA A 1 445 ? 24.649 30.443 5.363 1.00 10.76 411 ALA A N 1
ATOM 3225 C CA . ALA A 1 445 ? 23.309 31.020 5.434 1.00 12.82 411 ALA A CA 1
ATOM 3226 C C . ALA A 1 445 ? 23.386 32.549 5.290 1.00 11.10 411 ALA A C 1
ATOM 3227 O O . ALA A 1 445 ? 22.651 33.147 4.494 1.00 13.71 411 ALA A O 1
ATOM 3229 N N . ILE A 1 446 ? 24.289 33.170 6.045 1.00 9.93 412 ILE A N 1
ATOM 3230 C CA . ILE A 1 446 ? 24.522 34.614 5.931 1.00 12.11 412 ILE A CA 1
ATOM 3231 C C . ILE A 1 446 ? 24.861 35.014 4.479 1.00 15.81 412 ILE A C 1
ATOM 3232 O O . ILE A 1 446 ? 24.321 35.995 3.965 1.00 14.13 412 ILE A O 1
ATOM 3237 N N . ALA A 1 447 ? 25.728 34.247 3.812 1.00 13.69 413 ALA A N 1
ATOM 3238 C CA . ALA A 1 447 ? 26.073 34.532 2.417 1.00 14.89 413 ALA A CA 1
ATOM 3239 C C . ALA A 1 447 ? 24.893 34.291 1.473 1.00 16.04 413 ALA A C 1
ATOM 3240 O O . ALA A 1 447 ? 24.829 34.883 0.400 1.00 16.07 413 ALA A O 1
ATOM 3242 N N . ASP A 1 448 ? 23.961 33.424 1.872 1.00 14.37 414 ASP A N 1
ATOM 3243 C CA . ASP A 1 448 ? 22.738 33.204 1.102 1.00 11.08 414 ASP A CA 1
ATOM 3244 C C . ASP A 1 448 ? 21.739 34.365 1.253 1.00 16.38 414 ASP A C 1
ATOM 3245 O O . ASP A 1 448 ? 20.723 34.413 0.547 1.00 16.85 414 ASP A O 1
ATOM 3250 N N . GLY A 1 449 ? 21.999 35.276 2.190 1.00 13.37 415 GLY A N 1
ATOM 3251 C CA . GLY A 1 449 ? 21.129 36.430 2.385 1.00 10.17 415 GLY A CA 1
ATOM 3252 C C . GLY A 1 449 ? 20.252 36.379 3.634 1.00 17.85 415 GLY A C 1
ATOM 3253 O O . GLY A 1 449 ? 19.386 37.242 3.844 1.00 16.96 415 GLY A O 1
ATOM 3254 N N . VAL A 1 450 ? 20.468 35.372 4.476 1.00 15.09 416 VAL A N 1
ATOM 3255 C CA . VAL A 1 450 ? 19.680 35.239 5.694 1.00 10.03 416 VAL A CA 1
ATOM 3256 C C . VAL A 1 450 ? 20.225 36.182 6.757 1.00 13.08 416 VAL A C 1
ATOM 3257 O O . VAL A 1 450 ? 21.442 36.254 6.973 1.00 11.00 416 VAL A O 1
ATOM 3261 N N . ASP A 1 451 ? 19.327 36.889 7.435 1.00 13.22 417 ASP A N 1
ATOM 3262 C CA . ASP A 1 451 ? 19.721 37.848 8.470 1.00 15.23 417 ASP A CA 1
ATOM 3263 C C . ASP A 1 451 ? 19.895 37.164 9.840 1.00 11.80 417 ASP A C 1
ATOM 3264 O O . ASP A 1 451 ? 19.010 37.234 10.699 1.00 15.57 417 ASP A O 1
ATOM 3269 N N . VAL A 1 452 ? 21.030 36.492 10.028 1.00 12.09 418 VAL A N 1
ATOM 3270 C CA . VAL A 1 452 ? 21.383 35.866 11.303 1.00 9.84 418 VAL A CA 1
ATOM 3271 C C . VAL A 1 452 ? 22.326 36.783 12.074 1.00 10.50 418 VAL A C 1
ATOM 3272 O O . VAL A 1 452 ? 23.389 37.139 11.563 1.00 10.81 418 VAL A O 1
ATOM 3276 N N . ARG A 1 453 ? 21.974 37.155 13.299 1.00 7.64 419 ARG A N 1
ATOM 3277 C CA . ARG A 1 453 ? 22.748 38.201 13.986 1.00 9.02 419 ARG A CA 1
ATOM 3278 C C . ARG A 1 453 ? 23.516 37.764 15.242 1.00 9.41 419 ARG A C 1
ATOM 3279 O O . ARG A 1 453 ? 24.163 38.575 15.913 1.00 10.77 419 ARG A O 1
ATOM 3287 N N . GLY A 1 454 ? 23.456 36.480 15.560 1.00 8.72 420 GLY A N 1
ATOM 3288 C CA . GLY A 1 454 ? 24.089 36.008 16.766 1.00 8.95 420 GLY A CA 1
ATOM 3289 C C . GLY A 1 454 ? 24.056 34.503 16.834 1.00 9.35 420 GLY A C 1
ATOM 3290 O O . GLY A 1 454 ? 23.294 33.855 16.107 1.00 7.19 420 GLY A O 1
ATOM 3291 N N . TYR A 1 455 ? 24.884 33.963 17.719 1.00 7.62 421 TYR A N 1
ATOM 3292 C CA . TYR A 1 455 ? 24.970 32.533 17.946 1.00 8.27 421 TYR A CA 1
ATOM 3293 C C . TYR A 1 455 ? 25.303 32.278 19.415 1.00 7.94 421 TYR A C 1
ATOM 3294 O O . TYR A 1 455 ? 26.259 32.849 19.958 1.00 9.06 421 TYR A O 1
ATOM 3303 N N . PHE A 1 456 ? 24.504 31.423 20.052 1.00 6.45 422 PHE A N 1
ATOM 3304 C CA . PHE A 1 456 ? 24.719 31.045 21.436 1.00 6.87 422 PHE A CA 1
ATOM 3305 C C . PHE A 1 456 ? 24.938 29.541 21.510 1.00 8.52 422 PHE A C 1
ATOM 3306 O O . PHE A 1 456 ? 24.023 28.765 21.205 1.00 7.49 422 PHE A O 1
ATOM 3314 N N . VAL A 1 457 ? 26.130 29.122 21.929 1.00 7.63 423 VAL A N 1
ATOM 3315 C CA . VAL A 1 457 ? 26.391 27.698 22.053 1.00 7.14 423 VAL A CA 1
ATOM 3316 C C . VAL A 1 457 ? 25.646 27.147 23.264 1.00 6.62 423 VAL A C 1
ATOM 3317 O O . VAL A 1 457 ? 25.656 27.743 24.342 1.00 7.77 423 VAL A O 1
ATOM 3321 N N . TRP A 1 458 ? 24.959 26.028 23.077 1.00 6.44 424 TRP A N 1
ATOM 3322 C CA . TRP A 1 458 ? 24.450 25.283 24.219 1.00 8.18 424 TRP A CA 1
ATOM 3323 C C . TRP A 1 458 ? 25.435 24.169 24.517 1.00 6.72 424 TRP A C 1
ATOM 3324 O O . TRP A 1 458 ? 25.713 23.355 23.634 1.00 8.67 424 TRP A O 1
ATOM 3335 N N . SER A 1 459 ? 25.977 24.112 25.736 1.00 7.12 425 SER A N 1
ATOM 3336 C CA . SER A 1 459 ? 25.680 25.050 26.814 1.00 8.14 425 SER A CA 1
ATOM 3337 C C . SER A 1 459 ? 26.986 25.633 27.364 1.00 7.75 425 SER A C 1
ATOM 3338 O O . SER A 1 459 ? 28.061 25.082 27.122 1.00 6.93 425 SER A O 1
ATOM 3341 N N . LEU A 1 460 ? 26.907 26.733 28.107 1.00 8.02 426 LEU A N 1
ATOM 3342 C CA . LEU A 1 460 ? 28.108 27.266 28.746 1.00 6.23 426 LEU A CA 1
ATOM 3343 C C . LEU A 1 460 ? 28.701 26.211 29.665 1.00 7.17 426 LEU A C 1
ATOM 3344 O O . LEU A 1 460 ? 29.913 26.010 29.686 1.00 7.89 426 LEU A O 1
ATOM 3349 N N . LEU A 1 461 ? 27.828 25.515 30.394 1.00 5.99 427 LEU A N 1
ATOM 3350 C CA . LEU A 1 461 ? 28.238 24.568 31.427 1.00 6.52 427 LEU A CA 1
ATOM 3351 C C . LEU A 1 461 ? 27.570 23.215 31.208 1.00 7.50 427 LEU A C 1
ATOM 3352 O O . LEU A 1 461 ? 26.376 23.160 30.833 1.00 7.07 427 LEU A O 1
ATOM 3357 N N . ASP A 1 462 ? 28.314 22.130 31.446 1.00 6.13 428 ASP A N 1
ATOM 3358 C CA . ASP A 1 462 ? 27.678 20.826 31.623 1.00 8.17 428 ASP A CA 1
ATOM 3359 C C . ASP A 1 462 ? 26.578 21.025 32.651 1.00 9.55 428 ASP A C 1
ATOM 3360 O O . ASP A 1 462 ? 26.761 21.781 33.614 1.00 7.59 428 ASP A O 1
ATOM 3365 N N . ASN A 1 463 ? 25.443 20.361 32.461 1.00 6.43 429 ASN A N 1
ATOM 3366 C CA . ASN A 1 463 ? 24.325 20.593 33.357 1.00 8.11 429 ASN A CA 1
ATOM 3367 C C . ASN A 1 463 ? 23.325 19.437 33.391 1.00 10.40 429 ASN A C 1
ATOM 3368 O O . ASN A 1 463 ? 23.572 18.364 32.818 1.00 10.51 429 ASN A O 1
ATOM 3373 N N . PHE A 1 464 ? 22.203 19.660 34.075 1.00 8.43 430 PHE A N 1
ATOM 3374 C CA . PHE A 1 464 ? 21.131 18.674 34.157 1.00 8.41 430 PHE A CA 1
ATOM 3375 C C . PHE A 1 464 ? 20.404 18.614 32.819 1.00 7.67 430 PHE A C 1
ATOM 3376 O O . PHE A 1 464 ? 19.569 19.469 32.536 1.00 7.00 430 PHE A O 1
ATOM 3384 N N . GLU A 1 465 ? 20.697 17.609 31.997 1.00 9.83 431 GLU A N 1
ATOM 3385 C CA . GLU A 1 465 ? 20.002 17.481 30.709 1.00 7.47 431 GLU A CA 1
ATOM 3386 C C . GLU A 1 465 ? 18.645 16.774 30.882 1.00 8.80 431 GLU A C 1
ATOM 3387 O O . GLU A 1 465 ? 18.406 15.694 30.326 1.00 7.22 431 GLU A O 1
ATOM 3393 N N . TRP A 1 466 ? 17.764 17.391 31.667 1.00 7.11 432 TRP A N 1
ATOM 3394 C CA . TRP A 1 466 ? 16.389 16.914 31.796 1.00 7.90 432 TRP A CA 1
ATOM 3395 C C . TRP A 1 466 ? 16.316 15.403 32.052 1.00 9.68 432 TRP A C 1
ATOM 3396 O O . TRP A 1 466 ? 17.058 14.890 32.885 1.00 10.71 432 TRP A O 1
ATOM 3407 N N . ALA A 1 467 ? 15.474 14.682 31.314 1.00 8.78 433 ALA A N 1
ATOM 3408 C CA . ALA A 1 467 ? 15.271 13.265 31.614 1.00 8.66 433 ALA A CA 1
ATOM 3409 C C . ALA A 1 467 ? 16.548 12.423 31.505 1.00 10.90 433 ALA A C 1
ATOM 3410 O O . ALA A 1 467 ? 16.613 11.317 32.061 1.00 10.27 433 ALA A O 1
ATOM 3412 N N . TRP A 1 468 ? 17.555 12.932 30.791 1.00 11.66 434 TRP A N 1
ATOM 3413 C CA . TRP A 1 468 ? 18.830 12.219 30.657 1.00 10.08 434 TRP A CA 1
ATOM 3414 C C . TRP A 1 468 ? 19.705 12.367 31.912 1.00 11.92 434 TRP A C 1
ATOM 3415 O O . TRP A 1 468 ? 20.680 11.618 32.096 1.00 11.82 434 TRP A O 1
ATOM 3426 N N . GLY A 1 469 ? 19.383 13.346 32.758 1.00 9.16 435 GLY A N 1
ATOM 3427 C CA . GLY A 1 469 ? 20.168 13.584 33.966 1.00 8.17 435 GLY A CA 1
ATOM 3428 C C . GLY A 1 469 ? 21.524 14.197 33.650 1.00 8.33 435 GLY A C 1
ATOM 3429 O O . GLY A 1 469 ? 21.692 14.827 32.602 1.00 8.12 435 GLY A O 1
ATOM 3430 N N . TYR A 1 470 ? 22.497 14.016 34.541 1.00 8.61 436 TYR A N 1
ATOM 3431 C CA . TYR A 1 470 ? 23.808 14.645 34.369 1.00 9.22 436 TYR A CA 1
ATOM 3432 C C . TYR A 1 470 ? 24.803 13.918 33.457 1.00 9.90 436 TYR A C 1
ATOM 3433 O O . TYR A 1 470 ? 25.862 14.473 33.153 1.00 7.94 436 TYR A O 1
ATOM 3442 N N . ALA A 1 471 ? 24.484 12.699 33.014 1.00 7.66 437 ALA A N 1
ATOM 3443 C CA . ALA A 1 471 ? 25.454 11.921 32.215 1.00 10.63 437 ALA A CA 1
ATOM 3444 C C . ALA A 1 471 ? 25.666 12.510 30.833 1.00 9.26 437 ALA A C 1
ATOM 3445 O O . ALA A 1 471 ? 26.696 12.284 30.196 1.00 12.04 437 ALA A O 1
ATOM 3447 N N . LYS A 1 472 ? 24.682 13.258 30.357 1.00 8.23 438 LYS A N 1
ATOM 3448 C CA . LYS A 1 472 ? 24.790 13.849 29.033 1.00 9.61 438 LYS A CA 1
ATOM 3449 C C . LYS A 1 472 ? 25.296 15.286 29.131 1.00 9.88 438 LYS A C 1
ATOM 3450 O O . LYS A 1 472 ? 24.527 16.208 29.433 1.00 10.04 438 LYS A O 1
ATOM 3456 N N . ARG A 1 473 ? 26.593 15.468 28.877 1.00 8.44 439 ARG A N 1
ATOM 3457 C CA . ARG A 1 473 ? 27.232 16.777 28.996 1.00 6.31 439 ARG A CA 1
ATOM 3458 C C . ARG A 1 473 ? 27.135 17.581 27.702 1.00 7.76 439 ARG A C 1
ATOM 3459 O O . ARG A 1 473 ? 27.423 17.065 26.619 1.00 10.95 439 ARG A O 1
ATOM 3467 N N . PHE A 1 474 ? 26.742 18.849 27.811 1.00 9.08 440 PHE A N 1
ATOM 3468 C CA . PHE A 1 474 ? 26.659 19.734 26.644 1.00 9.28 440 PHE A CA 1
ATOM 3469 C C . PHE A 1 474 ? 27.662 20.876 26.709 1.00 9.30 440 PHE A C 1
ATOM 3470 O O . PHE A 1 474 ? 27.818 21.641 25.744 1.00 10.29 440 PHE A O 1
ATOM 3478 N N . GLY A 1 475 ? 28.333 21.018 27.845 1.00 7.16 441 GLY A N 1
ATOM 3479 C CA . GLY A 1 475 ? 29.099 22.231 28.073 1.00 6.71 441 GLY A CA 1
ATOM 3480 C C . GLY A 1 475 ? 30.336 22.399 27.199 1.00 8.27 441 GLY A C 1
ATOM 3481 O O . GLY A 1 475 ? 30.940 21.413 26.765 1.00 8.72 441 GLY A O 1
ATOM 3482 N N . ILE A 1 476 ? 30.706 23.652 26.938 1.00 5.72 442 ILE A N 1
ATOM 3483 C CA . ILE A 1 476 ? 32.061 23.954 26.505 1.00 7.03 442 ILE A CA 1
ATOM 3484 C C . ILE A 1 476 ? 32.926 24.111 27.760 1.00 6.51 442 ILE A C 1
ATOM 3485 O O . ILE A 1 476 ? 34.152 24.169 27.690 1.00 8.60 442 ILE A O 1
ATOM 3490 N N . ILE A 1 477 ? 32.266 24.165 28.914 1.00 6.13 443 ILE A N 1
ATOM 3491 C CA . ILE A 1 477 ? 32.957 24.145 30.202 1.00 5.85 443 ILE A CA 1
ATOM 3492 C C . ILE A 1 477 ? 32.557 22.905 30.984 1.00 5.59 443 ILE A C 1
ATOM 3493 O O . ILE A 1 477 ? 31.368 22.646 31.215 1.00 6.20 443 ILE A O 1
ATOM 3498 N N . HIS A 1 478 ? 33.556 22.128 31.382 1.00 4.82 444 HIS A N 1
ATOM 3499 C CA . HIS A 1 478 ? 33.324 20.880 32.096 1.00 5.76 444 HIS A CA 1
ATOM 3500 C C . HIS A 1 478 ? 33.088 21.148 33.579 1.00 8.45 444 HIS A C 1
ATOM 3501 O O . HIS A 1 478 ? 33.747 22.011 34.170 1.00 8.56 444 HIS A O 1
ATOM 3508 N N . VAL A 1 479 ? 32.165 20.409 34.192 1.00 8.39 445 VAL A N 1
ATOM 3509 C CA . VAL A 1 479 ? 32.004 20.469 35.645 1.00 6.16 445 VAL A CA 1
ATOM 3510 C C . VAL A 1 479 ? 32.174 19.099 36.302 1.00 9.56 445 VAL A C 1
ATOM 3511 O O . VAL A 1 479 ? 31.426 18.166 36.022 1.00 12.52 445 VAL A O 1
ATOM 3515 N N . ASP A 1 480 ? 33.168 18.976 37.168 1.00 11.83 446 ASP A N 1
ATOM 3516 C CA . ASP A 1 480 ? 33.324 17.772 37.968 1.00 11.41 446 ASP A CA 1
ATOM 3517 C C . ASP A 1 480 ? 32.208 17.781 39.011 1.00 15.90 446 ASP A C 1
ATOM 3518 O O . ASP A 1 480 ? 32.155 18.681 39.854 1.00 12.97 446 ASP A O 1
ATOM 3523 N N . TYR A 1 481 ? 31.314 16.794 38.967 1.00 13.83 447 TYR A N 1
ATOM 3524 C CA . TYR A 1 481 ? 30.135 16.837 39.836 1.00 14.70 447 TYR A CA 1
ATOM 3525 C C . TYR A 1 481 ? 30.438 16.519 41.297 1.00 19.79 447 TYR A C 1
ATOM 3526 O O . TYR A 1 481 ? 29.569 16.651 42.160 1.00 24.48 447 TYR A O 1
ATOM 3535 N N . GLN A 1 482 ? 31.677 16.118 41.569 1.00 17.25 448 GLN A N 1
ATOM 3536 C CA . GLN A 1 482 ? 32.117 15.835 42.934 1.00 23.06 448 GLN A CA 1
ATOM 3537 C C . GLN A 1 482 ? 32.690 17.079 43.611 1.00 20.13 448 GLN A C 1
ATOM 3538 O O . GLN A 1 482 ? 32.500 17.282 44.807 1.00 19.29 448 GLN A O 1
ATOM 3544 N N . THR A 1 483 ? 33.390 17.911 42.843 1.00 16.86 449 THR A N 1
ATOM 3545 C CA . THR A 1 483 ? 34.033 19.095 43.411 1.00 13.88 449 THR A CA 1
ATOM 3546 C C . THR A 1 483 ? 33.458 20.423 42.919 1.00 16.59 449 THR A C 1
ATOM 3547 O O . THR A 1 483 ? 33.816 21.476 43.453 1.00 16.58 449 THR A O 1
ATOM 3551 N N . GLN A 1 484 ? 32.602 20.365 41.894 1.00 13.43 450 GLN A N 1
ATOM 3552 C CA . GLN A 1 484 ? 32.025 21.556 41.242 1.00 16.34 450 GLN A CA 1
ATOM 3553 C C . GLN A 1 484 ? 33.043 22.428 40.490 1.00 13.65 450 GLN A C 1
ATOM 3554 O O . GLN A 1 484 ? 32.691 23.470 39.923 1.00 13.71 450 GLN A O 1
ATOM 3560 N N . VAL A 1 485 ? 34.296 21.990 40.481 1.00 13.45 451 VAL A N 1
ATOM 3561 C CA . VAL A 1 485 ? 35.345 22.670 39.731 1.00 11.00 451 VAL A CA 1
ATOM 3562 C C . VAL A 1 485 ? 34.997 22.751 38.249 1.00 9.82 451 VAL A C 1
ATOM 3563 O O . VAL A 1 485 ? 34.636 21.731 37.641 1.00 9.22 451 VAL A O 1
ATOM 3567 N N . ARG A 1 486 ? 35.104 23.947 37.665 1.00 8.68 452 ARG A N 1
ATOM 3568 C CA . ARG A 1 486 ? 34.904 24.086 36.215 1.00 13.28 452 ARG A CA 1
ATOM 3569 C C . ARG A 1 486 ? 36.233 23.948 35.464 1.00 11.78 452 ARG A C 1
ATOM 3570 O O . ARG A 1 486 ? 37.290 24.376 35.954 1.00 11.87 452 ARG A O 1
ATOM 3578 N N . THR A 1 487 ? 36.182 23.353 34.277 1.00 8.12 453 THR A N 1
ATOM 3579 C CA . THR A 1 487 ? 37.368 23.240 33.439 1.00 8.64 453 THR A CA 1
ATOM 3580 C C . THR A 1 487 ? 36.975 23.533 31.994 1.00 9.01 453 THR A C 1
ATOM 3581 O O . THR A 1 487 ? 36.138 22.825 31.414 1.00 8.76 453 THR A O 1
ATOM 3585 N N . ILE A 1 488 ? 37.565 24.568 31.406 1.00 6.91 454 ILE A N 1
ATOM 3586 C CA . ILE A 1 488 ? 37.235 24.908 30.025 1.00 10.57 454 ILE A CA 1
ATOM 3587 C C . ILE A 1 488 ? 37.673 23.781 29.088 1.00 10.29 454 ILE A C 1
ATOM 3588 O O . ILE A 1 488 ? 38.845 23.365 29.096 1.00 8.89 454 ILE A O 1
ATOM 3593 N N . LYS A 1 489 ? 36.731 23.259 28.306 1.00 8.47 455 LYS A N 1
ATOM 3594 C CA . LYS A 1 489 ? 37.043 22.144 27.415 1.00 11.25 455 LYS A CA 1
ATOM 3595 C C . LYS A 1 489 ? 37.730 22.700 26.179 1.00 10.73 455 LYS A C 1
ATOM 3596 O O . LYS A 1 489 ? 37.643 23.908 25.911 1.00 9.91 455 LYS A O 1
ATOM 3602 N N . ASN A 1 490 ? 38.406 21.832 25.428 1.00 9.08 456 ASN A N 1
ATOM 3603 C CA . ASN A 1 490 ? 39.083 22.265 24.210 1.00 9.46 456 ASN A CA 1
ATOM 3604 C C . ASN A 1 490 ? 38.138 22.920 23.197 1.00 8.19 456 ASN A C 1
ATOM 3605 O O . ASN A 1 490 ? 38.522 23.869 22.513 1.00 9.39 456 ASN A O 1
ATOM 3610 N N . SER A 1 491 ? 36.904 22.423 23.107 1.00 7.11 457 SER A N 1
ATOM 3611 C CA . SER A 1 491 ? 35.899 23.055 22.245 1.00 8.08 457 SER A CA 1
ATOM 3612 C C . SER A 1 491 ? 35.652 24.503 22.700 1.00 8.72 457 SER A C 1
ATOM 3613 O O . SER A 1 491 ? 35.488 25.418 21.882 1.00 8.23 457 SER A O 1
ATOM 3616 N N . GLY A 1 492 ? 35.639 24.702 24.016 1.00 7.33 458 GLY A N 1
ATOM 3617 C CA . GLY A 1 492 ? 35.489 26.029 24.595 1.00 8.63 458 GLY A CA 1
ATOM 3618 C C . GLY A 1 492 ? 36.639 26.952 24.232 1.00 9.51 458 GLY A C 1
ATOM 3619 O O . GLY A 1 492 ? 36.422 28.133 23.924 1.00 10.99 458 GLY A O 1
ATOM 3620 N N . LYS A 1 493 ? 37.860 26.419 24.254 1.00 9.57 459 LYS A N 1
ATOM 3621 C CA . LYS A 1 493 ? 39.033 27.187 23.842 1.00 10.85 459 LYS A CA 1
ATOM 3622 C C . LYS A 1 493 ? 39.010 27.510 22.352 1.00 12.89 459 LYS A C 1
ATOM 3623 O O . LYS A 1 493 ? 39.391 28.617 21.934 1.00 11.97 459 LYS A O 1
ATOM 3629 N N . ALA A 1 494 ? 38.580 26.536 21.551 1.00 7.60 460 ALA A N 1
ATOM 3630 C CA . ALA A 1 494 ? 38.453 26.740 20.109 1.00 8.08 460 ALA A CA 1
ATOM 3631 C C . ALA A 1 494 ? 37.392 27.807 19.817 1.00 11.84 460 ALA A C 1
ATOM 3632 O O . ALA A 1 494 ? 37.566 28.657 18.930 1.00 10.81 460 ALA A O 1
ATOM 3634 N N . TYR A 1 495 ? 36.293 27.760 20.568 1.00 9.16 461 TYR A N 1
ATOM 3635 C CA . TYR A 1 495 ? 35.225 28.742 20.428 1.00 8.96 461 TYR A CA 1
ATOM 3636 C C . TYR A 1 495 ? 35.742 30.136 20.804 1.00 10.19 461 TYR A C 1
ATOM 3637 O O . TYR A 1 495 ? 35.569 31.091 20.047 1.00 10.20 461 TYR A O 1
ATOM 3646 N N . ALA A 1 496 ? 36.386 30.250 21.964 1.00 8.65 462 ALA A N 1
ATOM 3647 C CA . ALA A 1 496 ? 36.994 31.521 22.378 1.00 11.03 462 ALA A CA 1
ATOM 3648 C C . ALA A 1 496 ? 37.972 32.053 21.326 1.00 10.64 462 ALA A C 1
ATOM 3649 O O . ALA A 1 496 ? 38.006 33.253 21.034 1.00 12.08 462 ALA A O 1
ATOM 3651 N N . GLY A 1 497 ? 38.765 31.155 20.758 1.00 9.77 463 GLY A N 1
ATOM 3652 C CA . GLY A 1 497 ? 39.738 31.541 19.748 1.00 13.31 463 GLY A CA 1
ATOM 3653 C C . GLY A 1 497 ? 39.082 32.075 18.489 1.00 12.82 463 GLY A C 1
ATOM 3654 O O . GLY A 1 497 ? 39.599 32.974 17.829 1.00 11.68 463 GLY A O 1
ATOM 3655 N N . LEU A 1 498 ? 37.931 31.516 18.146 1.00 15.77 464 LEU A N 1
ATOM 3656 C CA . LEU A 1 498 ? 37.205 31.980 16.978 1.00 15.40 464 LEU A CA 1
ATOM 3657 C C . LEU A 1 498 ? 36.658 33.387 17.251 1.00 12.48 464 LEU A C 1
ATOM 3658 O O . LEU A 1 498 ? 36.758 34.281 16.404 1.00 11.23 464 LEU A O 1
ATOM 3663 N N . ILE A 1 499 ? 36.062 33.570 18.426 1.00 9.82 465 ILE A N 1
ATOM 3664 C CA . ILE A 1 499 ? 35.524 34.873 18.796 1.00 14.68 465 ILE A CA 1
ATOM 3665 C C . ILE A 1 499 ? 36.634 35.925 18.809 1.00 16.48 465 ILE A C 1
ATOM 3666 O O . ILE A 1 499 ? 36.471 37.019 18.267 1.00 15.54 465 ILE A O 1
ATOM 3671 N N . ALA A 1 500 ? 37.768 35.582 19.412 1.00 13.12 466 ALA A N 1
ATOM 3672 C CA . ALA A 1 500 ? 38.870 36.529 19.566 1.00 17.43 466 ALA A CA 1
ATOM 3673 C C . ALA A 1 500 ? 39.357 37.028 18.213 1.00 17.99 466 ALA A C 1
ATOM 3674 O O . ALA A 1 500 ? 39.759 38.180 18.079 1.00 20.83 466 ALA A O 1
ATOM 3676 N N . ALA A 1 501 ? 39.319 36.158 17.206 1.00 20.42 467 ALA A N 1
ATOM 3677 C CA . ALA A 1 501 ? 39.735 36.539 15.857 1.00 19.15 467 ALA A CA 1
ATOM 3678 C C . ALA A 1 501 ? 38.698 37.458 15.203 1.00 24.89 467 ALA A C 1
ATOM 3679 O O . ALA A 1 501 ? 38.931 38.013 14.127 1.00 29.45 467 ALA A O 1
ATOM 3681 N N . ASN A 1 502 ? 37.548 37.606 15.855 1.00 23.09 468 ASN A N 1
ATOM 3682 C CA . ASN A 1 502 ? 36.466 38.438 15.337 1.00 20.61 468 ASN A CA 1
ATOM 3683 C C . ASN A 1 502 ? 36.071 39.554 16.311 1.00 22.43 468 ASN A C 1
ATOM 3684 O O . ASN A 1 502 ? 35.087 40.267 16.086 1.00 28.31 468 ASN A O 1
ATOM 3689 N N . ARG A 1 503 ? 36.848 39.693 17.390 1.00 26.18 469 ARG A N 1
ATOM 3690 C CA . ARG A 1 503 ? 36.645 40.741 18.407 1.00 32.02 469 ARG A CA 1
ATOM 3691 C C . ARG A 1 503 ? 37.931 41.491 18.745 1.00 32.62 469 ARG A C 1
ATOM 3692 O O . ARG A 1 503 ? 38.983 40.881 18.949 1.00 39.77 469 ARG A O 1
ATOM 3700 N N . THR A 1 504 ? 37.840 42.814 18.830 1.00 41.38 470 THR A N 1
ATOM 3701 C CA . THR A 1 504 ? 38.960 43.621 19.300 1.00 39.96 470 THR A CA 1
ATOM 3702 C C . THR A 1 504 ? 38.491 44.636 20.351 1.00 37.70 470 THR A C 1
ATOM 3703 O O . THR A 1 504 ? 37.308 44.999 20.406 1.00 36.72 470 THR A O 1
#

B-factor: mean 13.7, std 6.94, range [3.83, 60.05]

CATH classification: 3.20.20.80

Nearest PDB structures (foldseek):
  3w53-assembly1_A  TM=1.002E+00  e=3.339E-100  Micrococcus antarcticus
  2z1s-assembly1_A  TM=9.668E-01  e=7.372E-51  Paenibacillus polymyxa
  2jie-assembly1_A  TM=9.611E-01  e=4.263E-50  Paenibacillus polymyxa
  1tr1-assembly1_A  TM=9.627E-01  e=7.947E-50  Paenibacillus polymyxa
  6wiu-assembly4_M  TM=9.606E-01  e=3.803E-47  Exiguobacterium sp. AT1b

Secondary structure (DSSP, 8-state):
---HHHHS---TTPEEEEE--HHHH---TTSTT---BHHHHHTTSTTSSGGG--SSSTT-HHHHHHHHHHHHHHHT-SEEEEE--HHHHSGGGSS--HHHHHHHHHHHHHHHHTT-EEEEEEESS--BHHHHHTTGGGSTHHHHHHHHHHHHHHHHHTTT--EEEEEE-HHIIIIIHHTSSSSTT----HHHHHHHHHHHHHHHHHHHHHHHHTT-SEEEEEEE---EEESSTT-HHHHHHHHHHIIIIIIHHHHHHHHSS--HHHHHHTTTSSSGGG--TTHHHHHT---SEEEEE-S--EEEBSSPPPSS-PPPP-SS------S-TT-TT-B----S--B-TTS-B--THHHHHHHHHHHHH-TT--EEEEEEE-------B-TTS-B--HHHHHHHHHHHHHHHHHHHTT--EEEEEEE-SB----GGGGGGS---SEEE-TTT--EEE-HHHHHHHHHHHTT--

Foldseek 3Di:
DAFCLLVDQDDLLFFEAAEDECQWAAACCPHLNFAAFLQQVQLCDPQQAFPSDGRNPKLNCLVCLLVLLVVCLVLVGQAYEYEQAPSQQCPLLHDGRVSSLVSVVVNLVSCVVSNYAYAYEHDDQGHHVNCVVVVALLDLVNLVSLQVSLVSSCVRCVVRHQHYAHEAALLCNQLVQACFLNFGVRHRALQSSLSSLLSSLLSLLSNQVVCVVVPRH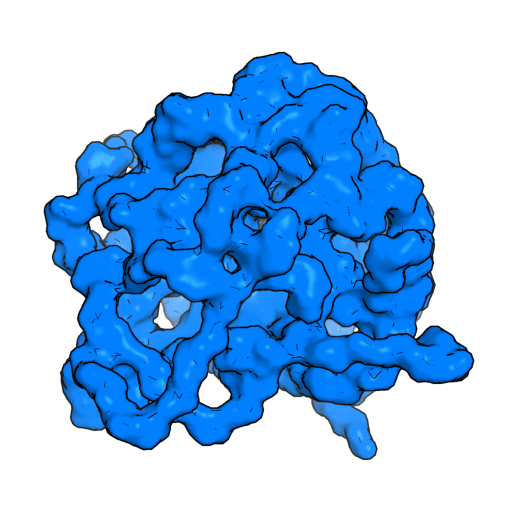AYEYEHAAAQLAQLDPVDVQSVVQSVLCNLSRPQSNPCLQQPLDRDPVNCVLQPPRHNVVNDDPCSSVSSHDDGQEYAYEYAYHFHKGLDDEDDPADDQQGLGPPRTAASSRSNRSMDTGDDPADAAPSRHGQDLLRLLVVLVVLPPPRVCHHAYEHAEYWTWHAWDQDPVRAIEDVVGLVSVSSNSSSVVVSVVVPGRYRYYHYPHCEQTQPGNNGRRTGTHCWYADPVPSDIHRHVSSVVSSSSVVVNHD

Sequence (469 aa):
MNHLSQKFAWPKEFLWGSATAAAQIEGAGHSYGKEDSVWDAFARKEGAIAGGENLEVAVDHYHRYREDVQLMRELGLDSYRFSTSWARVVPGGRTVNPEGLDFYSRLVDELLENGILPWLTLYHWDLPQALEERGGWTNRETSYKFLEYAETVHEKLGDRVKHWTTFNEPLCSSLIGYAAGEHAPGRQEPQAALAAVHHQHLAHGLATARLRELGAEHIGITLNLTNAVPNNPGDPVDLEAARRVDALWNRMYLDPVLRGSYPEDLLEDVQGLGLAEVIEAGDLEIISQPIDFLGVNHYHDDNVSGHPLPAGQPQPVVPTDSPKSSPFVGSEYVTFPARDLPRTAMGWEVNPEGLRVLLNRLNQDYANLPSLYITENGASYTDTVTEAGTVEDPEREEYILNHLDAVVRAIADGVDVRGYFVWSLLDNFEWAWGYAKRFGIIHVDYQTQVRTIKNSGKAYAGLIAANRT